Protein AF-A0A656D4L5-F1 (afdb_monomer)

Organism: Kryptobacter tengchongensis (NCBI:txid1643429)

Structure (mmCIF, N/CA/C/O backbone):
data_AF-A0A656D4L5-F1
#
_entry.id   AF-A0A656D4L5-F1
#
loop_
_atom_site.group_PDB
_atom_site.id
_atom_site.type_symbol
_atom_site.label_atom_id
_atom_site.label_alt_id
_atom_site.label_comp_id
_atom_site.label_asym_id
_atom_site.label_entity_id
_atom_site.label_seq_id
_atom_site.pdbx_PDB_ins_code
_atom_site.Cartn_x
_atom_site.Cartn_y
_atom_site.Cartn_z
_atom_site.occupancy
_atom_site.B_iso_or_equiv
_atom_site.auth_seq_id
_atom_site.auth_comp_id
_atom_site.auth_asym_id
_atom_site.auth_atom_id
_atom_site.pdbx_PDB_model_num
ATOM 1 N N . MET A 1 1 ? 19.841 -13.827 10.556 1.00 58.66 1 MET A N 1
ATOM 2 C CA . MET A 1 1 ? 20.781 -12.680 10.464 1.00 58.66 1 MET A CA 1
ATOM 3 C C . MET A 1 1 ? 19.984 -11.485 9.970 1.00 58.66 1 MET A C 1
ATOM 5 O O . MET A 1 1 ? 19.163 -11.690 9.085 1.00 58.66 1 MET A O 1
ATOM 9 N N . SER A 1 2 ? 20.150 -10.291 10.541 1.00 85.19 2 SER A N 1
ATOM 10 C CA . SER A 1 2 ? 19.371 -9.116 10.129 1.00 85.19 2 SER A CA 1
ATOM 11 C C . SER A 1 2 ? 19.853 -8.572 8.778 1.00 85.19 2 SER A C 1
ATOM 13 O O . SER A 1 2 ? 21.055 -8.458 8.533 1.00 85.19 2 SER A O 1
ATOM 15 N N . ILE A 1 3 ? 18.902 -8.262 7.896 1.00 94.94 3 ILE A N 1
ATOM 16 C CA . ILE A 1 3 ? 19.129 -7.532 6.645 1.00 94.94 3 ILE A CA 1
ATOM 17 C C . ILE A 1 3 ? 18.706 -6.091 6.899 1.00 94.94 3 ILE A C 1
ATOM 19 O O . ILE A 1 3 ? 17.587 -5.843 7.346 1.00 94.94 3 ILE A O 1
ATOM 23 N N . GLU A 1 4 ? 19.599 -5.149 6.628 1.00 96.12 4 GLU A N 1
ATOM 24 C CA . GLU A 1 4 ? 19.354 -3.723 6.812 1.00 96.12 4 GLU A CA 1
ATOM 25 C C . GLU A 1 4 ? 19.263 -3.035 5.448 1.00 96.12 4 GLU A C 1
ATOM 27 O O . GLU A 1 4 ? 20.162 -3.180 4.618 1.00 96.12 4 GLU A O 1
ATOM 32 N N . ILE A 1 5 ? 18.196 -2.269 5.217 1.00 97.38 5 ILE A N 1
ATOM 33 C CA . ILE A 1 5 ? 18.051 -1.448 4.013 1.00 97.38 5 ILE A CA 1
ATOM 34 C C . ILE A 1 5 ? 18.367 0.005 4.359 1.00 97.38 5 ILE A C 1
ATOM 36 O O . ILE A 1 5 ? 17.782 0.571 5.280 1.00 97.38 5 ILE A O 1
ATOM 40 N N . ARG A 1 6 ? 19.282 0.623 3.606 1.00 96.56 6 ARG A N 1
ATOM 41 C CA . ARG A 1 6 ? 19.655 2.036 3.766 1.00 96.56 6 ARG A CA 1
ATOM 42 C C . ARG A 1 6 ? 19.429 2.801 2.476 1.00 96.56 6 ARG A C 1
ATOM 44 O O . ARG A 1 6 ? 19.822 2.343 1.402 1.00 96.56 6 ARG A O 1
ATOM 51 N N . ARG A 1 7 ? 18.860 4.000 2.582 1.00 97.31 7 ARG A N 1
ATOM 52 C CA . ARG A 1 7 ? 18.789 4.946 1.464 1.00 97.31 7 ARG A CA 1
ATOM 53 C C . ARG A 1 7 ? 20.183 5.515 1.185 1.00 97.31 7 ARG A C 1
ATOM 55 O O . ARG A 1 7 ? 20.857 5.976 2.100 1.00 97.31 7 ARG A O 1
ATOM 62 N N . ALA A 1 8 ? 20.607 5.505 -0.075 1.00 96.06 8 ALA A N 1
ATOM 63 C CA . ALA A 1 8 ? 21.871 6.087 -0.507 1.00 96.06 8 ALA A CA 1
ATOM 64 C C . ALA A 1 8 ? 21.729 7.613 -0.636 1.00 96.06 8 ALA A C 1
ATOM 66 O O . ALA A 1 8 ? 21.174 8.112 -1.615 1.00 96.06 8 ALA A O 1
ATOM 67 N N . LEU A 1 9 ? 22.229 8.355 0.355 1.00 91.44 9 LEU A N 1
ATOM 68 C CA . LEU A 1 9 ? 22.093 9.818 0.431 1.00 91.44 9 LEU A CA 1
ATOM 69 C C . LEU A 1 9 ? 23.417 10.539 0.160 1.00 91.44 9 LEU A C 1
ATOM 71 O O . LEU A 1 9 ? 23.446 11.642 -0.388 1.00 91.44 9 LEU A O 1
ATOM 75 N N . SER A 1 10 ? 24.534 9.917 0.531 1.00 94.56 10 SER A N 1
ATOM 76 C CA . SER A 1 10 ? 25.867 10.479 0.342 1.00 94.56 10 SER A CA 1
ATOM 77 C C . SER A 1 10 ? 26.465 10.115 -1.021 1.00 94.56 10 SER A C 1
ATOM 79 O O . SER A 1 10 ? 26.171 9.077 -1.618 1.00 94.56 10 SER A O 1
ATOM 81 N N . ARG A 1 11 ? 27.431 10.922 -1.486 1.00 93.88 11 ARG A N 1
ATOM 82 C CA . ARG A 1 11 ? 28.233 10.599 -2.685 1.00 93.88 11 ARG A CA 1
ATOM 83 C C . ARG A 1 11 ? 28.935 9.238 -2.574 1.00 93.88 11 ARG A C 1
ATOM 85 O O . ARG A 1 11 ? 29.142 8.570 -3.586 1.00 93.88 11 ARG A O 1
ATOM 92 N N . LYS A 1 12 ? 29.323 8.834 -1.357 1.00 96.00 12 LYS A N 1
ATOM 93 C CA . LYS A 1 12 ? 29.982 7.547 -1.095 1.00 96.00 12 LYS A CA 1
ATOM 94 C C . LYS A 1 12 ? 29.007 6.385 -1.274 1.00 96.00 12 LYS A C 1
ATOM 96 O O . LYS A 1 12 ? 29.336 5.434 -1.975 1.00 96.00 12 LYS A O 1
ATOM 101 N N . GLU A 1 13 ? 27.813 6.480 -0.700 1.00 96.31 13 GLU A N 1
ATOM 102 C CA . GLU A 1 13 ? 26.775 5.455 -0.857 1.00 96.31 13 GLU A CA 1
ATOM 103 C C . GLU A 1 13 ? 26.303 5.360 -2.304 1.00 96.31 13 GLU A C 1
ATOM 105 O O . GLU A 1 13 ? 26.199 4.258 -2.827 1.00 96.31 13 GLU A O 1
ATOM 110 N N . MET A 1 14 ? 26.135 6.488 -3.000 1.00 97.38 14 MET A N 1
ATOM 111 C CA . MET A 1 14 ? 25.787 6.469 -4.422 1.00 97.38 14 MET A CA 1
ATOM 112 C C . MET A 1 14 ? 26.880 5.808 -5.276 1.00 97.38 14 MET A C 1
ATOM 114 O O . MET A 1 14 ? 26.604 5.036 -6.190 1.00 97.38 14 MET A O 1
ATOM 118 N N . SER A 1 15 ? 28.153 6.038 -4.942 1.00 97.06 15 SER A N 1
ATOM 119 C CA . SER A 1 15 ? 29.278 5.327 -5.564 1.00 97.06 15 SER A CA 1
ATOM 120 C C . SER A 1 15 ? 29.215 3.816 -5.309 1.00 97.06 15 SER A C 1
ATOM 122 O O . SER A 1 15 ? 29.516 3.040 -6.216 1.00 97.06 15 SER A O 1
ATOM 124 N N . HIS A 1 16 ? 28.804 3.379 -4.113 1.00 97.75 16 HIS A N 1
ATOM 125 C CA . HIS A 1 16 ? 28.579 1.960 -3.830 1.00 97.75 16 HIS A CA 1
ATOM 126 C C . HIS A 1 16 ? 27.386 1.397 -4.609 1.00 97.75 16 HIS A C 1
ATOM 128 O O . HIS A 1 16 ? 27.519 0.331 -5.205 1.00 97.75 16 HIS A O 1
ATOM 134 N N . PHE A 1 17 ? 26.273 2.132 -4.669 1.00 98.31 17 PHE A N 1
ATOM 135 C CA . PHE A 1 17 ? 25.093 1.785 -5.459 1.00 98.31 17 PHE A CA 1
ATOM 136 C C . PHE A 1 17 ? 25.466 1.531 -6.919 1.00 98.31 17 PHE A C 1
ATOM 138 O O . PHE A 1 17 ? 25.187 0.459 -7.450 1.00 98.31 17 PHE A O 1
ATOM 145 N N . ILE A 1 18 ? 26.200 2.454 -7.545 1.00 97.44 18 ILE A N 1
ATOM 146 C CA . ILE A 1 18 ? 26.659 2.327 -8.937 1.00 97.44 18 ILE A CA 1
ATOM 147 C C . ILE A 1 18 ? 27.601 1.129 -9.126 1.00 97.44 18 ILE A C 1
ATOM 149 O O . ILE A 1 18 ? 27.531 0.448 -10.147 1.00 97.44 18 ILE A O 1
ATOM 153 N N . LYS A 1 19 ? 28.501 0.872 -8.169 1.00 96.88 19 LYS A N 1
ATOM 154 C CA . LYS A 1 19 ? 29.563 -0.140 -8.303 1.00 96.88 19 LYS A CA 1
ATOM 155 C C . LYS A 1 19 ? 29.155 -1.549 -7.887 1.00 96.88 19 LYS A C 1
ATOM 157 O O . LYS A 1 19 ? 29.886 -2.479 -8.211 1.00 96.88 19 LYS A O 1
ATOM 162 N N . PHE A 1 20 ? 28.036 -1.729 -7.193 1.00 97.75 20 PHE A N 1
ATOM 163 C CA . PHE A 1 20 ? 27.604 -3.047 -6.730 1.00 97.75 20 PHE A CA 1
ATOM 164 C C . PHE A 1 20 ? 27.539 -4.118 -7.849 1.00 97.75 20 PHE A C 1
ATOM 166 O O . PHE A 1 20 ? 28.163 -5.164 -7.657 1.00 97.75 20 PHE A O 1
ATOM 173 N N . PRO A 1 21 ? 26.960 -3.861 -9.047 1.00 96.75 21 PRO A N 1
ATOM 174 C CA . PRO A 1 21 ? 26.983 -4.826 -10.156 1.00 96.75 21 PRO A CA 1
ATOM 175 C C . PRO A 1 21 ? 28.397 -5.243 -10.568 1.00 96.75 21 PRO A C 1
ATOM 177 O O . PRO A 1 21 ? 28.653 -6.404 -10.854 1.00 96.75 21 PRO A O 1
ATOM 180 N N . TYR A 1 22 ? 29.356 -4.313 -10.546 1.00 96.00 22 TYR A N 1
ATOM 181 C CA . TYR A 1 22 ? 30.743 -4.583 -10.942 1.00 96.00 22 TYR A CA 1
ATOM 182 C C . TYR A 1 22 ? 31.424 -5.589 -10.017 1.00 96.00 22 TYR A C 1
ATOM 184 O O . TYR A 1 22 ? 32.322 -6.310 -10.447 1.00 96.00 22 TYR A O 1
ATOM 192 N N . ASN A 1 23 ? 31.004 -5.638 -8.753 1.00 94.50 23 ASN A N 1
ATOM 193 C CA . ASN A 1 23 ? 31.461 -6.656 -7.816 1.00 94.50 23 ASN A CA 1
ATOM 194 C C . ASN A 1 23 ? 30.695 -7.969 -8.023 1.00 94.50 23 ASN A C 1
ATOM 196 O O . ASN A 1 23 ? 31.317 -9.027 -8.056 1.00 94.50 23 ASN A O 1
ATOM 200 N N . LEU A 1 24 ? 29.374 -7.888 -8.207 1.00 96.75 24 LEU A N 1
ATOM 201 C CA . LEU A 1 24 ? 28.478 -9.036 -8.361 1.00 96.75 24 LEU A CA 1
ATOM 202 C C . LEU A 1 24 ? 28.779 -9.874 -9.623 1.00 96.75 24 LEU A C 1
ATOM 204 O O . LEU A 1 24 ? 28.758 -11.103 -9.574 1.00 96.75 24 LEU A O 1
ATOM 208 N N . TYR A 1 25 ? 29.128 -9.226 -10.737 1.00 96.25 25 TYR A N 1
ATOM 209 C CA . TYR A 1 25 ? 29.424 -9.871 -12.024 1.00 96.25 25 TYR A CA 1
ATOM 210 C C . TYR A 1 25 ? 30.920 -9.932 -12.357 1.00 96.25 25 TYR A C 1
ATOM 212 O O . TYR A 1 25 ? 31.281 -10.228 -13.495 1.00 96.25 25 TYR A O 1
ATOM 220 N N . LYS A 1 26 ? 31.819 -9.665 -11.396 1.00 92.44 26 LYS A N 1
ATOM 221 C CA . LYS A 1 26 ? 33.271 -9.544 -11.643 1.00 92.44 26 LYS A CA 1
ATOM 222 C C . LYS A 1 26 ? 33.865 -10.714 -12.443 1.00 92.44 26 LYS A C 1
ATOM 224 O O . LYS A 1 26 ? 34.771 -10.500 -13.245 1.00 92.44 26 LYS A O 1
ATOM 229 N N . ASN A 1 27 ? 33.355 -11.924 -12.216 1.00 90.75 27 ASN A N 1
ATOM 230 C CA . ASN A 1 27 ? 33.824 -13.156 -12.851 1.00 90.75 27 ASN A CA 1
ATOM 231 C C . ASN A 1 27 ? 32.825 -13.724 -13.877 1.00 90.75 27 ASN A C 1
ATOM 233 O O . ASN A 1 27 ? 32.983 -14.859 -14.316 1.00 90.75 27 ASN A O 1
ATOM 237 N N . HIS A 1 28 ? 31.788 -12.967 -14.244 1.00 94.25 28 HIS A N 1
ATOM 238 C CA . HIS A 1 28 ? 30.757 -13.445 -15.156 1.00 94.25 28 HIS A CA 1
ATOM 239 C C . HIS A 1 28 ? 31.247 -13.383 -16.618 1.00 94.25 28 HIS A C 1
ATOM 241 O O . HIS A 1 28 ? 31.619 -12.302 -17.082 1.00 94.25 28 HIS A O 1
ATOM 247 N N . PRO A 1 29 ? 31.231 -14.489 -17.388 1.00 93.00 29 PRO A N 1
ATOM 248 C CA . PRO A 1 29 ? 31.856 -14.551 -18.720 1.00 93.00 29 PRO A CA 1
ATOM 249 C C . PRO A 1 29 ? 31.174 -13.673 -19.785 1.00 93.00 29 PRO A C 1
ATOM 251 O O . PRO A 1 29 ? 31.820 -13.195 -20.733 1.00 93.00 29 PRO A O 1
ATOM 254 N N . TYR A 1 30 ? 29.870 -13.454 -19.622 1.00 94.50 30 TYR A N 1
ATOM 255 C CA . TYR A 1 30 ? 29.025 -12.743 -20.583 1.00 94.50 30 TYR A CA 1
ATOM 256 C C . TYR A 1 30 ? 28.626 -11.337 -20.140 1.00 94.50 30 TYR A C 1
ATOM 258 O O . TYR A 1 30 ? 28.146 -10.562 -20.960 1.00 94.50 30 TYR A O 1
ATOM 266 N N . TRP A 1 31 ? 28.863 -10.963 -18.881 1.00 95.00 31 TRP A N 1
ATOM 267 C CA . TRP A 1 31 ? 28.509 -9.619 -18.440 1.00 95.00 31 TRP A CA 1
ATOM 268 C C . TRP A 1 31 ? 29.476 -8.598 -19.044 1.00 95.00 31 TRP A C 1
ATOM 270 O O . TRP A 1 31 ? 30.698 -8.765 -18.985 1.00 95.00 31 TRP A O 1
ATOM 280 N N . VAL A 1 32 ? 28.931 -7.532 -19.629 1.00 94.75 32 VAL A N 1
ATOM 281 C CA . VAL A 1 32 ? 29.721 -6.406 -20.130 1.00 94.75 32 VAL A CA 1
ATOM 282 C C . VAL A 1 32 ? 29.513 -5.234 -19.176 1.00 94.75 32 VAL A C 1
ATOM 284 O O . VAL A 1 32 ? 28.403 -4.711 -19.104 1.00 94.75 32 VAL A O 1
ATOM 287 N N . PRO A 1 33 ? 30.554 -4.811 -18.434 1.00 93.38 33 PRO A N 1
ATOM 288 C CA . PRO A 1 33 ? 30.435 -3.691 -17.514 1.00 93.38 33 PRO A CA 1
ATOM 289 C C . PRO A 1 33 ? 30.053 -2.410 -18.276 1.00 93.38 33 PRO A C 1
ATOM 291 O O . PRO A 1 33 ? 30.827 -2.004 -19.154 1.00 93.38 33 PRO A O 1
ATOM 294 N N . PRO A 1 34 ? 28.923 -1.751 -17.946 1.00 92.75 34 PRO A N 1
ATOM 295 C CA . PRO A 1 34 ? 28.547 -0.487 -18.574 1.00 92.75 34 PRO A CA 1
ATOM 296 C C . PRO A 1 34 ? 29.569 0.606 -18.241 1.00 92.75 34 PRO A C 1
ATOM 298 O O . PRO A 1 34 ? 30.443 0.439 -17.388 1.00 92.75 34 PRO A O 1
ATOM 301 N N . LEU A 1 35 ? 29.489 1.757 -18.903 1.00 92.62 35 LEU A N 1
ATOM 302 C CA . LEU A 1 35 ? 30.379 2.866 -18.576 1.00 92.62 35 LEU A CA 1
ATOM 303 C C . LEU A 1 35 ? 29.987 3.502 -17.238 1.00 92.62 35 LEU A C 1
ATOM 305 O O . LEU A 1 35 ? 28.847 3.904 -17.025 1.00 92.62 35 LEU A O 1
ATOM 309 N N . LEU A 1 36 ? 30.955 3.689 -16.334 1.00 94.19 36 LEU A N 1
ATOM 310 C CA . LEU A 1 36 ? 30.695 4.319 -15.033 1.00 94.19 36 LEU A CA 1
ATOM 311 C C . LEU A 1 36 ? 30.191 5.762 -15.164 1.00 94.19 36 LEU A C 1
ATOM 313 O O . LEU A 1 36 ? 29.528 6.249 -14.255 1.00 94.19 36 LEU A O 1
ATOM 317 N N . ILE A 1 37 ? 30.547 6.467 -16.243 1.00 92.56 37 ILE A N 1
ATOM 318 C CA . ILE A 1 37 ? 30.075 7.836 -16.487 1.00 92.56 37 ILE A CA 1
ATOM 319 C C . ILE A 1 37 ? 28.584 7.864 -16.844 1.00 92.56 37 ILE A C 1
ATOM 321 O O . ILE A 1 37 ? 27.864 8.706 -16.327 1.00 92.56 37 ILE A O 1
ATOM 325 N N . GLU A 1 38 ? 28.122 6.898 -17.633 1.00 91.44 38 GLU A N 1
ATOM 326 C CA . GLU A 1 38 ? 26.716 6.732 -18.009 1.00 91.44 38 GLU A CA 1
ATOM 327 C C . GLU A 1 38 ? 25.881 6.299 -16.801 1.00 91.44 38 GLU A C 1
ATOM 329 O O . GLU A 1 38 ? 24.866 6.907 -16.486 1.00 91.44 38 GLU A O 1
ATOM 334 N N . GLN A 1 39 ? 26.372 5.326 -16.027 1.00 95.12 39 GLN A N 1
ATOM 335 C CA . GLN A 1 39 ? 25.694 4.891 -14.802 1.00 95.12 39 GLN A CA 1
ATOM 336 C C . GLN A 1 39 ? 25.580 6.008 -13.756 1.00 95.12 39 GLN A C 1
ATOM 338 O O . GLN A 1 39 ? 24.631 6.024 -12.981 1.00 95.12 39 GLN A O 1
ATOM 343 N N . LYS A 1 40 ? 26.543 6.942 -13.716 1.00 95.62 40 LYS A N 1
ATOM 344 C CA . LYS A 1 40 ? 26.456 8.141 -12.869 1.00 95.62 40 LYS A CA 1
ATOM 345 C C . LYS A 1 40 ? 25.395 9.113 -13.362 1.00 95.62 40 LYS A C 1
ATOM 347 O O . LYS A 1 40 ? 24.719 9.694 -12.526 1.00 95.62 40 LYS A O 1
ATOM 352 N N . ASP A 1 41 ? 25.285 9.297 -14.674 1.00 95.25 41 ASP A N 1
ATOM 353 C CA . ASP A 1 41 ? 24.292 10.186 -15.274 1.00 95.25 41 ASP A CA 1
ATOM 354 C C . ASP A 1 41 ? 22.864 9.690 -15.002 1.00 95.25 41 ASP A C 1
ATOM 356 O O . ASP A 1 41 ? 22.039 10.457 -14.515 1.00 95.25 41 ASP A O 1
ATOM 360 N N . LEU A 1 42 ? 22.602 8.390 -15.181 1.00 95.31 42 LEU A N 1
ATOM 361 C CA . LEU A 1 42 ? 21.278 7.788 -14.963 1.00 95.31 42 LEU A CA 1
ATOM 362 C C . LEU A 1 42 ? 20.748 7.933 -13.526 1.00 95.31 42 LEU A C 1
ATOM 364 O O . LEU A 1 42 ? 19.537 7.955 -13.320 1.00 95.31 42 LEU A O 1
ATOM 368 N N . VAL A 1 43 ? 21.632 8.034 -12.527 1.00 96.25 43 VAL A N 1
ATOM 369 C CA . VAL A 1 43 ? 21.254 8.208 -11.110 1.00 96.25 43 VAL A CA 1
ATOM 370 C C . VAL A 1 43 ? 21.435 9.648 -10.610 1.00 96.25 43 VAL A C 1
ATOM 372 O O . VAL A 1 43 ? 21.206 9.928 -9.430 1.00 96.25 43 VAL A O 1
ATOM 375 N N . ASP A 1 44 ? 21.853 10.580 -11.475 1.00 95.81 44 ASP A N 1
ATOM 376 C CA . ASP A 1 44 ? 22.004 11.995 -11.126 1.00 95.81 44 ASP A CA 1
ATOM 377 C C . ASP A 1 44 ? 20.651 12.713 -11.197 1.00 95.81 44 ASP A C 1
ATOM 379 O O . ASP A 1 44 ? 20.309 13.374 -12.181 1.00 95.81 44 ASP A O 1
ATOM 383 N N . VAL A 1 45 ? 19.907 12.630 -10.092 1.00 95.19 45 VAL A N 1
ATOM 384 C CA . VAL A 1 45 ? 18.587 13.264 -9.920 1.00 95.19 45 VAL A CA 1
ATOM 385 C C . VAL A 1 45 ? 18.584 14.786 -10.070 1.00 95.19 45 VAL A C 1
ATOM 387 O O . VAL A 1 45 ? 17.519 15.389 -10.133 1.00 95.19 45 VAL A O 1
ATOM 390 N N . LYS A 1 46 ? 19.754 15.437 -10.101 1.00 92.88 46 LYS A N 1
ATOM 391 C CA . LYS A 1 46 ? 19.854 16.895 -10.255 1.00 92.88 46 LYS A CA 1
ATOM 392 C C . LYS A 1 46 ? 20.062 17.322 -11.700 1.00 92.88 46 LYS A C 1
ATOM 394 O O . LYS A 1 46 ? 19.689 18.439 -12.049 1.00 92.88 46 LYS A O 1
ATOM 399 N N . ARG A 1 47 ? 20.736 16.498 -12.507 1.00 93.88 47 ARG A N 1
ATOM 400 C CA . ARG A 1 47 ? 21.195 16.891 -13.849 1.00 93.88 47 ARG A CA 1
ATOM 401 C C . ARG A 1 47 ? 20.514 16.128 -14.970 1.00 93.88 47 ARG A C 1
ATOM 403 O O . ARG A 1 47 ? 20.364 16.706 -16.044 1.00 93.88 47 ARG A O 1
ATOM 410 N N . ASN A 1 48 ? 20.129 14.873 -14.748 1.00 96.12 48 ASN A N 1
ATOM 411 C CA . ASN A 1 48 ? 19.510 14.080 -15.798 1.00 96.12 48 ASN A CA 1
ATOM 412 C C . ASN A 1 48 ? 18.076 14.597 -16.077 1.00 96.12 48 ASN A C 1
ATOM 414 O O . ASN A 1 48 ? 17.291 14.742 -15.133 1.00 96.12 48 ASN A O 1
ATOM 418 N N . PRO A 1 49 ? 17.723 14.899 -17.346 1.00 96.19 49 PRO A N 1
ATOM 419 C CA . PRO A 1 49 ? 16.433 15.489 -17.708 1.00 96.19 49 PRO A CA 1
ATOM 420 C C . PRO A 1 49 ? 15.194 14.704 -17.284 1.00 96.19 49 PRO A C 1
ATOM 422 O O . PRO A 1 49 ? 14.167 15.330 -17.032 1.00 96.19 49 PRO A O 1
ATOM 425 N N . PHE A 1 50 ? 15.286 13.377 -17.158 1.00 95.81 50 PHE A N 1
ATOM 426 C CA . PHE A 1 50 ? 14.180 12.534 -16.698 1.00 95.81 50 PHE A CA 1
ATOM 427 C C . PHE A 1 50 ? 13.627 13.018 -15.347 1.00 95.81 50 PHE A C 1
ATOM 429 O O . PHE A 1 50 ? 12.418 13.099 -15.139 1.00 95.81 50 PHE A O 1
ATOM 436 N N . TYR A 1 51 ? 14.508 13.446 -14.439 1.00 96.94 51 TYR A N 1
ATOM 437 C CA . TYR A 1 51 ? 14.123 13.878 -13.093 1.00 96.94 51 TYR A CA 1
ATOM 438 C C . TYR A 1 51 ? 13.575 15.311 -13.021 1.00 96.94 51 TYR A C 1
ATOM 440 O O . TYR A 1 51 ? 13.179 15.761 -11.949 1.00 96.94 51 TYR A O 1
ATOM 448 N N . LYS A 1 52 ? 13.488 16.039 -14.147 1.00 96.19 52 LYS A N 1
ATOM 449 C CA . LYS A 1 52 ? 12.748 17.316 -14.198 1.00 96.19 52 LYS A CA 1
ATOM 450 C C . LYS A 1 52 ? 11.252 17.115 -13.962 1.00 96.19 52 LYS A C 1
ATOM 452 O O . LYS A 1 52 ? 10.576 18.032 -13.505 1.00 96.19 52 LYS A O 1
ATOM 457 N N . HIS A 1 53 ? 10.746 15.932 -14.301 1.00 94.62 53 HIS A N 1
ATOM 458 C CA . HIS A 1 53 ? 9.337 15.571 -14.174 1.00 94.62 53 HIS A CA 1
ATOM 459 C C . HIS A 1 53 ? 9.128 14.265 -13.408 1.00 94.62 53 HIS A C 1
ATOM 461 O O . HIS A 1 53 ? 7.996 13.831 -13.304 1.00 94.62 53 HIS A O 1
ATOM 467 N N . SER A 1 54 ? 10.173 13.625 -12.881 1.00 96.50 54 SER A N 1
ATOM 468 C CA . SER A 1 54 ? 10.088 12.317 -12.218 1.00 96.50 54 SER A CA 1
ATOM 469 C C . SER A 1 54 ? 10.955 12.263 -10.962 1.00 96.50 54 SER A C 1
ATOM 471 O O . SER A 1 54 ? 11.908 13.023 -10.811 1.00 96.50 54 SER A O 1
ATOM 473 N N . GLU A 1 55 ? 10.640 11.350 -10.047 1.00 96.19 55 GLU A N 1
ATOM 474 C CA . GLU A 1 55 ? 11.344 11.195 -8.767 1.00 96.19 55 GLU A CA 1
ATOM 475 C C . GLU A 1 55 ? 11.981 9.808 -8.660 1.00 96.19 55 GLU A C 1
ATOM 477 O O . GLU A 1 55 ? 11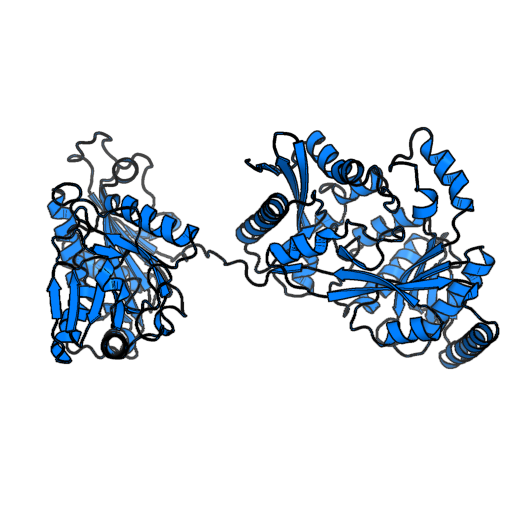.428 8.830 -9.163 1.00 96.19 55 GLU A O 1
ATOM 482 N N . ALA A 1 56 ? 13.113 9.698 -7.958 1.00 97.50 56 ALA A N 1
ATOM 483 C CA . ALA A 1 56 ? 13.669 8.403 -7.580 1.00 97.50 56 ALA A CA 1
ATOM 484 C C . ALA A 1 56 ? 14.369 8.420 -6.217 1.00 97.50 56 ALA A C 1
ATOM 486 O O . ALA A 1 56 ? 15.000 9.405 -5.819 1.00 97.50 56 ALA A O 1
ATOM 487 N N . GLU A 1 57 ? 14.301 7.286 -5.525 1.00 98.12 57 GLU A N 1
ATOM 488 C CA . GLU A 1 57 ? 15.069 6.990 -4.321 1.00 98.12 57 GLU A CA 1
ATOM 489 C C . GLU A 1 57 ? 15.877 5.708 -4.511 1.00 98.12 57 GLU A C 1
ATOM 491 O O . GLU A 1 57 ? 15.370 4.718 -5.028 1.00 98.12 57 GLU A O 1
ATOM 496 N N . PHE A 1 58 ? 17.135 5.717 -4.073 1.00 98.56 58 PHE A N 1
ATOM 497 C CA . PHE A 1 58 ? 18.069 4.609 -4.268 1.00 98.56 58 PHE A CA 1
ATOM 498 C C . PHE A 1 58 ? 18.403 3.967 -2.927 1.00 98.56 58 PHE A C 1
ATOM 500 O O . PHE A 1 58 ? 18.716 4.671 -1.964 1.00 98.56 58 PHE A O 1
ATOM 507 N N . TYR A 1 59 ? 18.386 2.639 -2.869 1.00 98.69 59 TYR A N 1
ATOM 508 C CA . TYR A 1 59 ? 18.574 1.870 -1.644 1.00 98.69 59 TYR A CA 1
ATOM 509 C C . TYR A 1 59 ? 19.644 0.791 -1.810 1.00 98.69 59 TYR A C 1
ATOM 511 O O . TYR A 1 59 ? 19.814 0.209 -2.882 1.00 98.69 59 TYR A O 1
ATOM 519 N N . LEU A 1 60 ? 20.359 0.523 -0.721 1.00 98.69 60 LEU A N 1
ATOM 520 C CA . LEU A 1 60 ? 21.364 -0.526 -0.582 1.00 98.69 60 LEU A CA 1
ATOM 521 C C . LEU A 1 60 ? 20.927 -1.503 0.512 1.00 98.69 60 LEU A C 1
ATOM 523 O O . LEU A 1 60 ? 20.524 -1.070 1.593 1.00 98.69 60 LEU A O 1
ATOM 527 N N . ALA A 1 61 ? 21.058 -2.802 0.252 1.00 98.31 61 ALA A N 1
ATOM 528 C CA . ALA A 1 61 ? 20.867 -3.848 1.251 1.00 98.31 61 ALA A CA 1
ATOM 529 C C . ALA A 1 61 ? 22.207 -4.266 1.861 1.00 98.31 61 ALA A C 1
ATOM 531 O O . ALA A 1 61 ? 23.164 -4.551 1.135 1.00 98.31 61 ALA A O 1
ATOM 532 N N . TYR A 1 62 ? 22.251 -4.349 3.188 1.00 97.81 62 TYR A N 1
ATOM 533 C CA . TYR A 1 62 ? 23.398 -4.790 3.969 1.00 97.81 62 TYR A CA 1
ATOM 534 C C . TYR A 1 62 ? 23.070 -6.076 4.730 1.00 97.81 62 TYR A C 1
ATOM 536 O O . TYR A 1 62 ? 22.051 -6.159 5.414 1.00 97.81 62 TYR A O 1
ATOM 544 N N . LYS A 1 63 ? 23.965 -7.064 4.663 1.00 95.81 63 LYS A N 1
ATOM 545 C CA . LYS A 1 63 ? 23.927 -8.292 5.471 1.00 95.81 63 LYS A CA 1
ATOM 546 C C . LYS A 1 63 ? 25.305 -8.472 6.096 1.00 95.81 63 LYS A C 1
ATOM 548 O O . LYS A 1 63 ? 26.308 -8.505 5.386 1.00 95.81 63 LYS A O 1
ATOM 553 N N . ASN A 1 64 ? 25.367 -8.502 7.428 1.00 92.44 64 ASN A N 1
ATOM 554 C CA . ASN A 1 64 ? 26.624 -8.540 8.193 1.00 92.44 64 ASN A CA 1
ATOM 555 C C . ASN A 1 64 ? 27.610 -7.413 7.804 1.00 92.44 64 ASN A C 1
ATOM 557 O O . ASN A 1 64 ? 28.808 -7.636 7.654 1.00 92.44 64 ASN A O 1
ATOM 561 N N . GLY A 1 65 ? 27.094 -6.199 7.574 1.00 91.69 65 GLY A N 1
ATOM 562 C CA . GLY A 1 65 ? 27.893 -5.028 7.187 1.00 91.69 65 GLY A CA 1
ATOM 563 C C . GLY A 1 65 ? 28.382 -5.013 5.731 1.00 91.69 65 GLY A C 1
ATOM 564 O O . GLY A 1 65 ? 28.967 -4.018 5.303 1.00 91.69 65 GLY A O 1
ATOM 565 N N . GLN A 1 66 ? 28.118 -6.062 4.947 1.00 95.62 66 GLN A N 1
ATOM 566 C CA . GLN A 1 66 ? 28.459 -6.129 3.525 1.00 95.62 66 GLN A CA 1
ATOM 567 C C . GLN A 1 66 ? 27.257 -5.782 2.654 1.00 95.62 66 GLN A C 1
ATOM 569 O O . GLN A 1 66 ? 26.133 -6.169 2.963 1.00 95.62 66 GLN A O 1
ATOM 574 N N . ILE A 1 67 ? 27.501 -5.075 1.549 1.00 97.94 67 ILE A N 1
ATOM 575 C CA . ILE A 1 67 ? 26.458 -4.763 0.570 1.00 97.94 67 ILE A CA 1
ATOM 576 C C . ILE A 1 67 ? 26.131 -6.035 -0.209 1.00 97.94 67 ILE A C 1
ATOM 578 O O . ILE A 1 67 ? 27.017 -6.616 -0.833 1.00 97.94 67 ILE A O 1
ATOM 582 N N . VAL A 1 68 ? 24.863 -6.433 -0.184 1.00 98.25 68 VAL A N 1
ATOM 583 C CA . VAL A 1 68 ? 24.351 -7.666 -0.803 1.00 98.25 68 VAL A CA 1
ATOM 584 C C . VAL A 1 68 ? 23.262 -7.418 -1.846 1.00 98.25 68 VAL A C 1
ATOM 586 O O . VAL A 1 68 ? 22.846 -8.348 -2.531 1.00 98.25 68 VAL A O 1
ATOM 589 N N . GLY A 1 69 ? 22.831 -6.169 -2.015 1.00 98.38 69 GLY A N 1
ATOM 590 C CA . GLY A 1 69 ? 21.888 -5.799 -3.059 1.00 98.38 69 GLY A CA 1
ATOM 591 C C . GLY A 1 69 ? 21.664 -4.296 -3.164 1.00 98.38 69 GLY A C 1
ATOM 592 O O . GLY A 1 69 ? 22.119 -3.519 -2.317 1.00 98.38 69 GLY A O 1
ATOM 593 N N . ARG A 1 70 ? 20.960 -3.886 -4.215 1.00 98.56 70 ARG A N 1
ATOM 594 C CA . ARG A 1 70 ? 20.538 -2.512 -4.472 1.00 98.56 70 ARG A CA 1
ATOM 595 C C . ARG A 1 70 ? 19.190 -2.502 -5.201 1.00 98.56 70 ARG A C 1
ATOM 597 O O . ARG A 1 70 ? 18.887 -3.427 -5.950 1.00 98.56 70 ARG A O 1
ATOM 604 N N . ILE A 1 71 ? 18.410 -1.442 -5.017 1.00 98.56 71 ILE A N 1
ATOM 605 C CA . ILE A 1 71 ? 17.169 -1.195 -5.768 1.00 98.56 71 ILE A CA 1
ATOM 606 C C . ILE A 1 71 ? 16.865 0.305 -5.792 1.00 98.56 71 ILE A C 1
ATOM 608 O O . ILE A 1 71 ? 17.251 1.031 -4.875 1.00 98.56 71 ILE A O 1
ATOM 612 N N . ALA A 1 72 ? 16.177 0.776 -6.823 1.00 98.50 72 ALA A N 1
ATOM 613 C CA . ALA A 1 72 ? 15.605 2.112 -6.884 1.00 98.50 72 ALA A CA 1
ATOM 614 C C . ALA A 1 72 ? 14.074 2.040 -6.864 1.00 98.50 72 ALA A C 1
ATOM 616 O O . ALA A 1 72 ? 13.495 1.179 -7.525 1.00 98.50 72 ALA A O 1
ATOM 617 N N . ALA A 1 73 ? 13.441 2.961 -6.144 1.00 97.81 73 ALA A N 1
ATOM 618 C CA . ALA A 1 73 ? 12.016 3.261 -6.235 1.00 97.81 73 ALA A CA 1
ATOM 619 C C . ALA A 1 73 ? 11.839 4.518 -7.098 1.00 97.81 73 ALA A C 1
ATOM 621 O O . ALA A 1 73 ? 12.534 5.505 -6.862 1.00 97.81 73 ALA A O 1
ATOM 622 N N . ILE A 1 74 ? 10.975 4.481 -8.112 1.00 97.94 74 ILE A N 1
ATOM 623 C CA . ILE A 1 74 ? 10.891 5.497 -9.172 1.00 97.94 74 ILE A CA 1
ATOM 624 C C . ILE A 1 74 ? 9.424 5.895 -9.390 1.00 97.94 74 ILE A C 1
ATOM 626 O O . ILE A 1 74 ? 8.553 5.034 -9.497 1.00 97.94 74 ILE A O 1
ATOM 630 N N . LEU A 1 75 ? 9.132 7.196 -9.461 1.00 96.69 75 LEU A N 1
ATOM 631 C CA . LEU A 1 75 ? 7.815 7.737 -9.814 1.00 96.69 75 LEU A CA 1
ATOM 632 C C . LEU A 1 75 ? 7.954 8.501 -11.123 1.00 96.69 75 LEU A C 1
ATOM 634 O O . LEU A 1 75 ? 8.534 9.586 -11.147 1.00 96.69 75 LEU A O 1
ATOM 638 N N . ASN A 1 76 ? 7.422 7.925 -12.198 1.00 95.88 76 ASN A N 1
ATOM 639 C CA . ASN A 1 76 ? 7.410 8.555 -13.509 1.00 95.88 76 ASN A CA 1
ATOM 640 C C . ASN A 1 76 ? 6.085 9.301 -13.716 1.00 95.88 76 ASN A C 1
ATOM 642 O O . ASN A 1 76 ? 5.081 8.695 -14.102 1.00 95.88 76 ASN A O 1
ATOM 646 N N . HIS A 1 77 ? 6.066 10.611 -13.437 1.00 95.06 77 HIS A N 1
ATOM 647 C CA . HIS A 1 77 ? 4.830 11.400 -13.531 1.00 95.06 77 HIS A CA 1
ATOM 648 C C . HIS A 1 77 ? 4.330 11.505 -14.975 1.00 95.06 77 HIS A C 1
ATOM 650 O O . HIS A 1 77 ? 3.120 11.478 -15.198 1.00 95.06 77 HIS A O 1
ATOM 656 N N . ASN A 1 78 ? 5.229 11.556 -15.963 1.00 94.31 78 ASN A N 1
ATOM 657 C CA . ASN A 1 78 ? 4.845 11.585 -17.375 1.00 94.31 78 ASN A CA 1
ATOM 658 C C . ASN A 1 78 ? 4.193 10.275 -17.827 1.00 94.31 78 ASN A C 1
ATOM 660 O O . ASN A 1 78 ? 3.202 10.323 -18.553 1.00 94.31 78 ASN A O 1
ATOM 664 N N . HIS A 1 79 ? 4.694 9.121 -17.371 1.00 93.38 79 HIS A N 1
ATOM 665 C CA . HIS A 1 79 ? 4.051 7.824 -17.617 1.00 93.38 79 HIS A CA 1
ATOM 666 C C . HIS A 1 79 ? 2.630 7.809 -17.053 1.00 93.38 79 HIS A C 1
ATOM 668 O O . HIS A 1 79 ? 1.680 7.557 -17.791 1.00 93.38 79 HIS A O 1
ATOM 674 N N . ASN A 1 80 ? 2.484 8.127 -15.764 1.00 93.12 80 ASN A N 1
ATOM 675 C CA . ASN A 1 80 ? 1.186 8.119 -15.085 1.00 93.12 80 ASN A CA 1
ATOM 676 C C . ASN A 1 80 ? 0.199 9.087 -15.750 1.00 93.12 80 ASN A C 1
ATOM 678 O O . ASN A 1 80 ? -0.941 8.722 -16.024 1.00 93.12 80 ASN A O 1
ATOM 682 N N . LYS A 1 81 ? 0.658 10.290 -16.114 1.00 93.00 81 LYS A N 1
ATOM 683 C CA . LYS A 1 81 ? -0.153 11.278 -16.832 1.00 93.00 81 LYS A CA 1
ATOM 684 C C . LYS A 1 81 ? -0.569 10.801 -18.225 1.00 93.00 81 LYS A C 1
ATOM 686 O O . LYS A 1 81 ? -1.713 11.016 -18.609 1.00 93.00 81 LYS A O 1
ATOM 691 N N . PHE A 1 82 ? 0.345 10.204 -18.989 1.00 90.75 82 PHE A N 1
ATOM 692 C CA . PHE A 1 82 ? 0.076 9.778 -20.363 1.00 90.75 82 PHE A CA 1
ATOM 693 C C . PHE A 1 82 ? -0.863 8.567 -20.420 1.00 90.75 82 PHE A C 1
ATOM 695 O O . PHE A 1 82 ? -1.776 8.546 -21.240 1.00 90.75 82 PHE A O 1
ATOM 702 N N . HIS A 1 83 ? -0.668 7.587 -19.532 1.00 87.81 83 HIS A N 1
ATOM 703 C CA . HIS A 1 83 ? -1.469 6.356 -19.501 1.00 87.81 83 HIS A CA 1
ATOM 704 C C . HIS A 1 83 ? -2.722 6.449 -18.620 1.00 87.81 83 HIS A C 1
ATOM 706 O O . HIS A 1 83 ? -3.540 5.535 -18.643 1.00 87.81 83 HIS A O 1
ATOM 712 N N . GLY A 1 84 ? -2.889 7.524 -17.839 1.00 88.94 84 GLY A N 1
ATOM 713 C CA . GLY A 1 84 ? -3.960 7.618 -16.839 1.00 88.94 84 GLY A CA 1
ATOM 714 C C . GLY A 1 84 ? -3.818 6.580 -15.720 1.00 88.94 84 GLY A C 1
ATOM 715 O O . GLY A 1 84 ? -4.811 6.149 -15.139 1.00 88.94 84 GLY A O 1
ATOM 716 N N . GLU A 1 85 ? -2.587 6.147 -15.449 1.00 89.50 85 GLU A N 1
ATOM 717 C CA . GLU A 1 85 ? -2.242 5.164 -14.421 1.00 89.50 85 GLU A CA 1
ATOM 718 C C . GLU A 1 85 ? -1.761 5.872 -13.139 1.00 89.50 85 GLU A C 1
ATOM 720 O O . GLU A 1 85 ? -1.375 7.040 -13.156 1.00 89.50 85 GLU A O 1
ATOM 725 N N . ASN A 1 86 ? -1.758 5.159 -12.012 1.00 89.31 86 ASN A N 1
ATOM 726 C CA . ASN A 1 86 ? -1.214 5.645 -10.740 1.00 89.31 86 ASN A CA 1
ATOM 727 C C . ASN A 1 86 ? -0.249 4.610 -10.152 1.00 89.31 86 ASN A C 1
ATOM 729 O O . ASN A 1 86 ? -0.512 3.984 -9.122 1.00 89.31 86 ASN A O 1
ATOM 733 N N . ILE A 1 87 ? 0.853 4.376 -10.864 1.00 91.56 87 ILE A N 1
ATOM 734 C CA . ILE A 1 87 ? 1.797 3.304 -10.548 1.00 91.56 87 ILE A CA 1
ATOM 735 C C . ILE A 1 87 ? 3.168 3.846 -10.150 1.00 91.56 87 ILE A C 1
ATOM 737 O O . ILE A 1 87 ? 3.618 4.896 -10.617 1.00 91.56 87 ILE A O 1
ATOM 741 N N . GLY A 1 88 ? 3.831 3.106 -9.267 1.00 94.25 88 GLY A N 1
ATOM 742 C CA . GLY A 1 88 ? 5.249 3.250 -8.976 1.00 94.25 88 GLY A CA 1
ATOM 743 C C . GLY A 1 88 ? 6.075 2.286 -9.809 1.00 94.25 88 GLY A C 1
ATOM 744 O O . GLY A 1 88 ? 5.581 1.275 -10.310 1.00 94.25 88 GLY A O 1
ATOM 745 N N . PHE A 1 89 ? 7.361 2.576 -9.920 1.00 95.38 89 PHE A N 1
ATOM 746 C CA . PHE A 1 89 ? 8.311 1.720 -10.598 1.00 95.38 89 PHE A CA 1
ATOM 747 C C . PHE A 1 89 ? 9.425 1.273 -9.659 1.00 95.38 89 PHE A C 1
ATOM 749 O O . PHE A 1 89 ? 9.825 2.017 -8.763 1.00 95.38 89 PHE A O 1
ATOM 756 N N . PHE A 1 90 ? 9.948 0.067 -9.874 1.00 96.25 90 PHE A N 1
ATOM 757 C CA . PHE A 1 90 ? 11.261 -0.300 -9.349 1.00 96.25 90 PHE A CA 1
ATOM 758 C C . PHE A 1 90 ? 12.287 -0.338 -10.475 1.00 96.25 90 PHE A C 1
ATOM 760 O O . PHE A 1 90 ? 11.949 -0.565 -11.635 1.00 96.25 90 PHE A O 1
ATOM 767 N N . GLY A 1 91 ? 13.547 -0.111 -10.132 1.00 95.94 91 GLY A N 1
ATOM 768 C CA . GLY A 1 91 ? 14.651 -0.037 -11.076 1.00 95.94 91 GLY A CA 1
ATOM 769 C C . GLY A 1 91 ? 15.970 -0.411 -10.431 1.00 95.94 91 GLY A C 1
ATOM 770 O O . GLY A 1 91 ? 16.059 -0.590 -9.218 1.00 95.94 91 GLY A O 1
ATOM 771 N N . PHE A 1 92 ? 17.008 -0.525 -11.249 1.00 97.12 92 PHE A N 1
ATOM 772 C CA . PHE A 1 92 ? 18.396 -0.785 -10.869 1.00 97.12 92 PHE A CA 1
ATOM 773 C C . PHE A 1 92 ? 18.564 -1.992 -9.934 1.00 97.12 92 PHE A C 1
ATOM 775 O O . PHE A 1 92 ? 19.552 -2.061 -9.203 1.00 97.12 92 PHE A O 1
ATOM 782 N N . PHE A 1 93 ? 17.600 -2.915 -9.940 1.00 97.44 93 PHE A N 1
ATOM 783 C CA . PHE A 1 93 ? 17.543 -4.037 -9.019 1.00 97.44 93 PHE A CA 1
ATOM 784 C C . PHE A 1 93 ? 18.701 -4.992 -9.284 1.00 97.44 93 PHE A C 1
ATOM 786 O O . PHE A 1 93 ? 18.838 -5.512 -10.386 1.00 97.44 93 PHE A O 1
ATOM 793 N N . GLU A 1 94 ? 19.527 -5.204 -8.266 1.00 97.62 94 GLU A N 1
ATOM 794 C CA . GLU A 1 94 ? 20.594 -6.199 -8.275 1.00 97.62 94 GLU A CA 1
ATOM 795 C C . GLU A 1 94 ? 20.702 -6.792 -6.880 1.00 97.62 94 GLU A C 1
ATOM 797 O O . GLU A 1 94 ? 20.709 -6.062 -5.889 1.00 97.62 94 GLU A O 1
ATOM 802 N N . CYS A 1 95 ? 20.831 -8.103 -6.777 1.00 96.81 95 CYS A N 1
ATOM 803 C CA . CYS A 1 95 ? 20.916 -8.802 -5.504 1.00 96.81 95 CYS A CA 1
ATOM 804 C C . CYS A 1 95 ? 21.746 -10.073 -5.676 1.00 96.81 95 CYS A C 1
ATOM 806 O O . CYS A 1 95 ? 21.792 -10.636 -6.768 1.00 96.81 95 CYS A O 1
ATOM 808 N N . ILE A 1 96 ? 22.403 -10.525 -4.606 1.00 97.56 96 ILE A N 1
ATOM 809 C CA . ILE A 1 96 ? 22.891 -11.910 -4.529 1.00 97.56 96 ILE A CA 1
ATOM 810 C C . ILE A 1 96 ? 21.707 -12.893 -4.593 1.00 97.56 96 ILE A C 1
ATOM 812 O O . ILE A 1 96 ? 20.565 -12.493 -4.368 1.00 97.56 96 ILE A O 1
ATOM 816 N N . ASN A 1 97 ? 21.966 -14.178 -4.855 1.00 97.44 97 ASN A N 1
ATOM 817 C CA . ASN A 1 97 ? 20.921 -15.206 -4.854 1.00 97.44 97 ASN A CA 1
ATOM 818 C C . ASN A 1 97 ? 20.421 -15.502 -3.425 1.00 97.44 97 ASN A C 1
ATOM 820 O O . ASN A 1 97 ? 20.847 -16.464 -2.787 1.00 97.44 97 ASN A O 1
ATOM 824 N N . ASP A 1 98 ? 19.586 -14.612 -2.893 1.00 96.94 98 ASP A N 1
ATOM 825 C CA . ASP A 1 98 ? 19.052 -14.663 -1.536 1.00 96.94 98 ASP A CA 1
ATOM 826 C C . ASP A 1 98 ? 17.638 -14.065 -1.512 1.00 96.94 98 ASP A C 1
ATOM 828 O O . ASP A 1 98 ? 17.436 -12.853 -1.675 1.00 96.94 98 ASP A O 1
ATOM 832 N N . LYS A 1 99 ? 16.648 -14.939 -1.297 1.00 95.06 99 LYS A N 1
ATOM 833 C CA . LYS A 1 99 ? 15.228 -14.574 -1.281 1.00 95.06 99 LYS A CA 1
ATOM 834 C C . LYS A 1 99 ? 14.900 -13.531 -0.213 1.00 95.06 99 LYS A C 1
ATOM 836 O O . LYS A 1 99 ? 14.131 -12.616 -0.493 1.00 95.06 99 LYS A O 1
ATOM 841 N N . ASP A 1 100 ? 15.529 -13.598 0.961 1.00 95.19 100 ASP A N 1
ATOM 842 C CA . ASP A 1 100 ? 15.225 -12.691 2.069 1.00 95.19 100 ASP A CA 1
ATOM 843 C C . ASP A 1 100 ? 15.738 -11.276 1.757 1.00 95.19 100 ASP A C 1
ATOM 845 O O . ASP A 1 100 ? 15.080 -10.280 2.070 1.00 95.19 100 ASP A O 1
ATOM 849 N N . VAL A 1 101 ? 16.896 -11.175 1.089 1.00 97.38 101 VAL A N 1
ATOM 850 C CA . VAL A 1 101 ? 17.455 -9.887 0.641 1.00 97.38 101 VAL A CA 1
ATOM 851 C C . VAL A 1 101 ? 16.582 -9.274 -0.449 1.00 97.38 101 VAL A C 1
ATOM 853 O O . VAL A 1 101 ? 16.233 -8.095 -0.353 1.00 97.38 101 VAL A O 1
ATOM 856 N N . SER A 1 102 ? 16.186 -10.065 -1.451 1.00 96.62 102 SER A N 1
ATOM 857 C CA . SER A 1 102 ? 15.299 -9.589 -2.519 1.00 96.62 102 SER A CA 1
ATOM 858 C C . SER A 1 102 ? 13.945 -9.126 -1.972 1.00 96.62 102 SER A C 1
ATOM 860 O O . SER A 1 102 ? 13.502 -8.025 -2.298 1.00 96.62 102 SER A O 1
ATOM 862 N N . ALA A 1 103 ? 13.352 -9.882 -1.041 1.00 94.75 103 ALA A N 1
ATOM 863 C CA . ALA A 1 103 ? 12.087 -9.535 -0.411 1.00 94.75 103 ALA A CA 1
ATOM 864 C C . ALA A 1 103 ? 12.170 -8.203 0.340 1.00 94.75 103 ALA A C 1
ATOM 866 O O . ALA A 1 103 ? 11.288 -7.363 0.188 1.00 94.75 103 ALA A O 1
ATOM 867 N N . LYS A 1 104 ? 13.255 -7.951 1.088 1.00 96.44 104 LYS A N 1
ATOM 868 C CA . LYS A 1 104 ? 13.450 -6.667 1.784 1.00 96.44 104 LYS A CA 1
ATOM 869 C C . LYS A 1 104 ? 13.648 -5.487 0.830 1.00 96.44 104 LYS A C 1
ATOM 871 O O . LYS A 1 104 ? 13.163 -4.388 1.111 1.00 96.44 104 LYS A O 1
ATOM 876 N N . LEU A 1 105 ? 14.330 -5.691 -0.299 1.00 97.94 105 LEU A N 1
ATOM 877 C CA . LEU A 1 105 ? 14.471 -4.665 -1.339 1.00 97.94 105 LEU A CA 1
ATOM 878 C C . LEU A 1 105 ? 13.112 -4.329 -1.972 1.00 97.94 105 LEU A C 1
ATOM 880 O O . LEU A 1 105 ? 12.762 -3.152 -2.068 1.00 97.94 105 LEU A O 1
ATOM 884 N N . PHE A 1 106 ? 12.319 -5.337 -2.341 1.00 96.19 106 PHE A N 1
ATOM 885 C CA . PHE A 1 106 ? 10.989 -5.123 -2.914 1.00 96.19 106 PHE A CA 1
ATOM 886 C C . PHE A 1 106 ? 9.995 -4.534 -1.905 1.00 96.19 106 PHE A C 1
ATOM 888 O O . PHE A 1 106 ? 9.272 -3.602 -2.252 1.00 96.19 106 PHE A O 1
ATOM 895 N N . GLU A 1 107 ? 10.016 -4.978 -0.644 1.00 93.88 107 GLU A N 1
ATOM 896 C CA . GLU A 1 107 ? 9.217 -4.407 0.452 1.00 93.88 107 GLU A CA 1
ATOM 897 C C . GLU A 1 107 ? 9.525 -2.920 0.663 1.00 93.88 107 GLU A C 1
ATOM 899 O O . GLU A 1 107 ? 8.623 -2.123 0.923 1.00 93.88 107 GLU A O 1
ATOM 904 N N . THR A 1 108 ? 10.787 -2.517 0.489 1.00 96.06 108 THR A N 1
ATOM 905 C CA . THR A 1 108 ? 11.189 -1.106 0.574 1.00 96.06 108 THR A CA 1
ATOM 906 C C . THR A 1 108 ? 10.520 -0.269 -0.515 1.00 96.06 108 THR A C 1
ATOM 908 O O . THR A 1 108 ? 9.950 0.779 -0.209 1.00 96.06 108 THR A O 1
ATOM 911 N N . 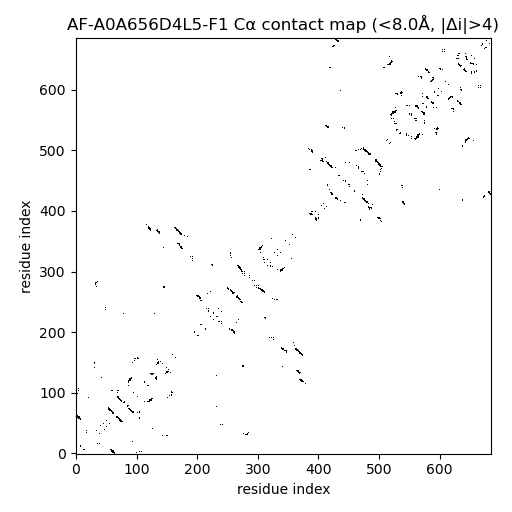VAL A 1 109 ? 10.523 -0.742 -1.767 1.00 96.00 109 VAL A N 1
ATOM 912 C CA . VAL A 1 109 ? 9.816 -0.055 -2.862 1.00 96.00 109 VAL A CA 1
ATOM 913 C C . VAL A 1 109 ? 8.303 -0.084 -2.636 1.00 96.00 109 VAL A C 1
ATOM 915 O O . VAL A 1 109 ? 7.624 0.906 -2.901 1.00 96.00 109 VAL A O 1
ATOM 918 N N . GLU A 1 110 ? 7.771 -1.176 -2.083 1.00 92.00 110 GLU A N 1
ATOM 919 C CA . GLU A 1 110 ? 6.351 -1.304 -1.756 1.00 92.00 110 GLU A CA 1
ATOM 920 C C . GLU A 1 110 ? 5.879 -0.304 -0.711 1.00 92.00 110 GLU A C 1
ATOM 922 O O . GLU A 1 110 ? 4.864 0.370 -0.900 1.00 92.00 110 GLU A O 1
ATOM 927 N N . ASN A 1 111 ? 6.635 -0.152 0.367 1.00 87.81 111 ASN A N 1
ATOM 928 C CA . ASN A 1 111 ? 6.328 0.814 1.410 1.00 87.81 111 ASN A CA 1
ATOM 929 C C . ASN A 1 111 ? 6.490 2.253 0.915 1.00 87.81 111 ASN A C 1
ATOM 931 O O . ASN A 1 111 ? 5.663 3.105 1.241 1.00 87.81 111 ASN A O 1
ATOM 935 N N . TRP A 1 112 ? 7.491 2.518 0.075 1.00 93.19 112 TRP A N 1
ATOM 936 C CA . TRP A 1 112 ? 7.640 3.815 -0.578 1.00 93.19 112 TRP A CA 1
ATOM 937 C C . TRP A 1 112 ? 6.435 4.142 -1.480 1.00 93.19 112 TRP A C 1
ATOM 939 O O . TRP A 1 112 ? 5.868 5.231 -1.389 1.00 93.19 112 TRP A O 1
ATOM 949 N N . ALA A 1 113 ? 5.965 3.178 -2.278 1.00 91.50 113 ALA A N 1
ATOM 950 C CA . ALA A 1 113 ? 4.795 3.349 -3.140 1.00 91.50 113 ALA A CA 1
ATOM 951 C C . ALA A 1 113 ? 3.506 3.584 -2.328 1.00 91.50 113 ALA A C 1
ATOM 953 O O . ALA A 1 113 ? 2.726 4.476 -2.670 1.00 91.50 113 ALA A O 1
ATOM 954 N N . LYS A 1 114 ? 3.319 2.861 -1.208 1.00 83.50 114 LYS A N 1
ATOM 955 C CA . LYS A 1 114 ? 2.220 3.080 -0.239 1.00 83.50 114 LYS A CA 1
ATOM 956 C C . LYS A 1 114 ? 2.198 4.515 0.271 1.00 83.50 114 LYS A C 1
ATOM 958 O O . LYS A 1 114 ? 1.154 5.160 0.238 1.00 83.50 114 LYS A O 1
ATOM 963 N N . GLN A 1 115 ? 3.346 5.016 0.725 1.00 81.75 115 GLN A N 1
ATOM 964 C CA . GLN A 1 115 ? 3.479 6.371 1.270 1.00 81.75 115 GLN A CA 1
ATOM 965 C C . GLN A 1 115 ? 3.174 7.450 0.226 1.00 81.75 115 GLN A C 1
ATOM 967 O O . GLN A 1 115 ? 2.653 8.508 0.568 1.00 81.75 115 GLN A O 1
ATOM 972 N N . LYS A 1 116 ? 3.461 7.171 -1.050 1.00 85.19 116 LYS A N 1
ATOM 973 C CA . LYS A 1 116 ? 3.143 8.041 -2.189 1.00 85.19 116 LYS A CA 1
ATOM 974 C C . LYS A 1 116 ? 1.702 7.890 -2.703 1.00 85.19 116 LYS A C 1
ATOM 976 O O . LYS A 1 116 ? 1.320 8.617 -3.613 1.00 85.19 116 LYS A O 1
ATOM 981 N N . GLY A 1 117 ? 0.901 6.983 -2.137 1.00 82.00 117 GLY A N 1
ATOM 982 C CA . GLY A 1 117 ? -0.490 6.759 -2.546 1.00 82.00 117 GLY A CA 1
ATOM 983 C C . GLY A 1 117 ? -0.653 6.043 -3.893 1.00 82.00 117 GLY A C 1
ATOM 984 O O . GLY A 1 117 ? -1.708 6.163 -4.519 1.00 82.00 117 GLY A O 1
ATOM 985 N N . LEU A 1 118 ? 0.370 5.311 -4.340 1.00 87.31 118 LEU A N 1
ATOM 986 C CA . LEU A 1 118 ? 0.375 4.582 -5.612 1.00 87.31 118 LEU A CA 1
ATOM 987 C C . LEU A 1 118 ? -0.389 3.254 -5.481 1.00 87.31 118 LEU A C 1
ATOM 989 O O . LEU A 1 118 ? -0.415 2.641 -4.412 1.00 87.31 118 LEU A O 1
ATOM 993 N N . ASP A 1 119 ? -1.025 2.818 -6.566 1.00 83.19 119 ASP A N 1
ATOM 994 C CA . ASP A 1 119 ? -1.883 1.625 -6.599 1.00 83.19 119 ASP A CA 1
ATOM 995 C C . ASP A 1 119 ? -1.100 0.324 -6.822 1.00 83.19 119 ASP A C 1
ATOM 997 O O . ASP A 1 119 ? -1.432 -0.727 -6.264 1.00 83.19 119 ASP A O 1
ATOM 1001 N N . GLU A 1 120 ? -0.042 0.398 -7.629 1.00 88.69 120 GLU A N 1
ATOM 1002 C CA . GLU A 1 120 ? 0.712 -0.760 -8.110 1.00 88.69 120 GLU A CA 1
ATOM 1003 C C . GLU A 1 120 ? 2.198 -0.425 -8.261 1.00 88.69 120 GLU A C 1
ATOM 1005 O O . GLU A 1 120 ? 2.591 0.745 -8.285 1.00 88.69 120 GLU A O 1
ATOM 1010 N N . ILE A 1 121 ? 3.027 -1.463 -8.399 1.00 92.25 121 ILE A N 1
ATOM 1011 C CA . ILE A 1 121 ? 4.462 -1.323 -8.668 1.00 92.25 121 ILE A CA 1
ATOM 1012 C C . ILE A 1 121 ? 4.848 -2.175 -9.868 1.00 92.25 121 ILE A C 1
ATOM 1014 O O . ILE A 1 121 ? 4.387 -3.313 -10.003 1.00 92.25 121 ILE A O 1
ATOM 1018 N N . ARG A 1 122 ? 5.699 -1.602 -10.723 1.00 92.31 122 ARG A N 1
ATOM 1019 C CA . ARG A 1 122 ? 6.075 -2.131 -12.032 1.00 92.31 122 ARG A CA 1
ATOM 1020 C C . ARG A 1 122 ? 7.592 -2.042 -12.254 1.00 92.31 122 ARG A C 1
ATOM 1022 O O . ARG A 1 122 ? 8.182 -0.995 -12.033 1.00 92.31 122 ARG A O 1
ATOM 1029 N N . GLY A 1 123 ? 8.266 -3.088 -12.718 1.00 92.06 123 GLY A N 1
ATOM 1030 C CA . GLY A 1 123 ? 9.699 -2.968 -13.025 1.00 92.06 123 GLY A CA 1
ATOM 1031 C C . GLY A 1 123 ? 10.395 -4.285 -13.364 1.00 92.06 123 GLY A C 1
ATOM 1032 O O . GLY A 1 123 ? 9.747 -5.328 -13.326 1.00 92.06 123 GLY A O 1
ATOM 1033 N N . PRO A 1 124 ? 11.705 -4.257 -13.671 1.00 93.25 124 PRO A N 1
ATOM 1034 C CA . PRO A 1 124 ? 12.595 -3.106 -13.497 1.00 93.25 124 PRO A CA 1
ATOM 1035 C C . PRO A 1 124 ? 12.635 -2.128 -14.689 1.00 93.25 124 PRO A C 1
ATOM 1037 O O . PRO A 1 124 ? 12.542 -2.550 -15.842 1.00 93.25 124 PRO A O 1
ATOM 1040 N N . VAL A 1 125 ? 12.847 -0.834 -14.404 1.00 92.19 125 VAL A N 1
ATOM 1041 C CA . VAL A 1 125 ? 13.166 0.243 -15.372 1.00 92.19 125 VAL A CA 1
ATOM 1042 C C . VAL A 1 125 ? 14.316 1.135 -14.871 1.00 92.19 125 VAL A C 1
ATOM 1044 O O . VAL A 1 125 ? 14.346 1.480 -13.693 1.00 92.19 125 VAL A O 1
ATOM 1047 N N . ASN A 1 126 ? 15.269 1.521 -15.733 1.00 93.56 126 ASN A N 1
ATOM 1048 C CA . ASN A 1 126 ? 16.524 2.177 -15.315 1.00 93.56 126 ASN A CA 1
ATOM 1049 C C . ASN A 1 126 ? 16.828 3.510 -16.043 1.00 93.56 126 ASN A C 1
ATOM 1051 O O . ASN A 1 126 ? 17.746 3.543 -16.866 1.00 93.56 126 ASN A O 1
ATOM 1055 N N . PRO A 1 127 ? 16.172 4.634 -15.701 1.00 93.31 127 PRO A N 1
ATOM 1056 C CA . PRO A 1 127 ? 14.974 4.753 -14.871 1.00 93.31 127 PRO A CA 1
ATOM 1057 C C . PRO A 1 127 ? 13.658 4.702 -15.669 1.00 93.31 127 PRO A C 1
ATOM 1059 O O . PRO A 1 127 ? 12.587 4.733 -15.067 1.00 93.31 127 PRO A O 1
ATOM 1062 N N . SER A 1 128 ? 13.709 4.644 -17.003 1.00 90.81 128 SER A N 1
ATOM 1063 C CA . SER A 1 128 ? 12.519 4.660 -17.859 1.00 90.81 128 SER A CA 1
ATOM 1064 C C . SER A 1 128 ? 12.504 3.514 -18.873 1.00 90.81 128 SER A C 1
ATOM 1066 O O . SER A 1 128 ? 13.493 2.806 -19.058 1.00 90.81 128 SER A O 1
ATOM 1068 N N . THR A 1 129 ? 11.371 3.334 -19.553 1.00 86.81 129 THR A N 1
ATOM 1069 C CA . THR A 1 129 ? 11.237 2.423 -20.701 1.00 86.81 129 THR A CA 1
ATOM 1070 C C . THR A 1 129 ? 11.956 2.912 -21.958 1.00 86.81 129 THR A C 1
ATOM 1072 O O . THR A 1 129 ? 12.127 2.128 -22.883 1.00 86.81 129 THR A O 1
ATOM 1075 N N . ASN A 1 130 ? 12.392 4.176 -21.993 1.00 86.94 130 ASN A N 1
ATOM 1076 C CA . ASN A 1 130 ? 13.247 4.716 -23.052 1.00 86.94 130 ASN A CA 1
ATOM 1077 C C . ASN A 1 130 ? 14.746 4.443 -22.785 1.00 86.94 130 ASN A C 1
ATOM 1079 O O . ASN A 1 130 ? 15.574 4.697 -23.657 1.00 86.94 130 ASN A O 1
ATOM 1083 N N . ASP A 1 131 ? 15.089 3.934 -21.595 1.00 88.56 131 ASP A N 1
ATOM 1084 C CA . ASP A 1 131 ? 16.441 3.525 -21.200 1.00 88.56 131 ASP A CA 1
ATOM 1085 C C . ASP A 1 131 ? 16.564 1.989 -21.231 1.00 88.56 131 ASP A C 1
ATOM 1087 O O . ASP A 1 131 ? 16.026 1.342 -22.121 1.00 88.56 131 ASP A O 1
ATOM 1091 N N . SER A 1 132 ? 17.275 1.380 -20.273 1.00 88.25 132 SER A N 1
ATOM 1092 C CA . SER A 1 132 ? 17.293 -0.081 -20.103 1.00 88.25 132 SER A CA 1
ATOM 1093 C C . SER A 1 132 ? 16.183 -0.540 -19.155 1.00 88.25 132 SER A C 1
ATOM 1095 O O . SER A 1 132 ? 15.976 0.047 -18.090 1.00 88.25 132 SER A O 1
ATOM 1097 N N . CYS A 1 133 ? 15.486 -1.617 -19.505 1.00 89.56 133 CYS A N 1
ATOM 1098 C CA . CYS A 1 133 ? 14.447 -2.207 -18.666 1.00 89.56 133 CYS A CA 1
ATOM 1099 C C . CYS A 1 133 ? 14.264 -3.702 -18.943 1.00 89.56 133 CYS A C 1
ATOM 1101 O O . CYS A 1 133 ? 14.819 -4.244 -19.900 1.00 89.56 133 CYS A O 1
ATOM 1103 N N . GLY A 1 134 ? 13.536 -4.360 -18.037 1.00 90.06 134 GLY A N 1
ATOM 1104 C CA . GLY A 1 134 ? 13.298 -5.800 -18.069 1.00 90.06 134 GLY A CA 1
ATOM 1105 C C . GLY A 1 134 ? 14.370 -6.642 -17.379 1.00 90.06 134 GLY A C 1
ATOM 1106 O O . GLY A 1 134 ? 15.450 -6.167 -17.024 1.00 90.06 134 GLY A O 1
ATOM 1107 N N . ILE A 1 135 ? 14.031 -7.914 -17.183 1.00 91.75 135 ILE A N 1
ATOM 1108 C CA . ILE A 1 135 ? 14.921 -8.964 -16.680 1.00 91.75 135 ILE A CA 1
ATOM 1109 C C . ILE A 1 135 ? 15.151 -9.953 -17.822 1.00 91.75 135 ILE A C 1
ATOM 1111 O O . ILE A 1 135 ? 14.202 -10.398 -18.465 1.00 91.75 135 ILE A O 1
ATOM 1115 N N . LEU A 1 136 ? 16.412 -10.285 -18.089 1.00 93.81 136 LEU A N 1
ATOM 1116 C CA . LEU A 1 136 ? 16.787 -11.360 -19.001 1.00 93.81 136 LEU A CA 1
ATOM 1117 C C . LEU A 1 136 ? 16.292 -12.690 -18.422 1.00 93.81 136 LEU A C 1
ATOM 1119 O O . LEU A 1 136 ? 16.608 -12.995 -17.271 1.00 93.81 136 LEU A O 1
ATOM 1123 N N . ILE A 1 137 ? 15.535 -13.448 -19.219 1.00 91.31 137 ILE A N 1
ATOM 1124 C CA . ILE A 1 137 ? 14.982 -14.761 -18.844 1.00 91.31 137 ILE A CA 1
ATOM 1125 C C . ILE A 1 137 ? 15.440 -15.890 -19.775 1.00 91.31 137 ILE A C 1
ATOM 1127 O O . ILE A 1 137 ? 15.418 -17.045 -19.370 1.00 91.31 137 ILE A O 1
ATOM 1131 N N . GLU A 1 138 ? 15.898 -15.578 -20.994 1.00 91.88 138 GLU A N 1
ATOM 1132 C CA . GLU A 1 138 ? 16.507 -16.547 -21.916 1.00 91.88 138 GLU A CA 1
ATOM 1133 C C . GLU A 1 138 ? 17.678 -15.908 -22.684 1.00 91.88 138 GLU A C 1
ATOM 1135 O O . GLU A 1 138 ? 17.629 -14.724 -23.031 1.00 91.88 138 GLU A O 1
ATOM 1140 N N . GLY A 1 139 ? 18.712 -16.700 -22.995 1.00 91.44 139 GLY A N 1
ATOM 1141 C CA . GLY A 1 139 ? 19.905 -16.259 -23.739 1.00 91.44 139 GLY A CA 1
ATOM 1142 C C . GLY A 1 139 ? 21.059 -15.751 -22.861 1.00 91.44 139 GLY A C 1
ATOM 1143 O O . GLY A 1 139 ? 21.758 -14.797 -23.221 1.00 91.44 139 GLY A O 1
ATOM 1144 N N . PHE A 1 140 ? 21.251 -16.375 -21.691 1.00 93.50 140 PHE A N 1
ATOM 1145 C CA . PHE A 1 140 ? 22.342 -16.081 -20.749 1.00 93.50 140 PHE A CA 1
ATOM 1146 C C . PHE A 1 140 ? 23.732 -16.468 -21.277 1.00 93.50 140 PHE A C 1
ATOM 1148 O O . PHE A 1 140 ? 24.738 -15.957 -20.788 1.00 93.50 140 PHE A O 1
ATOM 1155 N N . ASP A 1 141 ? 23.803 -17.297 -22.314 1.00 92.69 141 ASP A N 1
ATOM 1156 C CA . ASP A 1 141 ? 25.019 -17.783 -22.974 1.00 92.69 141 ASP A CA 1
ATOM 1157 C C . ASP A 1 141 ? 25.689 -16.748 -23.900 1.00 92.69 141 ASP A C 1
ATOM 1159 O O . ASP A 1 141 ? 26.684 -17.051 -24.565 1.00 92.69 141 ASP A O 1
ATOM 1163 N N . LYS A 1 142 ? 25.159 -15.517 -23.969 1.00 90.88 142 LYS A N 1
ATOM 1164 C CA . LYS A 1 142 ? 25.659 -14.451 -24.850 1.00 90.88 142 LYS A CA 1
ATOM 1165 C C . LYS A 1 142 ? 25.719 -13.086 -24.157 1.00 90.88 142 LYS A C 1
ATOM 1167 O O . LYS A 1 142 ? 24.798 -12.726 -23.422 1.00 90.88 142 LYS A O 1
ATOM 1172 N N . PRO A 1 143 ? 26.737 -12.251 -24.448 1.00 92.25 143 PRO A N 1
ATOM 1173 C CA . PRO A 1 143 ? 26.819 -10.899 -23.896 1.00 92.25 143 PRO A CA 1
ATOM 1174 C C . PRO A 1 143 ? 25.635 -10.009 -24.298 1.00 92.25 143 PRO A C 1
ATOM 1176 O O . PRO A 1 143 ? 25.085 -10.212 -25.384 1.00 92.25 143 PRO A O 1
ATOM 1179 N N . PRO A 1 144 ? 25.212 -9.034 -23.470 1.00 92.38 144 PRO A N 1
ATOM 1180 C CA . PRO A 1 144 ? 24.192 -8.057 -23.851 1.00 92.38 144 PRO A CA 1
ATOM 1181 C C . PRO A 1 144 ? 24.717 -7.124 -24.948 1.00 92.38 144 PRO A C 1
ATOM 1183 O O . PRO A 1 144 ? 25.882 -6.721 -24.908 1.00 92.38 144 PRO A O 1
ATOM 1186 N N . CYS A 1 145 ? 23.849 -6.731 -25.878 1.00 92.12 145 CYS A N 1
ATOM 1187 C CA . CYS A 1 145 ? 24.136 -5.624 -26.788 1.00 92.12 145 CYS A CA 1
ATOM 1188 C C . CYS A 1 145 ? 24.027 -4.282 -26.046 1.00 92.12 145 CYS A C 1
ATOM 1190 O O . CYS A 1 145 ? 23.482 -4.202 -24.942 1.00 92.12 145 CYS A O 1
ATOM 1192 N N . VAL A 1 146 ? 24.565 -3.217 -26.632 1.00 90.50 146 VAL A N 1
ATOM 1193 C CA . VAL A 1 146 ? 24.471 -1.846 -26.114 1.00 90.50 146 VAL A CA 1
ATOM 1194 C C . VAL A 1 146 ? 23.032 -1.515 -25.703 1.00 90.50 146 VAL A C 1
ATOM 1196 O O . VAL A 1 146 ? 22.097 -1.850 -26.423 1.00 90.50 146 VAL A O 1
ATOM 1199 N N . MET A 1 147 ? 22.841 -0.888 -24.536 1.00 87.56 147 MET A N 1
ATOM 1200 C CA . MET A 1 147 ? 21.525 -0.554 -23.954 1.00 87.56 147 MET A CA 1
ATOM 1201 C C . MET A 1 147 ? 20.581 -1.754 -23.692 1.00 87.56 147 MET A C 1
ATOM 1203 O O . MET A 1 147 ? 19.373 -1.564 -23.567 1.00 87.56 147 MET A O 1
ATOM 1207 N N . MET A 1 148 ? 21.096 -2.985 -23.601 1.00 89.88 148 MET A N 1
ATOM 1208 C CA . MET A 1 148 ? 20.350 -4.161 -23.127 1.00 89.88 148 MET A CA 1
ATOM 1209 C C . MET A 1 148 ? 20.744 -4.511 -21.688 1.00 89.88 148 MET A C 1
ATOM 1211 O O . MET A 1 148 ? 21.936 -4.462 -21.367 1.00 89.88 148 MET A O 1
ATOM 1215 N N . PRO A 1 149 ? 19.797 -4.908 -20.817 1.00 91.50 149 PRO A N 1
ATOM 1216 C CA . PRO A 1 149 ? 20.147 -5.401 -19.493 1.00 91.50 149 PRO A CA 1
ATOM 1217 C C . PRO A 1 149 ? 20.813 -6.782 -19.571 1.00 91.50 149 PRO A C 1
ATOM 1219 O O . PRO A 1 149 ? 20.692 -7.520 -20.553 1.00 91.50 149 PRO A O 1
ATOM 1222 N N . TYR A 1 150 ? 21.505 -7.135 -18.494 1.00 93.81 150 TYR A N 1
ATOM 1223 C CA . TYR A 1 150 ? 22.003 -8.480 -18.247 1.00 93.81 150 TYR A CA 1
ATOM 1224 C C . TYR A 1 150 ? 21.965 -8.742 -16.748 1.00 93.81 150 TYR A C 1
ATOM 1226 O O . TYR A 1 150 ? 22.444 -7.915 -15.974 1.00 93.81 150 TYR A O 1
ATOM 1234 N N . ASN A 1 151 ? 21.433 -9.896 -16.362 1.00 95.31 151 ASN A N 1
ATOM 1235 C CA . ASN A 1 151 ? 21.338 -10.337 -14.978 1.00 95.31 151 ASN A CA 1
ATOM 1236 C C . ASN A 1 151 ? 21.673 -11.826 -14.858 1.00 95.31 151 ASN A C 1
ATOM 1238 O O . ASN A 1 151 ? 21.782 -12.525 -15.863 1.00 95.31 151 ASN A O 1
ATOM 1242 N N . TYR A 1 152 ? 21.825 -12.314 -13.627 1.00 95.81 152 TYR A N 1
ATOM 1243 C CA . TYR A 1 152 ? 21.888 -13.754 -13.372 1.00 95.81 152 TYR A CA 1
ATOM 1244 C C . TYR A 1 152 ? 20.522 -14.430 -13.580 1.00 95.81 152 TYR A C 1
ATOM 1246 O O . TYR A 1 152 ? 19.478 -13.800 -13.409 1.00 95.81 152 TYR A O 1
ATOM 1254 N N . GLU A 1 153 ? 20.547 -15.733 -13.866 1.00 94.44 153 GLU A N 1
ATOM 1255 C CA . GLU A 1 153 ? 19.369 -16.583 -14.118 1.00 94.44 153 GLU A CA 1
ATOM 1256 C C . GLU A 1 153 ? 18.335 -16.558 -12.982 1.00 94.44 153 GLU A C 1
ATOM 1258 O O . GLU A 1 153 ? 17.136 -16.492 -13.234 1.00 94.44 153 GLU A O 1
ATOM 1263 N N . TYR A 1 154 ? 18.788 -16.507 -11.725 1.00 95.00 154 TYR A N 1
ATOM 1264 C CA . TYR A 1 154 ? 17.911 -16.553 -10.549 1.00 95.00 154 TYR A CA 1
ATOM 1265 C C . TYR A 1 154 ? 17.024 -15.307 -10.359 1.00 95.00 154 TYR A C 1
ATOM 1267 O O . TYR A 1 154 ? 16.177 -15.287 -9.472 1.00 95.00 154 TYR A O 1
ATOM 1275 N N . TYR A 1 155 ? 17.195 -14.242 -11.149 1.00 94.94 155 TYR A N 1
ATOM 1276 C CA . TYR A 1 155 ? 16.466 -12.983 -10.937 1.00 94.94 155 TYR A CA 1
ATOM 1277 C C . TYR A 1 155 ? 14.957 -13.126 -11.156 1.00 94.94 155 TYR A C 1
ATOM 1279 O O . TYR A 1 155 ? 14.195 -12.516 -10.408 1.00 94.94 155 TYR A O 1
ATOM 1287 N N . SER A 1 156 ? 14.529 -13.936 -12.135 1.00 90.75 156 SER A N 1
ATOM 1288 C CA . SER A 1 156 ? 13.097 -14.198 -12.365 1.00 90.75 156 SER A CA 1
ATOM 1289 C C . SER A 1 156 ? 12.470 -14.844 -11.132 1.00 90.75 156 SER A C 1
ATOM 1291 O O . SER A 1 156 ? 11.466 -14.360 -10.617 1.00 90.75 156 SER A O 1
ATOM 1293 N N . GLU A 1 157 ? 13.142 -15.859 -10.584 1.00 91.62 157 GLU A N 1
ATOM 1294 C CA . GLU A 1 157 ? 12.685 -16.589 -9.402 1.00 91.62 157 GLU A CA 1
ATOM 1295 C C . GLU A 1 157 ? 12.596 -15.680 -8.164 1.00 91.62 157 GLU A C 1
ATOM 1297 O O . GLU A 1 157 ? 11.645 -15.772 -7.392 1.00 91.62 157 GLU A O 1
ATOM 1302 N N . LEU A 1 158 ? 13.545 -14.752 -7.973 1.00 94.31 158 LEU A N 1
ATOM 1303 C CA . LEU A 1 158 ? 13.485 -13.781 -6.870 1.00 94.31 158 LEU A CA 1
ATOM 1304 C C . LEU A 1 158 ? 12.252 -12.871 -6.960 1.00 94.31 158 LEU A C 1
ATOM 1306 O O . LEU A 1 158 ? 11.634 -12.563 -5.939 1.00 94.31 158 LEU A O 1
ATOM 1310 N N . CYS A 1 159 ? 11.888 -12.436 -8.165 1.00 91.81 159 CYS A N 1
ATOM 1311 C CA . CYS A 1 159 ? 10.698 -11.620 -8.369 1.00 91.81 159 CYS A CA 1
ATOM 1312 C C . CYS A 1 159 ? 9.402 -12.426 -8.183 1.00 91.81 159 CYS A C 1
ATOM 1314 O O . CYS A 1 159 ? 8.493 -11.965 -7.487 1.00 91.81 159 CYS A O 1
ATOM 1316 N N . GLU A 1 160 ? 9.329 -13.633 -8.746 1.00 88.94 160 GLU A N 1
ATOM 1317 C CA . GLU A 1 160 ? 8.180 -14.541 -8.608 1.00 88.94 160 GLU A CA 1
ATOM 1318 C C . GLU A 1 160 ? 7.941 -14.920 -7.139 1.00 88.94 160 GLU A C 1
ATOM 1320 O O . GLU A 1 160 ? 6.818 -14.812 -6.646 1.00 88.94 160 GLU A O 1
ATOM 1325 N N . ASN A 1 161 ? 9.005 -15.242 -6.394 1.00 89.25 161 ASN A N 1
ATOM 1326 C CA . ASN A 1 161 ? 8.939 -15.583 -4.969 1.00 89.25 161 ASN A CA 1
ATOM 1327 C C . ASN A 1 161 ? 8.392 -14.447 -4.089 1.00 89.25 161 ASN A C 1
ATOM 1329 O O . ASN A 1 161 ? 7.800 -14.712 -3.043 1.00 89.25 161 ASN A O 1
ATOM 1333 N N . TYR A 1 162 ? 8.573 -13.182 -4.483 1.00 89.44 162 TYR A N 1
ATOM 1334 C CA . TYR A 1 162 ? 7.994 -12.038 -3.765 1.00 89.44 162 TYR A CA 1
ATOM 1335 C C . TYR A 1 162 ? 6.502 -11.808 -4.094 1.00 89.44 162 TYR A C 1
ATOM 1337 O O . TYR A 1 162 ? 5.824 -11.012 -3.433 1.00 89.44 162 TYR A O 1
ATOM 1345 N N . GLY A 1 163 ? 5.972 -12.508 -5.101 1.00 87.81 163 GLY A N 1
ATOM 1346 C CA . GLY A 1 163 ? 4.585 -12.400 -5.550 1.00 87.81 163 GLY A CA 1
ATOM 1347 C C . GLY A 1 163 ? 4.374 -11.375 -6.660 1.00 87.81 163 GLY A C 1
ATOM 1348 O O . GLY A 1 163 ? 3.299 -10.779 -6.742 1.00 87.81 163 GLY A O 1
ATOM 1349 N N . PHE A 1 164 ? 5.392 -11.115 -7.480 1.00 88.12 164 PHE A N 1
ATOM 1350 C CA . PHE A 1 164 ? 5.178 -10.387 -8.721 1.00 88.12 164 PHE A CA 1
ATOM 1351 C C . PHE A 1 164 ? 4.737 -11.318 -9.858 1.00 88.12 164 PHE A C 1
ATOM 1353 O O . PHE A 1 164 ? 5.220 -12.440 -9.980 1.00 88.12 164 PHE A O 1
ATOM 1360 N N . GLU A 1 165 ? 3.897 -10.799 -10.752 1.00 85.00 165 GLU A N 1
ATOM 1361 C CA . GLU A 1 165 ? 3.405 -11.512 -11.935 1.00 85.00 165 GLU A CA 1
ATOM 1362 C C . GLU A 1 165 ? 4.000 -10.945 -13.227 1.00 85.00 165 GLU A C 1
ATOM 1364 O O . GLU A 1 165 ? 4.284 -9.748 -13.312 1.00 85.00 165 GLU A O 1
ATOM 1369 N N . LYS A 1 166 ? 4.144 -11.787 -14.257 1.00 86.25 166 LYS A N 1
ATOM 1370 C CA . LYS A 1 166 ? 4.582 -11.362 -15.594 1.00 86.25 166 LYS A CA 1
ATOM 1371 C C . LYS A 1 166 ? 3.612 -10.330 -16.177 1.00 86.25 166 LYS A C 1
ATOM 1373 O O . LYS A 1 166 ? 2.421 -10.603 -16.302 1.00 86.25 166 LYS A O 1
ATOM 1378 N N . ALA A 1 167 ? 4.131 -9.189 -16.620 1.00 82.19 167 ALA A N 1
ATOM 1379 C CA . ALA A 1 167 ? 3.366 -8.194 -17.356 1.00 82.19 167 ALA A CA 1
ATOM 1380 C C . ALA A 1 167 ? 3.481 -8.397 -18.870 1.00 82.19 167 ALA A C 1
ATOM 1382 O O . ALA A 1 167 ? 2.446 -8.509 -19.520 1.00 82.19 167 ALA A O 1
ATOM 1383 N N . ARG A 1 168 ? 4.698 -8.433 -19.437 1.00 85.62 168 ARG A N 1
ATOM 1384 C CA . ARG A 1 168 ? 4.951 -8.536 -20.888 1.00 85.62 168 ARG A CA 1
ATOM 1385 C C . ARG A 1 168 ? 6.301 -9.175 -21.214 1.00 85.62 168 ARG A C 1
ATOM 1387 O O . ARG A 1 168 ? 7.293 -8.880 -20.566 1.00 85.62 168 ARG A O 1
ATOM 1394 N N . ASP A 1 169 ? 6.380 -9.952 -22.291 1.00 87.94 169 ASP A N 1
ATOM 1395 C CA . ASP A 1 169 ? 7.671 -10.392 -22.838 1.00 87.94 169 ASP A CA 1
ATOM 1396 C C . ASP A 1 169 ? 8.169 -9.475 -23.968 1.00 87.94 169 ASP A C 1
ATOM 1398 O O . ASP A 1 169 ? 7.390 -8.932 -24.760 1.00 87.94 169 ASP A O 1
ATOM 1402 N N . LEU A 1 170 ? 9.492 -9.342 -24.053 1.00 86.44 170 LEU A N 1
ATOM 1403 C CA . LEU A 1 170 ? 10.224 -8.749 -25.163 1.00 86.44 170 LEU A CA 1
ATOM 1404 C C . LEU A 1 170 ? 11.164 -9.772 -25.784 1.00 86.44 170 LEU A C 1
ATOM 1406 O O . LEU A 1 170 ? 11.924 -10.455 -25.094 1.00 86.44 170 LEU A O 1
ATOM 1410 N N . TYR A 1 171 ? 11.151 -9.811 -27.106 1.00 88.62 171 TYR A N 1
ATOM 1411 C CA . TYR A 1 171 ? 11.996 -10.672 -27.909 1.00 88.62 171 TYR A CA 1
ATOM 1412 C C . TYR A 1 171 ? 13.084 -9.851 -28.592 1.00 88.62 171 TYR A C 1
ATOM 1414 O O . TYR A 1 171 ? 12.847 -8.738 -29.076 1.00 88.62 171 TYR A O 1
ATOM 1422 N N . SER A 1 172 ? 14.267 -10.449 -28.640 1.00 90.38 172 SER A N 1
ATOM 1423 C CA . SER A 1 172 ? 15.407 -9.986 -29.415 1.00 90.38 172 SER A CA 1
ATOM 1424 C C . SER A 1 172 ? 15.774 -11.067 -30.425 1.00 90.38 172 SER A C 1
ATOM 1426 O O . SER A 1 172 ? 15.950 -12.244 -30.080 1.00 90.38 172 SER A O 1
ATOM 1428 N N . TYR A 1 173 ? 15.886 -10.653 -31.680 1.00 90.31 173 TYR A N 1
ATOM 1429 C CA . TYR A 1 173 ? 16.222 -11.511 -32.806 1.00 90.31 173 TYR A CA 1
ATOM 1430 C C . TYR A 1 173 ? 17.669 -11.285 -33.226 1.00 90.31 173 TYR A C 1
ATOM 1432 O O . TYR A 1 173 ? 18.199 -10.180 -33.126 1.00 90.31 173 TYR A O 1
ATOM 1440 N N . TYR A 1 174 ? 18.301 -12.341 -33.714 1.00 91.50 174 TYR A N 1
ATOM 1441 C CA . TYR A 1 174 ? 19.664 -12.325 -34.216 1.00 91.50 174 TYR A CA 1
ATOM 1442 C C . TYR A 1 174 ? 19.677 -12.685 -35.693 1.00 91.50 174 TYR A C 1
ATOM 1444 O O . TYR A 1 174 ? 18.986 -13.614 -36.118 1.00 91.50 174 TYR A O 1
ATOM 1452 N N . ILE A 1 175 ? 20.499 -11.979 -36.458 1.00 91.31 175 ILE A N 1
ATOM 1453 C CA . ILE A 1 175 ? 20.798 -12.324 -37.842 1.00 91.31 175 ILE A CA 1
ATOM 1454 C C . ILE A 1 175 ? 22.288 -12.136 -38.112 1.00 91.31 175 ILE A C 1
ATOM 1456 O O . ILE A 1 175 ? 22.902 -11.176 -37.642 1.00 91.31 175 ILE A O 1
ATOM 1460 N N . SER A 1 176 ? 22.866 -13.046 -38.889 1.00 92.25 176 SER A N 1
ATOM 1461 C CA . SER A 1 176 ? 24.225 -12.921 -39.409 1.00 92.25 176 SER A CA 1
ATOM 1462 C C . SER A 1 176 ? 24.221 -12.873 -40.933 1.00 92.25 176 SER A C 1
ATOM 1464 O O . SER A 1 176 ? 23.275 -13.306 -41.595 1.00 92.25 176 SER A O 1
ATOM 1466 N N . GLN A 1 177 ? 25.309 -12.370 -41.507 1.00 89.62 177 GLN A N 1
ATOM 1467 C CA . GLN A 1 177 ? 25.518 -12.320 -42.950 1.00 89.62 177 GLN A CA 1
ATOM 1468 C C . GLN A 1 177 ? 25.430 -13.710 -43.599 1.00 89.62 177 GLN A C 1
ATOM 1470 O O . GLN A 1 177 ? 24.942 -13.833 -44.717 1.00 89.62 177 GLN A O 1
ATOM 1475 N N . GLU A 1 178 ? 25.839 -14.764 -42.892 1.00 88.12 178 GLU A N 1
ATOM 1476 C CA . GLU A 1 178 ? 25.767 -16.150 -43.374 1.00 88.12 178 GLU A CA 1
ATOM 1477 C C . GLU A 1 178 ? 24.322 -16.646 -43.543 1.00 88.12 178 GLU A C 1
ATOM 1479 O O . GLU A 1 178 ? 24.045 -17.487 -44.397 1.00 88.12 178 GLU A O 1
ATOM 1484 N N . MET A 1 179 ? 23.385 -16.096 -42.765 1.00 88.94 179 MET A N 1
ATOM 1485 C CA . MET A 1 179 ? 21.957 -16.416 -42.856 1.00 88.94 179 MET A CA 1
ATOM 1486 C C . MET A 1 179 ? 21.281 -15.718 -44.053 1.00 88.94 179 MET A C 1
ATOM 1488 O O . MET A 1 179 ? 20.200 -16.120 -44.489 1.00 88.94 179 MET A O 1
ATOM 1492 N N . LEU A 1 180 ? 21.919 -14.691 -44.627 1.00 86.88 180 LEU A N 1
ATOM 1493 C CA . LEU A 1 180 ? 21.392 -13.897 -45.735 1.00 86.88 180 LEU A CA 1
ATOM 1494 C C . LEU A 1 180 ? 21.778 -14.496 -47.093 1.00 86.88 180 LEU A C 1
ATOM 1496 O O . LEU A 1 180 ? 22.786 -14.143 -47.704 1.00 86.88 180 LEU A O 1
ATOM 1500 N N . THR A 1 181 ? 20.934 -15.384 -47.622 1.00 84.94 181 THR A N 1
ATOM 1501 C CA . THR A 1 181 ? 21.167 -15.948 -48.964 1.00 84.94 181 THR A CA 1
ATOM 1502 C C . THR A 1 181 ? 21.022 -14.886 -50.072 1.00 84.94 181 THR A C 1
ATOM 1504 O O . THR A 1 181 ? 20.173 -13.992 -49.964 1.00 84.94 181 THR A O 1
ATOM 1507 N N . PRO A 1 182 ? 21.739 -15.012 -51.210 1.00 85.62 182 PRO A N 1
ATOM 1508 C CA . PRO A 1 182 ? 21.584 -14.098 -52.349 1.00 85.62 182 PRO A CA 1
ATOM 1509 C C . PRO A 1 182 ? 20.135 -13.975 -52.841 1.00 85.62 182 PRO A C 1
ATOM 1511 O O . PRO A 1 182 ? 19.691 -12.901 -53.243 1.00 85.62 182 PRO A O 1
ATOM 1514 N N . LYS A 1 183 ? 19.364 -15.067 -52.754 1.00 86.69 183 LYS A N 1
ATOM 1515 C CA . LYS A 1 183 ? 17.942 -15.101 -53.117 1.00 86.69 183 LYS A CA 1
ATOM 1516 C C . LYS A 1 183 ? 17.085 -14.231 -52.190 1.00 86.69 183 LYS A C 1
ATOM 1518 O O . LYS A 1 183 ? 16.175 -13.561 -52.674 1.00 86.69 183 LYS A O 1
ATOM 1523 N N . ILE A 1 184 ? 17.364 -14.236 -50.883 1.00 85.62 184 ILE A N 1
ATOM 1524 C CA . ILE A 1 184 ? 16.674 -13.379 -49.905 1.00 85.62 184 ILE A CA 1
ATOM 1525 C C . ILE A 1 184 ? 16.979 -11.910 -50.206 1.00 85.62 184 ILE A C 1
ATOM 1527 O O . ILE A 1 184 ? 16.048 -11.115 -50.327 1.00 85.62 184 ILE A O 1
ATOM 1531 N N . MET A 1 185 ? 18.253 -11.570 -50.423 1.00 86.19 185 MET A N 1
ATOM 1532 C CA . MET A 1 185 ? 18.668 -10.192 -50.707 1.00 86.19 185 MET A CA 1
ATOM 1533 C C . MET A 1 185 ? 18.068 -9.645 -52.005 1.00 86.19 185 MET A C 1
ATOM 1535 O O . MET A 1 185 ? 17.492 -8.561 -51.991 1.00 86.19 185 MET A O 1
ATOM 1539 N N . GLN A 1 186 ? 18.094 -10.414 -53.098 1.00 89.31 186 GLN A N 1
ATOM 1540 C CA . GLN A 1 186 ? 17.462 -10.006 -54.361 1.00 89.31 186 GLN A CA 1
ATOM 1541 C C . GLN A 1 186 ? 15.941 -9.849 -54.232 1.00 89.31 186 GLN A C 1
ATOM 1543 O O . GLN A 1 186 ? 15.347 -8.971 -54.862 1.00 89.31 186 GLN A O 1
ATOM 1548 N N . ARG A 1 187 ? 15.282 -10.697 -53.427 1.00 87.12 187 ARG A N 1
ATOM 1549 C CA . ARG A 1 187 ? 13.840 -10.579 -53.163 1.00 87.12 187 ARG A CA 1
ATOM 1550 C C . ARG A 1 187 ? 13.524 -9.301 -52.387 1.00 87.12 187 ARG A C 1
ATOM 1552 O O . ARG A 1 187 ? 12.555 -8.625 -52.729 1.00 87.12 187 ARG A O 1
ATOM 1559 N N . LEU A 1 188 ? 14.320 -8.990 -51.361 1.00 86.38 188 LEU A N 1
ATOM 1560 C CA . LEU A 1 188 ? 14.172 -7.776 -50.556 1.00 86.38 188 LEU A CA 1
ATOM 1561 C C . LEU A 1 188 ? 14.390 -6.524 -51.404 1.00 86.38 188 LEU A C 1
ATOM 1563 O O . LEU A 1 188 ? 13.528 -5.652 -51.408 1.00 86.38 188 LEU A O 1
ATOM 1567 N N . GLU A 1 189 ? 15.474 -6.480 -52.176 1.00 91.50 189 GLU A N 1
ATOM 1568 C CA . GLU A 1 189 ? 15.808 -5.365 -53.067 1.00 91.50 189 GLU A CA 1
ATOM 1569 C C . GLU A 1 189 ? 14.664 -5.051 -54.040 1.00 91.50 189 GLU A C 1
ATOM 1571 O O . GLU A 1 189 ? 14.121 -3.946 -54.028 1.00 91.50 189 GLU A O 1
ATOM 1576 N N . ARG A 1 190 ? 14.200 -6.056 -54.798 1.00 90.38 190 ARG A N 1
ATOM 1577 C CA . ARG A 1 190 ? 13.083 -5.894 -55.747 1.00 90.38 190 ARG A CA 1
ATOM 1578 C C . ARG A 1 190 ? 11.792 -5.443 -55.065 1.00 90.38 190 ARG A C 1
ATOM 1580 O O . ARG A 1 190 ? 11.047 -4.637 -55.620 1.00 90.38 190 ARG A O 1
ATOM 1587 N N . GLY A 1 191 ? 11.496 -5.987 -53.882 1.00 89.50 191 GLY A N 1
ATOM 1588 C CA . GLY A 1 191 ? 10.312 -5.610 -53.110 1.00 89.50 191 GLY A CA 1
ATOM 1589 C C . GLY A 1 191 ? 10.360 -4.147 -52.670 1.00 89.50 191 GLY A C 1
ATOM 1590 O O . GLY A 1 191 ? 9.384 -3.418 -52.847 1.00 89.50 191 GLY A O 1
ATOM 1591 N N . VAL A 1 192 ? 11.511 -3.712 -52.157 1.00 91.31 192 VAL A N 1
ATOM 1592 C CA . VAL A 1 192 ? 11.743 -2.344 -51.684 1.00 91.31 192 VAL A CA 1
ATOM 1593 C C . VAL A 1 192 ? 11.668 -1.339 -52.831 1.00 91.31 192 VAL A C 1
ATOM 1595 O O . VAL A 1 192 ? 10.943 -0.353 -52.708 1.00 91.31 192 VAL A O 1
ATOM 1598 N N . GLU A 1 193 ? 12.312 -1.604 -53.970 1.00 92.12 193 GLU A N 1
ATOM 1599 C CA . GLU A 1 193 ? 12.252 -0.722 -55.147 1.00 92.12 193 GLU A CA 1
ATOM 1600 C C . GLU A 1 193 ? 10.811 -0.486 -55.625 1.00 92.12 193 GLU A C 1
ATOM 1602 O O . GLU A 1 193 ? 10.410 0.650 -55.901 1.00 92.12 193 GLU A O 1
ATOM 1607 N N . LEU A 1 194 ? 10.000 -1.549 -55.679 1.00 91.25 194 LEU A N 1
ATOM 1608 C CA . LEU A 1 194 ? 8.595 -1.457 -56.075 1.00 91.25 194 LEU A CA 1
ATOM 1609 C C . LEU A 1 194 ? 7.764 -0.647 -55.075 1.00 91.25 194 LEU A C 1
ATOM 1611 O O . LEU A 1 194 ? 6.931 0.161 -55.494 1.00 91.25 194 LEU A O 1
ATOM 1615 N N . VAL A 1 195 ? 7.963 -0.862 -53.772 1.00 91.62 195 VAL A N 1
ATOM 1616 C CA . VAL A 1 195 ? 7.219 -0.147 -52.726 1.00 91.62 195 VAL A CA 1
ATOM 1617 C C . VAL A 1 195 ? 7.577 1.336 -52.720 1.00 91.62 195 VAL A C 1
ATOM 1619 O O . VAL A 1 195 ? 6.668 2.167 -52.758 1.00 91.62 195 VAL A O 1
ATOM 1622 N N . LEU A 1 196 ? 8.869 1.673 -52.733 1.00 92.88 196 LEU A N 1
ATOM 1623 C CA . LEU A 1 196 ? 9.332 3.061 -52.719 1.00 92.88 196 LEU A CA 1
ATOM 1624 C C . LEU A 1 196 ? 8.824 3.828 -53.946 1.00 92.88 196 LEU A C 1
ATOM 1626 O O . LEU A 1 196 ? 8.257 4.911 -53.800 1.00 92.88 196 LEU A O 1
ATOM 1630 N N . LYS A 1 197 ? 8.891 3.219 -55.140 1.00 92.31 197 LYS A N 1
ATOM 1631 C CA . LYS A 1 197 ? 8.361 3.820 -56.374 1.00 92.31 197 LYS A CA 1
ATOM 1632 C C . LYS A 1 197 ? 6.844 4.025 -56.326 1.00 92.31 197 LYS A C 1
ATOM 1634 O O . LYS A 1 197 ? 6.361 5.078 -56.729 1.00 92.31 197 LYS A O 1
ATOM 1639 N N . ARG A 1 198 ? 6.076 3.041 -55.840 1.00 91.62 198 ARG A N 1
ATOM 1640 C CA . ARG A 1 198 ? 4.602 3.132 -55.753 1.00 91.62 198 ARG A CA 1
ATOM 1641 C C . ARG A 1 198 ? 4.122 4.174 -54.749 1.00 91.62 198 ARG A C 1
ATOM 1643 O O . ARG A 1 198 ? 3.031 4.707 -54.915 1.00 91.62 198 ARG A O 1
ATOM 1650 N N . ARG A 1 19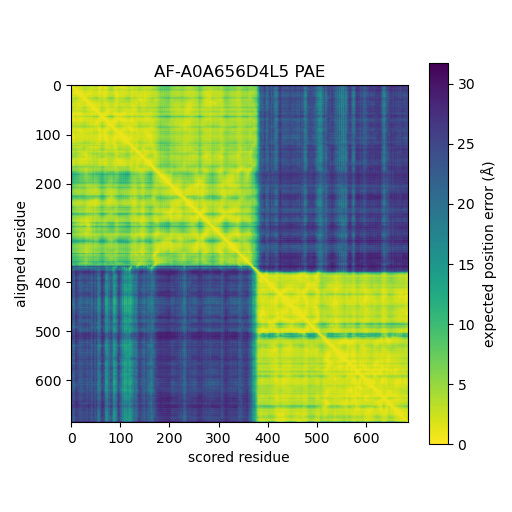9 ? 4.893 4.405 -53.687 1.00 89.38 199 ARG A N 1
ATOM 1651 C CA . ARG A 1 199 ? 4.526 5.293 -52.577 1.00 89.38 199 ARG A CA 1
ATOM 1652 C C . ARG A 1 199 ? 5.165 6.678 -52.670 1.00 89.38 199 ARG A C 1
ATOM 1654 O O . ARG A 1 199 ? 4.956 7.469 -51.762 1.00 89.38 199 ARG A O 1
ATOM 1661 N N . ASN A 1 200 ? 5.934 6.951 -53.728 1.00 91.75 200 ASN A N 1
ATOM 1662 C CA . ASN A 1 200 ? 6.771 8.147 -53.850 1.00 91.75 200 ASN A CA 1
ATOM 1663 C C . ASN A 1 200 ? 7.636 8.391 -52.597 1.00 91.75 200 ASN A C 1
ATOM 1665 O O . ASN A 1 200 ? 7.769 9.515 -52.117 1.00 91.75 200 ASN A O 1
ATOM 1669 N N . ALA A 1 201 ? 8.165 7.303 -52.031 1.00 94.62 201 ALA A N 1
ATOM 1670 C CA . ALA A 1 201 ? 8.932 7.328 -50.796 1.00 94.62 201 ALA A CA 1
ATOM 1671 C C . ALA A 1 201 ? 10.430 7.203 -51.086 1.00 94.62 201 ALA A C 1
ATOM 1673 O O . ALA A 1 201 ? 10.840 6.479 -51.995 1.00 94.62 201 ALA A O 1
ATOM 1674 N N . THR A 1 202 ? 11.257 7.858 -50.279 1.00 95.31 202 THR A N 1
ATOM 1675 C CA . THR A 1 202 ? 12.720 7.773 -50.343 1.00 95.31 202 THR A CA 1
ATOM 1676 C C . THR A 1 202 ? 13.293 7.364 -48.993 1.00 95.31 202 THR A C 1
ATOM 1678 O O . THR A 1 202 ? 12.712 7.642 -47.944 1.00 95.31 202 THR A O 1
ATOM 1681 N N . ILE A 1 203 ? 14.443 6.686 -49.020 1.00 96.00 203 ILE A N 1
ATOM 1682 C CA . ILE A 1 203 ? 15.237 6.390 -47.826 1.00 96.00 203 ILE A CA 1
ATOM 1683 C C . ILE A 1 203 ? 16.519 7.207 -47.896 1.00 96.00 203 ILE A C 1
ATOM 1685 O O . ILE A 1 203 ? 17.222 7.169 -48.907 1.00 96.00 203 ILE A O 1
ATOM 1689 N N . ARG A 1 204 ? 16.835 7.933 -46.823 1.00 95.44 204 ARG A N 1
ATOM 1690 C CA . ARG A 1 204 ? 18.078 8.706 -46.721 1.00 95.44 204 ARG A CA 1
ATOM 1691 C C . ARG A 1 204 ? 18.750 8.527 -45.359 1.00 95.44 204 ARG A C 1
ATOM 1693 O O . ARG A 1 204 ? 18.048 8.359 -44.362 1.00 95.44 204 ARG A O 1
ATOM 1700 N N . PRO A 1 205 ? 20.087 8.609 -45.287 1.00 96.75 205 PRO A N 1
ATOM 1701 C CA . PRO A 1 205 ? 20.792 8.658 -44.014 1.00 96.75 205 PRO A CA 1
ATOM 1702 C C . PRO A 1 205 ? 20.519 9.967 -43.259 1.00 96.75 205 PRO A C 1
ATOM 1704 O O . PRO A 1 205 ? 20.162 10.996 -43.850 1.00 96.75 205 PRO A O 1
ATOM 1707 N N . VAL A 1 206 ? 20.726 9.937 -41.944 1.00 95.38 206 VAL A N 1
ATOM 1708 C CA . VAL A 1 206 ? 20.753 11.140 -41.101 1.00 95.38 206 VAL A CA 1
ATOM 1709 C C . VAL A 1 206 ? 21.906 12.062 -41.501 1.00 95.38 206 VAL A C 1
ATOM 1711 O O . VAL A 1 206 ? 23.034 11.622 -41.734 1.00 95.38 206 VAL A O 1
ATOM 1714 N N . ASN A 1 207 ? 21.658 13.370 -41.527 1.00 94.88 207 ASN A N 1
ATOM 1715 C CA . ASN A 1 207 ? 22.695 14.359 -41.786 1.00 94.88 207 ASN A CA 1
ATOM 1716 C C . ASN A 1 207 ? 23.282 14.918 -40.479 1.00 94.88 207 ASN A C 1
ATOM 1718 O O . ASN A 1 207 ? 22.800 15.911 -39.935 1.00 94.88 207 ASN A O 1
ATOM 1722 N N . LEU A 1 208 ? 24.394 14.344 -40.010 1.00 92.50 208 LEU A N 1
ATOM 1723 C CA . LEU A 1 208 ? 25.058 14.791 -38.774 1.00 92.50 208 LEU A CA 1
ATOM 1724 C C . LEU A 1 208 ? 25.608 16.228 -38.824 1.00 92.50 208 LEU A C 1
ATOM 1726 O O . LEU A 1 208 ? 25.898 16.794 -37.769 1.00 92.50 208 LEU A O 1
ATOM 1730 N N . LYS A 1 209 ? 25.748 16.842 -40.011 1.00 92.88 209 LYS A N 1
ATOM 1731 C CA . LYS A 1 209 ? 26.097 18.271 -40.117 1.00 92.88 209 LYS A CA 1
ATOM 1732 C C . LYS A 1 209 ? 24.937 19.172 -39.685 1.00 92.88 209 LYS A C 1
ATOM 1734 O O . LYS A 1 209 ? 25.190 20.279 -39.229 1.00 92.88 209 LYS A O 1
ATOM 1739 N N . ASN A 1 210 ? 23.698 18.688 -39.795 1.00 93.75 210 ASN A N 1
ATOM 1740 C CA . ASN A 1 210 ? 22.483 19.375 -39.362 1.00 93.75 210 ASN A CA 1
ATOM 1741 C C . ASN A 1 210 ? 21.841 18.659 -38.159 1.00 93.75 210 ASN A C 1
ATOM 1743 O O . ASN A 1 210 ? 20.647 18.367 -38.143 1.00 93.75 210 ASN A O 1
ATOM 1747 N N . PHE A 1 211 ? 22.678 18.313 -37.178 1.00 93.06 211 PHE A N 1
ATOM 1748 C CA . PHE A 1 211 ? 22.333 17.420 -36.071 1.00 93.06 211 PHE A CA 1
ATOM 1749 C C . PHE A 1 211 ? 21.061 17.837 -35.320 1.00 93.06 211 PHE A C 1
ATOM 1751 O O . PHE A 1 211 ? 20.178 17.007 -35.134 1.00 93.06 211 PHE A O 1
ATOM 1758 N N . ASP A 1 212 ? 20.944 19.108 -34.932 1.00 93.50 212 ASP A N 1
ATOM 1759 C CA . ASP A 1 212 ? 19.828 19.574 -34.099 1.00 93.50 212 ASP A CA 1
ATOM 1760 C C . ASP A 1 212 ? 18.478 19.482 -34.832 1.00 93.50 212 ASP A C 1
ATOM 1762 O O . ASP A 1 212 ? 17.473 19.084 -34.244 1.00 93.50 212 ASP A O 1
ATOM 1766 N N . GLU A 1 213 ? 18.446 19.779 -36.134 1.00 94.31 213 GLU A N 1
ATOM 1767 C CA . GLU A 1 213 ? 17.234 19.633 -36.950 1.00 94.31 213 GLU A CA 1
ATOM 1768 C C . GLU A 1 213 ? 16.871 18.164 -37.198 1.00 94.31 213 GLU A C 1
ATOM 1770 O O . GLU A 1 213 ? 15.693 17.808 -37.169 1.00 94.31 213 GLU A O 1
ATOM 1775 N N . GLU A 1 214 ? 17.856 17.282 -37.396 1.00 94.81 214 GLU A N 1
ATOM 1776 C CA . GLU A 1 214 ? 17.579 15.843 -37.507 1.00 94.81 214 GLU A CA 1
ATOM 1777 C C . GLU A 1 214 ? 17.008 15.292 -36.192 1.00 94.81 214 GLU A C 1
ATOM 1779 O O . GLU A 1 214 ? 16.047 14.527 -36.224 1.00 94.81 214 GLU A O 1
ATOM 1784 N N . VAL A 1 215 ? 17.514 15.729 -35.031 1.00 95.06 215 VAL A N 1
ATOM 1785 C CA . VAL A 1 215 ? 16.983 15.327 -33.715 1.00 95.06 215 VAL A CA 1
ATOM 1786 C C . VAL A 1 215 ? 15.521 15.749 -33.542 1.00 95.06 215 VAL A C 1
ATOM 1788 O O . VAL A 1 215 ? 14.714 14.954 -33.053 1.00 95.06 215 VAL A O 1
ATOM 1791 N N . LYS A 1 216 ? 15.138 16.949 -34.000 1.00 94.56 216 LYS A N 1
ATOM 1792 C CA . LYS A 1 216 ? 13.730 17.390 -33.990 1.00 94.56 216 LYS A CA 1
ATOM 1793 C C . LYS A 1 216 ? 12.839 16.462 -34.817 1.00 94.56 216 LYS A C 1
ATOM 1795 O O . LYS A 1 216 ? 11.797 16.031 -34.320 1.00 94.56 216 LYS A O 1
ATOM 1800 N N . LYS A 1 217 ? 13.271 16.102 -36.032 1.00 94.69 217 LYS A N 1
ATOM 1801 C CA . LYS A 1 217 ? 12.549 15.156 -36.902 1.00 94.69 217 LYS A CA 1
ATOM 1802 C C . LYS A 1 217 ? 12.445 13.767 -36.270 1.00 94.69 217 LYS A C 1
ATOM 1804 O O . LYS A 1 217 ? 11.380 13.159 -36.317 1.00 94.69 217 LYS A O 1
ATOM 1809 N N . VAL A 1 218 ? 13.518 13.278 -35.636 1.00 94.44 218 VAL A N 1
ATOM 1810 C CA . VAL A 1 218 ? 13.498 12.004 -34.895 1.00 94.44 218 VAL A CA 1
ATOM 1811 C C . VAL A 1 218 ? 12.455 12.048 -33.785 1.00 94.44 218 VAL A C 1
ATOM 1813 O O . VAL A 1 218 ? 11.654 11.124 -33.689 1.00 94.44 218 VAL A O 1
ATOM 1816 N N . LYS A 1 219 ? 12.420 13.115 -32.973 1.00 94.06 219 LYS A N 1
ATOM 1817 C CA . LYS A 1 219 ? 11.435 13.269 -31.888 1.00 94.06 219 LYS A CA 1
ATOM 1818 C C . LYS A 1 219 ? 10.003 13.248 -32.423 1.00 94.06 219 LYS A C 1
ATOM 1820 O O . LYS A 1 219 ? 9.148 12.580 -31.848 1.00 94.06 219 LYS A O 1
ATOM 1825 N N . GLU A 1 220 ? 9.744 13.975 -33.509 1.00 92.06 220 GLU A N 1
ATOM 1826 C CA . GLU A 1 220 ? 8.424 14.033 -34.139 1.00 92.06 220 GLU A CA 1
ATOM 1827 C C . GLU A 1 220 ? 7.977 12.647 -34.614 1.00 92.06 220 GLU A C 1
ATOM 1829 O O . GLU A 1 220 ? 6.892 12.191 -34.248 1.00 92.06 220 GLU A O 1
ATOM 1834 N N . VAL A 1 221 ? 8.831 11.935 -35.354 1.00 92.75 221 VAL A N 1
ATOM 1835 C CA . VAL A 1 221 ? 8.528 10.570 -35.797 1.00 92.75 221 VAL A CA 1
ATOM 1836 C C . VAL A 1 221 ? 8.373 9.635 -34.597 1.00 92.75 221 VAL A C 1
ATOM 1838 O O . VAL A 1 221 ? 7.407 8.878 -34.560 1.00 92.75 221 VAL A O 1
ATOM 1841 N N . TYR A 1 222 ? 9.258 9.706 -33.599 1.00 91.06 222 TYR A N 1
ATOM 1842 C CA . TYR A 1 222 ? 9.226 8.852 -32.408 1.00 91.06 222 TYR A CA 1
ATOM 1843 C C . TYR A 1 222 ? 7.916 9.003 -31.628 1.00 91.06 222 TYR A C 1
ATOM 1845 O O . TYR A 1 222 ? 7.202 8.026 -31.391 1.00 91.06 222 TYR A O 1
ATOM 1853 N N . ASN A 1 223 ? 7.553 10.242 -31.291 1.00 91.56 223 ASN A N 1
ATOM 1854 C CA . ASN A 1 223 ? 6.376 10.503 -30.473 1.00 91.56 223 ASN A CA 1
ATOM 1855 C C . ASN A 1 223 ? 5.065 10.130 -31.185 1.00 91.56 223 ASN A C 1
ATOM 1857 O O . ASN A 1 223 ? 4.098 9.763 -30.522 1.00 91.56 223 ASN A O 1
ATOM 1861 N N . ASN A 1 224 ? 5.035 10.159 -32.520 1.00 88.19 224 ASN A N 1
ATOM 1862 C CA . ASN A 1 224 ? 3.877 9.719 -33.299 1.00 88.19 224 ASN A CA 1
ATOM 1863 C C . ASN A 1 224 ? 3.855 8.199 -33.503 1.00 88.19 224 ASN A C 1
ATOM 1865 O O . ASN A 1 224 ? 2.840 7.542 -33.250 1.00 88.19 224 ASN A O 1
ATOM 1869 N N . ALA A 1 225 ? 4.971 7.626 -33.954 1.00 83.56 225 ALA A N 1
ATOM 1870 C CA . ALA A 1 225 ? 5.049 6.235 -34.377 1.00 83.56 225 ALA A CA 1
ATOM 1871 C C . ALA A 1 225 ? 4.999 5.238 -33.212 1.00 83.56 225 ALA A C 1
ATOM 1873 O O . ALA A 1 225 ? 4.550 4.120 -33.438 1.00 83.56 225 ALA A O 1
ATOM 1874 N N . TRP A 1 226 ? 5.375 5.611 -31.983 1.00 84.31 226 TRP A N 1
ATOM 1875 C CA . TRP A 1 226 ? 5.332 4.716 -30.814 1.00 84.31 226 TRP A CA 1
ATOM 1876 C C . TRP A 1 226 ? 4.211 5.032 -29.815 1.00 84.31 226 TRP A C 1
ATOM 1878 O O . TRP A 1 226 ? 4.058 4.302 -28.843 1.00 84.31 226 TRP A O 1
ATOM 1888 N N . SER A 1 227 ? 3.365 6.034 -30.086 1.00 82.31 227 SER A N 1
ATOM 1889 C CA . SER A 1 227 ? 2.300 6.519 -29.182 1.00 82.31 227 SER A CA 1
ATOM 1890 C C . SER A 1 227 ? 1.354 5.451 -28.621 1.00 82.31 227 SER A C 1
ATOM 1892 O O . SER A 1 227 ? 0.837 5.603 -27.517 1.00 82.31 227 SER A O 1
ATOM 1894 N N . LYS A 1 228 ? 1.124 4.367 -29.371 1.00 80.94 228 LYS A N 1
ATOM 1895 C CA . LYS A 1 228 ? 0.243 3.251 -28.984 1.00 80.94 228 LYS A CA 1
ATOM 1896 C C . LYS A 1 228 ? 0.985 2.038 -28.414 1.00 80.94 228 LYS A C 1
ATOM 1898 O O . LYS A 1 228 ? 0.342 1.035 -28.114 1.00 80.94 228 LYS A O 1
ATOM 1903 N N . ASN A 1 229 ? 2.313 2.082 -28.317 1.00 80.81 229 ASN A N 1
ATOM 1904 C CA . ASN A 1 229 ? 3.090 0.956 -27.811 1.00 80.81 229 ASN A CA 1
ATOM 1905 C C . ASN A 1 229 ? 2.991 0.878 -26.287 1.00 80.81 229 ASN A C 1
ATOM 1907 O O . ASN A 1 229 ? 2.938 1.886 -25.581 1.00 80.81 229 ASN A O 1
ATOM 1911 N N . TRP A 1 230 ? 2.999 -0.348 -25.771 1.00 80.56 230 TRP A N 1
ATOM 1912 C CA . TRP A 1 230 ? 2.953 -0.577 -24.336 1.00 80.56 230 TRP A CA 1
ATOM 1913 C C . TRP A 1 230 ? 4.179 0.032 -23.640 1.00 80.56 230 TRP A C 1
ATOM 1915 O O . TRP A 1 230 ? 5.310 -0.156 -24.086 1.00 80.56 230 TRP A O 1
ATOM 1925 N N . GLY A 1 231 ? 3.951 0.773 -22.552 1.00 79.25 231 GLY A N 1
ATOM 1926 C CA . GLY A 1 231 ? 5.012 1.438 -21.789 1.00 79.25 231 GLY A CA 1
ATOM 1927 C C . GLY A 1 231 ? 5.639 2.659 -22.473 1.00 79.25 231 GLY A C 1
ATOM 1928 O O . GLY A 1 231 ? 6.599 3.206 -21.936 1.00 79.25 231 GLY A O 1
ATOM 1929 N N . PHE A 1 232 ? 5.126 3.100 -23.627 1.00 86.88 232 PHE A N 1
ATOM 1930 C CA . PHE A 1 232 ? 5.610 4.304 -24.302 1.00 86.88 232 PHE A CA 1
ATOM 1931 C C . PHE A 1 232 ? 5.358 5.561 -23.462 1.00 86.88 232 PHE A C 1
ATOM 1933 O O . PHE A 1 232 ? 4.268 5.748 -22.925 1.00 86.88 232 PHE A O 1
ATOM 1940 N N . VAL A 1 233 ? 6.351 6.446 -23.397 1.00 86.69 233 VAL A N 1
ATOM 1941 C CA . VAL A 1 233 ? 6.221 7.782 -22.808 1.00 86.69 233 VAL A CA 1
ATOM 1942 C C . VAL A 1 233 ? 6.808 8.788 -23.800 1.00 86.69 233 VAL A C 1
ATOM 1944 O O . VAL A 1 233 ? 7.961 8.602 -24.208 1.00 86.69 233 VAL A O 1
ATOM 1947 N N . PRO A 1 234 ? 6.060 9.840 -24.193 1.00 89.62 234 PRO A N 1
ATOM 1948 C CA . PRO A 1 234 ? 6.572 10.866 -25.093 1.00 89.62 234 PRO A CA 1
ATOM 1949 C C . PRO A 1 234 ? 7.857 11.493 -24.555 1.00 89.62 234 PRO A C 1
ATOM 1951 O O . PRO A 1 234 ? 7.895 11.943 -23.409 1.00 89.62 234 PRO A O 1
ATOM 1954 N N . LEU A 1 235 ? 8.889 11.564 -25.397 1.00 91.50 235 LEU A N 1
ATOM 1955 C CA . LEU A 1 235 ? 10.136 12.236 -25.042 1.00 91.50 235 LEU A CA 1
ATOM 1956 C C . LEU A 1 235 ? 9.948 13.753 -25.093 1.00 91.50 235 LEU A C 1
ATOM 1958 O O . LEU A 1 235 ? 9.428 14.300 -26.076 1.00 91.50 235 LEU A O 1
ATOM 1962 N N . THR A 1 236 ? 10.416 14.429 -24.046 1.00 93.62 236 THR A N 1
ATOM 1963 C CA . THR A 1 236 ? 10.553 15.889 -24.015 1.00 93.62 236 THR A CA 1
ATOM 1964 C C . THR A 1 236 ? 11.757 16.349 -24.843 1.00 93.62 236 THR A C 1
ATOM 1966 O O . THR A 1 236 ? 12.633 15.554 -25.192 1.00 93.62 236 THR A O 1
ATOM 1969 N N . ASP A 1 237 ? 11.827 17.650 -25.150 1.00 93.75 237 ASP A N 1
ATOM 1970 C CA . ASP A 1 237 ? 12.981 18.237 -25.846 1.00 93.75 237 ASP A CA 1
ATOM 1971 C C . ASP A 1 237 ? 14.294 18.012 -25.092 1.00 93.75 237 ASP A C 1
ATOM 1973 O O . ASP A 1 237 ? 15.307 17.658 -25.691 1.00 93.75 237 ASP A O 1
ATOM 1977 N N . ASP A 1 238 ? 14.280 18.169 -23.771 1.00 93.94 238 ASP A N 1
ATOM 1978 C CA . ASP A 1 238 ? 15.479 17.983 -22.959 1.00 93.94 238 ASP A CA 1
ATOM 1979 C C . ASP A 1 238 ? 15.956 16.523 -22.960 1.00 93.94 238 ASP A C 1
ATOM 1981 O O . ASP A 1 238 ? 17.158 16.271 -23.053 1.00 93.94 238 ASP A O 1
ATOM 1985 N N . GLU A 1 239 ? 15.033 15.560 -22.891 1.00 93.44 239 GLU A N 1
ATOM 1986 C CA . GLU A 1 239 ? 15.364 14.131 -22.888 1.00 93.44 239 GLU A CA 1
ATOM 1987 C C . GLU A 1 239 ? 15.911 13.664 -24.238 1.00 93.44 239 GLU A C 1
ATOM 1989 O O . GLU A 1 239 ? 16.977 13.046 -24.271 1.00 93.44 239 GLU A O 1
ATOM 1994 N N . ILE A 1 240 ? 15.245 13.989 -25.357 1.00 93.62 240 ILE A N 1
ATOM 1995 C CA . ILE A 1 240 ? 15.738 13.565 -26.678 1.00 93.62 240 ILE A CA 1
ATOM 1996 C C . ILE A 1 240 ? 17.098 14.196 -26.987 1.00 93.62 240 ILE A C 1
ATOM 1998 O O . ILE A 1 240 ? 17.982 13.513 -27.499 1.00 93.62 240 ILE A O 1
ATOM 2002 N N . ASN A 1 241 ? 17.310 15.467 -26.628 1.00 94.25 241 ASN A N 1
ATOM 2003 C CA . ASN A 1 241 ? 18.586 16.145 -26.848 1.00 94.25 241 ASN A CA 1
ATOM 2004 C C . ASN A 1 241 ? 19.708 15.510 -26.018 1.00 94.25 241 ASN A C 1
ATOM 2006 O O . ASN A 1 241 ? 20.831 15.352 -26.505 1.00 94.25 241 ASN A O 1
ATOM 2010 N N . HIS A 1 242 ? 19.409 15.120 -24.777 1.00 93.75 242 HIS A N 1
ATOM 2011 C CA . HIS A 1 242 ? 20.356 14.437 -23.897 1.00 93.75 242 HIS A CA 1
ATOM 2012 C C . HIS A 1 242 ? 20.749 13.060 -24.437 1.00 93.75 242 HIS A C 1
ATOM 2014 O O . HIS A 1 242 ? 21.943 12.789 -24.596 1.00 93.75 242 HIS A O 1
ATOM 2020 N N . ILE A 1 243 ? 19.763 12.241 -24.819 1.00 91.25 243 ILE A N 1
ATOM 2021 C CA . ILE A 1 243 ? 19.981 10.917 -25.425 1.00 91.25 243 ILE A CA 1
ATOM 2022 C C . ILE A 1 243 ? 20.770 11.054 -26.734 1.00 91.25 243 ILE A C 1
ATOM 2024 O O . ILE A 1 243 ? 21.809 10.414 -26.914 1.00 91.25 243 ILE A O 1
ATOM 2028 N N . ALA A 1 244 ? 20.332 11.938 -27.636 1.00 92.38 244 ALA A N 1
ATOM 2029 C CA . ALA A 1 244 ? 20.968 12.136 -28.934 1.00 92.38 244 ALA A CA 1
ATOM 2030 C C . ALA A 1 244 ? 22.430 12.578 -28.792 1.00 92.38 244 ALA A C 1
ATOM 2032 O O . ALA A 1 244 ? 23.298 12.089 -29.518 1.00 92.38 244 ALA A O 1
ATOM 2033 N N . LYS A 1 245 ? 22.741 13.466 -27.839 1.00 91.50 245 LYS A N 1
ATOM 2034 C CA . LYS A 1 245 ? 24.118 13.910 -27.576 1.00 91.50 245 LYS A CA 1
ATOM 2035 C C . LYS A 1 245 ? 25.022 12.761 -27.123 1.00 91.50 245 LYS A C 1
ATOM 2037 O O . LYS A 1 245 ? 26.184 12.730 -27.535 1.00 91.50 245 LYS A O 1
ATOM 2042 N N . GLY A 1 246 ? 24.503 11.833 -26.317 1.00 88.56 246 GLY A N 1
ATOM 2043 C CA . GLY A 1 246 ? 25.212 10.611 -25.929 1.00 88.56 246 GLY A CA 1
ATOM 2044 C C . GLY A 1 246 ? 25.473 9.691 -27.124 1.00 88.56 246 GLY A C 1
ATOM 2045 O O . GLY A 1 246 ? 26.603 9.251 -27.337 1.00 88.56 246 GLY A O 1
ATOM 2046 N N . LEU A 1 247 ? 24.454 9.478 -27.961 1.00 89.62 247 LEU A N 1
ATOM 2047 C CA . LEU A 1 247 ? 24.540 8.604 -29.134 1.00 89.62 247 LEU A CA 1
ATOM 2048 C C . LEU A 1 247 ? 25.374 9.194 -30.282 1.00 89.62 247 LEU A C 1
ATOM 2050 O O . LEU A 1 247 ? 25.938 8.445 -31.076 1.00 89.62 247 LEU A O 1
ATOM 2054 N N . LYS A 1 248 ? 25.523 10.522 -30.363 1.00 90.44 248 LYS A N 1
ATOM 2055 C CA . LYS A 1 248 ? 26.237 11.220 -31.451 1.00 90.44 248 LYS A CA 1
ATOM 2056 C C . LYS A 1 248 ? 27.638 10.665 -31.737 1.00 90.44 248 LYS A C 1
ATOM 2058 O O . LYS A 1 248 ? 28.091 10.732 -32.873 1.00 90.44 248 LYS A O 1
ATOM 2063 N N . GLN A 1 249 ? 28.328 10.139 -30.724 1.00 85.44 249 GLN A N 1
ATOM 2064 C CA . GLN A 1 249 ? 29.686 9.598 -30.871 1.00 85.44 249 GLN A CA 1
ATOM 2065 C C . GLN A 1 249 ? 29.735 8.190 -31.481 1.00 85.44 249 GLN A C 1
ATOM 2067 O O . GLN A 1 249 ? 30.804 7.763 -31.912 1.00 85.44 249 GLN A O 1
ATOM 2072 N N . ILE A 1 250 ? 28.611 7.470 -31.495 1.00 89.31 250 ILE A N 1
ATOM 2073 C CA . ILE A 1 250 ? 28.530 6.073 -31.943 1.00 89.31 250 ILE A CA 1
ATOM 2074 C C . ILE A 1 250 ? 27.643 5.894 -33.177 1.00 89.31 250 ILE A C 1
ATOM 2076 O O . ILE A 1 250 ? 27.750 4.876 -33.852 1.00 89.31 250 ILE A O 1
ATOM 2080 N N . VAL A 1 251 ? 26.782 6.867 -33.490 1.00 93.12 251 VAL A N 1
ATOM 2081 C CA . VAL A 1 251 ? 25.916 6.826 -34.674 1.00 93.12 251 VAL A CA 1
ATOM 2082 C C . VAL A 1 251 ? 26.749 6.773 -35.953 1.00 93.12 251 VAL A C 1
ATOM 2084 O O . VAL A 1 251 ? 27.628 7.605 -36.179 1.00 93.12 251 VAL A O 1
ATOM 2087 N N . VAL A 1 252 ? 26.409 5.818 -36.817 1.00 94.75 252 VAL A N 1
ATOM 2088 C CA . VAL A 1 252 ? 26.944 5.690 -38.175 1.00 94.75 252 VAL A CA 1
ATOM 2089 C C . VAL A 1 252 ? 25.843 6.133 -39.147 1.00 94.75 252 VAL A C 1
ATOM 2091 O O . VAL A 1 252 ? 24.812 5.462 -39.218 1.00 94.75 252 VAL A O 1
ATOM 2094 N N . PRO A 1 253 ? 26.009 7.261 -39.867 1.00 95.12 253 PRO A N 1
ATOM 2095 C CA . PRO A 1 253 ? 24.946 7.855 -40.683 1.00 95.12 253 PRO A CA 1
ATOM 2096 C C . PRO A 1 253 ? 24.290 6.894 -41.671 1.00 95.12 253 PRO A C 1
ATOM 2098 O O . PRO A 1 253 ? 23.081 6.930 -41.858 1.00 95.12 253 PRO A O 1
ATOM 2101 N N . GLU A 1 254 ? 25.074 6.012 -42.285 1.00 96.00 254 GLU A N 1
ATOM 2102 C CA . GLU A 1 254 ? 24.619 5.110 -43.340 1.00 96.00 254 GLU A CA 1
ATOM 2103 C C . GLU A 1 254 ? 23.644 4.030 -42.846 1.00 96.00 254 GLU A C 1
ATOM 2105 O O . GLU A 1 254 ? 22.940 3.441 -43.658 1.00 96.00 254 GLU A O 1
ATOM 2110 N N . ILE A 1 255 ? 23.561 3.792 -41.535 1.00 95.00 255 ILE A N 1
ATOM 2111 C CA . ILE A 1 255 ? 22.632 2.827 -40.917 1.00 95.00 255 ILE A CA 1
ATOM 2112 C C . ILE A 1 255 ? 21.643 3.496 -39.944 1.00 95.00 255 ILE A C 1
ATOM 2114 O O . ILE A 1 255 ? 20.904 2.817 -39.231 1.00 95.00 255 ILE A O 1
ATOM 2118 N N . ALA A 1 256 ? 21.601 4.830 -39.930 1.00 96.31 256 ALA A N 1
ATOM 2119 C CA . ALA A 1 256 ? 20.583 5.625 -39.254 1.00 96.31 256 ALA A CA 1
ATOM 2120 C C . ALA A 1 256 ? 19.771 6.362 -40.326 1.00 96.31 256 ALA A C 1
ATOM 2122 O O . ALA A 1 256 ? 20.266 7.282 -40.977 1.00 96.31 256 ALA A O 1
ATOM 2123 N N . LEU A 1 257 ? 18.541 5.914 -40.557 1.00 96.94 257 LEU A N 1
ATOM 2124 C CA . LEU A 1 257 ? 17.804 6.156 -41.792 1.00 96.94 257 LEU A CA 1
ATOM 2125 C C . LEU A 1 257 ? 16.467 6.849 -41.526 1.00 96.94 257 LEU A C 1
ATOM 2127 O O . LEU A 1 257 ? 15.712 6.452 -40.639 1.00 96.94 257 LEU A O 1
ATOM 2131 N N . PHE A 1 258 ? 16.137 7.830 -42.359 1.00 97.31 258 PHE A N 1
ATOM 2132 C CA . PHE A 1 258 ? 14.792 8.380 -42.492 1.00 97.31 258 PHE A CA 1
ATOM 2133 C C . PHE A 1 258 ? 14.088 7.782 -43.704 1.00 97.31 258 PHE A C 1
ATOM 2135 O O . PHE A 1 258 ? 14.709 7.580 -44.749 1.00 97.31 258 PHE A O 1
ATOM 2142 N N . ALA A 1 259 ? 12.783 7.561 -43.560 1.00 96.44 259 ALA A N 1
ATOM 2143 C CA . ALA A 1 259 ? 11.873 7.396 -44.682 1.00 96.44 259 ALA A CA 1
ATOM 2144 C C . ALA A 1 259 ? 11.107 8.702 -44.889 1.00 96.44 259 ALA A C 1
ATOM 2146 O O . ALA A 1 259 ? 10.544 9.244 -43.932 1.00 96.44 259 ALA A O 1
ATOM 2147 N N . GLU A 1 260 ? 11.077 9.199 -46.122 1.00 95.81 260 GLU A N 1
ATOM 2148 C CA . GLU A 1 260 ? 10.398 10.443 -46.477 1.00 95.81 260 GLU A CA 1
ATOM 2149 C C . GLU A 1 260 ? 9.419 10.236 -47.629 1.00 95.81 260 GLU A C 1
ATOM 2151 O O . GLU A 1 260 ? 9.694 9.475 -48.551 1.00 95.81 260 GLU A O 1
ATOM 2156 N N . VAL A 1 261 ? 8.287 10.936 -47.581 1.00 93.88 261 VAL A N 1
ATOM 2157 C CA . VAL A 1 261 ? 7.346 11.087 -48.702 1.00 93.88 261 VAL A CA 1
ATOM 2158 C C . VAL A 1 261 ? 7.205 12.581 -48.948 1.00 93.88 261 VAL A C 1
ATOM 2160 O O . VAL A 1 261 ? 6.970 13.341 -48.008 1.00 93.88 261 VAL A O 1
ATOM 2163 N N . ASP A 1 262 ? 7.436 13.015 -50.187 1.00 87.25 262 ASP A N 1
ATOM 2164 C CA . ASP A 1 262 ? 7.428 14.434 -50.579 1.00 87.25 262 ASP A CA 1
ATOM 2165 C C . ASP A 1 262 ? 8.309 15.330 -49.673 1.00 87.25 262 ASP A C 1
ATOM 2167 O O . ASP A 1 262 ? 7.967 16.468 -49.351 1.00 87.25 262 ASP A O 1
ATOM 2171 N N . GLY A 1 263 ? 9.447 14.794 -49.211 1.00 85.56 263 GLY A N 1
ATOM 2172 C CA . GLY A 1 263 ? 10.401 15.489 -48.334 1.00 85.56 263 GLY A CA 1
ATOM 2173 C C . GLY A 1 263 ? 9.992 15.587 -46.857 1.00 85.56 263 GLY A C 1
ATOM 2174 O O . GLY A 1 263 ? 10.709 16.209 -46.070 1.00 85.56 263 GLY A O 1
ATOM 2175 N N . LYS A 1 264 ? 8.867 14.981 -46.454 1.00 92.25 264 LYS A N 1
ATOM 2176 C CA . LYS A 1 264 ? 8.423 14.921 -45.053 1.00 92.25 264 LYS A CA 1
ATOM 2177 C C . LYS A 1 264 ? 8.830 13.595 -44.403 1.00 92.25 264 LYS A C 1
ATOM 2179 O O . LYS A 1 264 ? 8.554 12.549 -44.992 1.00 92.25 264 LYS A O 1
ATOM 2184 N N . PRO A 1 265 ? 9.427 13.601 -43.196 1.00 94.44 265 PRO A N 1
ATOM 2185 C CA . PRO A 1 265 ? 9.791 12.378 -42.487 1.00 94.44 265 PRO A CA 1
ATOM 2186 C C . PRO A 1 265 ? 8.541 11.632 -42.014 1.00 94.44 265 PRO A C 1
ATOM 2188 O O . PRO A 1 265 ? 7.797 12.105 -41.162 1.00 94.44 265 PRO A O 1
ATOM 2191 N N . ILE A 1 266 ? 8.331 10.437 -42.560 1.00 94.81 266 ILE A N 1
ATOM 2192 C CA . ILE A 1 266 ? 7.229 9.534 -42.193 1.00 94.81 266 ILE A CA 1
ATOM 2193 C C . ILE A 1 266 ? 7.705 8.351 -41.343 1.00 94.81 266 ILE A C 1
ATOM 2195 O O . ILE A 1 266 ? 6.900 7.558 -40.855 1.00 94.81 266 ILE A O 1
ATOM 2199 N N . GLY A 1 267 ? 9.019 8.196 -41.188 1.00 94.94 267 GLY A N 1
ATOM 2200 C CA . GLY A 1 267 ? 9.616 7.040 -40.550 1.00 94.94 267 GLY A CA 1
ATOM 2201 C C . GLY A 1 267 ? 11.071 7.244 -40.188 1.00 94.94 267 GLY A C 1
ATOM 2202 O O . GLY A 1 267 ? 11.773 8.028 -40.826 1.00 94.94 267 GLY A O 1
ATOM 2203 N N . PHE A 1 268 ? 11.526 6.498 -39.189 1.00 95.69 268 PHE A N 1
ATOM 2204 C CA . PHE A 1 268 ? 12.899 6.546 -38.711 1.00 95.69 268 PHE A CA 1
ATOM 2205 C C . PHE A 1 268 ? 13.357 5.161 -38.252 1.00 95.69 268 PHE A C 1
ATOM 2207 O O . PHE A 1 268 ? 12.604 4.436 -37.597 1.00 95.69 268 PHE A O 1
ATOM 2214 N N . SER A 1 269 ? 14.595 4.814 -38.590 1.00 94.38 269 SER A N 1
ATOM 2215 C CA . SER A 1 269 ? 15.300 3.620 -38.132 1.00 94.38 269 SER A CA 1
ATOM 2216 C C . SER A 1 269 ? 16.671 4.020 -37.605 1.00 94.38 269 SER A C 1
ATOM 2218 O O . SER A 1 269 ? 17.467 4.623 -38.323 1.00 94.38 269 SER A O 1
ATOM 2220 N N . LEU A 1 270 ? 16.948 3.690 -36.350 1.00 94.50 270 LEU A N 1
ATOM 2221 C CA . LEU A 1 270 ? 18.228 3.935 -35.707 1.00 94.50 270 LEU A CA 1
ATOM 2222 C C . LEU A 1 270 ? 18.917 2.610 -35.428 1.00 94.50 270 LEU A C 1
ATOM 2224 O O . LEU A 1 270 ? 18.566 1.915 -34.473 1.00 94.50 270 LEU A O 1
ATOM 2228 N N . SER A 1 271 ? 19.937 2.310 -36.227 1.00 95.25 271 SER A N 1
ATOM 2229 C CA . SER A 1 271 ? 20.883 1.240 -35.932 1.00 95.25 271 SER A CA 1
ATOM 2230 C C . SER A 1 271 ? 22.209 1.824 -35.459 1.00 95.25 271 SER A C 1
ATOM 2232 O O . SER A 1 271 ? 22.702 2.808 -36.014 1.00 95.25 271 SER A O 1
ATOM 2234 N N . ILE A 1 272 ? 22.792 1.225 -34.423 1.00 94.94 272 ILE A N 1
ATOM 2235 C CA . ILE A 1 272 ? 24.073 1.649 -33.848 1.00 94.94 272 ILE A CA 1
ATOM 2236 C C . ILE A 1 272 ? 25.034 0.462 -33.728 1.00 94.94 272 ILE A C 1
ATOM 2238 O O . ILE A 1 272 ? 24.582 -0.655 -33.485 1.00 94.94 272 ILE A O 1
ATOM 2242 N N . PRO A 1 273 ? 26.355 0.666 -33.862 1.00 95.69 273 PRO A N 1
ATOM 2243 C CA . PRO A 1 273 ? 27.337 -0.377 -33.579 1.00 95.69 273 PRO A CA 1
ATOM 2244 C C . PRO A 1 273 ? 27.244 -0.845 -32.123 1.00 95.69 273 PRO A C 1
ATOM 2246 O O . PRO A 1 273 ? 27.107 -0.024 -31.210 1.00 95.69 273 PRO A O 1
ATOM 2249 N N . ASP A 1 274 ? 27.368 -2.151 -31.887 1.00 94.88 274 ASP A N 1
ATOM 2250 C CA . ASP A 1 274 ? 27.367 -2.714 -30.540 1.00 94.88 274 ASP A CA 1
ATOM 2251 C C . ASP A 1 274 ? 28.699 -2.439 -29.825 1.00 94.88 274 ASP A C 1
ATOM 2253 O O . ASP A 1 274 ? 29.629 -3.254 -29.797 1.00 94.88 274 ASP A O 1
ATOM 2257 N N . ILE A 1 275 ? 28.795 -1.257 -29.214 1.00 93.38 275 ILE A N 1
ATOM 2258 C CA . ILE A 1 275 ? 29.997 -0.829 -28.492 1.00 93.38 275 ILE A CA 1
ATOM 2259 C C . ILE A 1 275 ? 30.352 -1.748 -27.318 1.00 93.38 275 ILE A C 1
ATOM 2261 O O . ILE A 1 275 ? 31.502 -1.726 -26.870 1.00 93.38 275 ILE A O 1
ATOM 2265 N N . ASN A 1 276 ? 29.429 -2.591 -26.839 1.00 93.62 276 ASN A N 1
ATOM 2266 C CA . ASN A 1 276 ? 29.715 -3.550 -25.772 1.00 93.62 276 ASN A CA 1
ATOM 2267 C C . ASN A 1 276 ? 30.838 -4.524 -26.162 1.00 93.62 276 ASN A C 1
ATOM 2269 O O . ASN A 1 276 ? 31.656 -4.884 -25.306 1.00 93.62 276 ASN A O 1
ATOM 2273 N N . GLN A 1 277 ? 30.969 -4.865 -27.451 1.00 93.56 277 GLN A N 1
ATOM 2274 C CA . GLN A 1 277 ? 32.093 -5.663 -27.953 1.00 93.56 277 GLN A CA 1
ATOM 2275 C C . GLN A 1 277 ? 33.444 -4.977 -27.698 1.00 93.56 277 GLN A C 1
ATOM 2277 O O . GLN A 1 277 ? 34.425 -5.629 -27.331 1.00 93.56 277 GLN A O 1
ATOM 2282 N N . ALA A 1 278 ? 33.497 -3.649 -27.829 1.00 92.94 278 ALA A N 1
ATOM 2283 C CA . ALA A 1 278 ? 34.709 -2.870 -27.610 1.00 92.94 278 ALA A CA 1
ATOM 2284 C C . ALA A 1 278 ? 34.954 -2.527 -26.127 1.00 92.94 278 ALA A C 1
ATOM 2286 O O . ALA A 1 278 ? 36.112 -2.382 -25.715 1.00 92.94 278 ALA A O 1
ATOM 2287 N N . LEU A 1 279 ? 33.885 -2.448 -25.324 1.00 91.31 279 LEU A N 1
ATOM 2288 C CA . LEU A 1 279 ? 33.930 -2.193 -23.880 1.00 91.31 279 LEU A CA 1
ATOM 2289 C C . LEU A 1 279 ? 34.393 -3.403 -23.058 1.00 91.31 279 LEU A C 1
ATOM 2291 O O . LEU A 1 279 ? 34.877 -3.233 -21.929 1.00 91.31 279 LEU A O 1
ATOM 2295 N N . LYS A 1 280 ? 34.277 -4.622 -23.600 1.00 85.88 280 LYS A N 1
ATOM 2296 C CA . LYS A 1 280 ? 34.654 -5.850 -22.891 1.00 85.88 280 LYS A CA 1
ATOM 2297 C C . LYS A 1 280 ? 36.103 -5.767 -22.379 1.00 85.88 280 LYS A C 1
ATOM 2299 O O . LYS A 1 280 ? 37.062 -5.543 -23.119 1.00 85.88 280 LYS A O 1
ATOM 2304 N N . GLY A 1 281 ? 36.265 -5.920 -21.062 1.00 82.62 281 GLY A N 1
ATOM 2305 C CA . GLY A 1 281 ? 37.563 -5.837 -20.382 1.00 82.62 281 GLY A CA 1
ATOM 2306 C C . GLY A 1 281 ? 38.072 -4.420 -20.066 1.00 82.62 281 GLY A C 1
ATOM 2307 O O . GLY A 1 281 ? 39.263 -4.273 -19.779 1.00 82.62 281 GLY A O 1
ATOM 2308 N N . LEU A 1 282 ? 37.227 -3.380 -20.129 1.00 88.81 282 LEU A N 1
ATOM 2309 C CA . LEU A 1 282 ? 37.525 -2.026 -19.616 1.00 88.81 282 LEU A CA 1
ATOM 2310 C C . LEU A 1 282 ? 37.017 -1.775 -18.189 1.00 88.81 282 LEU A C 1
ATOM 2312 O O . LEU A 1 282 ? 37.401 -0.786 -17.565 1.00 88.81 282 LEU A O 1
ATOM 2316 N N . ASN A 1 283 ? 36.155 -2.653 -17.665 1.00 87.81 283 ASN A N 1
ATOM 2317 C CA . ASN A 1 283 ? 35.552 -2.521 -16.335 1.00 87.81 283 ASN A CA 1
ATOM 2318 C C . ASN A 1 283 ? 34.885 -1.143 -16.102 1.00 87.81 283 ASN A C 1
ATOM 2320 O O . ASN A 1 283 ? 35.032 -0.530 -15.042 1.00 87.81 283 ASN A O 1
ATOM 2324 N N . GLY A 1 284 ? 34.229 -0.619 -17.145 1.00 89.12 284 GLY A N 1
ATOM 2325 C CA . GLY A 1 284 ? 33.498 0.653 -17.140 1.00 89.12 284 GLY A CA 1
ATOM 2326 C C . GLY A 1 284 ? 34.341 1.928 -17.032 1.00 89.12 284 GLY A C 1
ATOM 2327 O O . GLY A 1 284 ? 33.778 3.006 -16.824 1.00 89.12 284 GLY A O 1
ATOM 2328 N N . ARG A 1 285 ? 35.677 1.854 -17.141 1.00 91.31 285 ARG A N 1
ATOM 2329 C CA . ARG A 1 285 ? 36.583 3.011 -16.998 1.00 91.31 285 ARG A CA 1
ATOM 2330 C C . ARG A 1 285 ? 37.228 3.397 -18.329 1.00 91.31 285 ARG A C 1
ATOM 2332 O O . ARG A 1 285 ? 37.911 2.589 -18.948 1.00 91.31 285 ARG A O 1
ATOM 2339 N N . LEU A 1 286 ? 37.083 4.667 -18.717 1.00 87.25 286 LEU A N 1
ATOM 2340 C CA . LEU A 1 286 ? 37.720 5.226 -19.920 1.00 87.25 286 LEU A CA 1
ATOM 2341 C C . LEU A 1 286 ? 39.069 5.896 -19.642 1.00 87.25 286 LEU A C 1
ATOM 2343 O O . LEU A 1 286 ? 39.937 5.905 -20.506 1.00 87.25 286 LEU A O 1
ATOM 2347 N N . LEU A 1 287 ? 39.278 6.443 -18.447 1.00 86.81 287 LEU A N 1
ATOM 2348 C CA . LEU A 1 287 ? 40.497 7.179 -18.115 1.00 86.81 287 LEU A CA 1
ATOM 2349 C C . LEU A 1 287 ? 41.379 6.412 -17.115 1.00 86.81 287 LEU A C 1
ATOM 2351 O O . LEU A 1 287 ? 40.841 5.685 -16.273 1.00 86.81 287 LEU A O 1
ATOM 2355 N N . PRO A 1 288 ? 42.716 6.584 -17.181 1.00 79.12 288 PRO A N 1
ATOM 2356 C CA . PRO A 1 288 ? 43.436 7.386 -18.183 1.00 79.12 288 PRO A CA 1
ATOM 2357 C C . PRO A 1 288 ? 43.659 6.660 -19.527 1.00 79.12 288 PRO A C 1
ATOM 2359 O O . PRO A 1 288 ? 43.718 7.317 -20.558 1.00 79.12 288 PRO A O 1
ATOM 2362 N N . PHE A 1 289 ? 43.731 5.322 -19.548 1.00 86.00 289 PHE A N 1
ATOM 2363 C CA . PHE A 1 289 ? 44.132 4.558 -20.748 1.00 86.00 289 PHE A CA 1
ATOM 2364 C C . PHE A 1 289 ? 43.004 3.783 -21.449 1.00 86.00 289 PHE A C 1
ATOM 2366 O O . PHE A 1 289 ? 43.201 3.248 -22.542 1.00 86.00 289 PHE A O 1
ATOM 2373 N N . GLY A 1 290 ? 41.819 3.701 -20.838 1.00 86.44 290 GLY A N 1
ATOM 2374 C CA . GLY A 1 290 ? 40.689 2.931 -21.369 1.00 86.44 290 GLY A CA 1
ATOM 2375 C C . GLY A 1 290 ? 40.194 3.436 -22.726 1.00 86.44 290 GLY A C 1
ATOM 2376 O O . GLY A 1 290 ? 39.804 2.631 -23.564 1.00 86.44 290 GLY A O 1
ATOM 2377 N N . ILE A 1 291 ? 40.295 4.741 -22.984 1.00 87.44 291 ILE A N 1
ATOM 2378 C CA . ILE A 1 291 ? 39.895 5.377 -24.241 1.00 87.44 291 ILE A CA 1
ATOM 2379 C C . ILE A 1 291 ? 40.720 4.875 -25.431 1.00 87.44 291 ILE A C 1
ATOM 2381 O O . ILE A 1 291 ? 40.162 4.590 -26.486 1.00 87.44 291 ILE A O 1
ATOM 2385 N N . PHE A 1 292 ? 42.028 4.664 -25.258 1.00 88.31 292 PHE A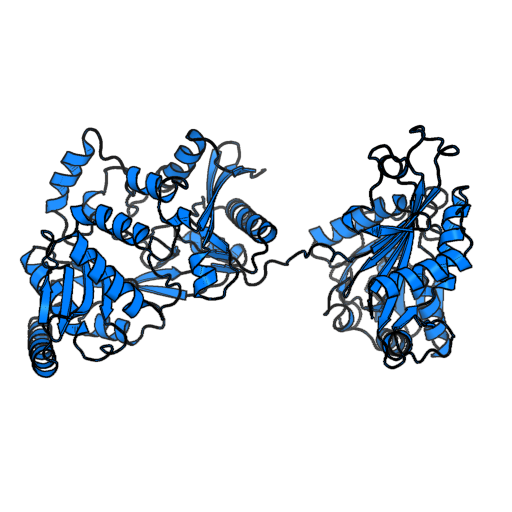 N 1
ATOM 2386 C CA . PHE A 1 292 ? 42.886 4.125 -26.318 1.00 88.31 292 PHE A CA 1
ATOM 2387 C C . PHE A 1 292 ? 42.541 2.670 -26.629 1.00 88.31 292 PHE A C 1
ATOM 2389 O O . PHE A 1 292 ? 42.496 2.270 -27.793 1.00 88.31 292 PHE A O 1
ATOM 2396 N N . LYS A 1 293 ? 42.247 1.880 -25.590 1.00 87.75 293 LYS A N 1
ATOM 2397 C CA . LYS A 1 293 ? 41.800 0.493 -25.749 1.00 87.75 293 LYS A CA 1
ATOM 2398 C C . LYS A 1 293 ? 40.411 0.421 -26.394 1.00 87.75 293 LYS A C 1
ATOM 2400 O O . LYS A 1 293 ? 40.227 -0.409 -27.279 1.00 87.75 293 LYS A O 1
ATOM 2405 N N . LEU A 1 294 ? 39.491 1.318 -26.030 1.00 90.19 294 LEU A N 1
ATOM 2406 C CA . LEU A 1 294 ? 38.192 1.459 -26.689 1.00 90.19 294 LEU A CA 1
ATOM 2407 C C . LEU A 1 294 ? 38.380 1.766 -28.177 1.00 90.19 294 LEU A C 1
ATOM 2409 O O . LEU A 1 294 ? 37.952 0.970 -29.000 1.00 90.19 294 LEU A O 1
ATOM 2413 N N . MET A 1 295 ? 39.101 2.836 -28.534 1.00 88.12 295 MET A N 1
ATOM 2414 C CA . MET A 1 295 ? 39.346 3.220 -29.935 1.00 88.12 295 MET A CA 1
ATOM 2415 C C . MET A 1 295 ? 40.001 2.100 -30.755 1.00 88.12 295 MET A C 1
ATOM 2417 O O . MET A 1 295 ? 39.617 1.865 -31.900 1.00 88.12 295 MET A O 1
ATOM 2421 N N . LYS A 1 296 ? 40.962 1.371 -30.172 1.00 89.44 296 LYS A N 1
ATOM 2422 C CA . LYS A 1 296 ? 41.581 0.202 -30.817 1.00 89.44 296 LYS A CA 1
ATOM 2423 C C . LYS A 1 296 ? 40.563 -0.912 -31.076 1.00 89.44 296 LYS A C 1
ATOM 2425 O O . LYS A 1 296 ? 40.618 -1.554 -32.123 1.00 89.44 296 LYS A O 1
ATOM 2430 N N . ASN A 1 297 ? 39.661 -1.151 -30.128 1.00 92.06 297 ASN A N 1
ATOM 2431 C CA . ASN A 1 297 ? 38.654 -2.203 -30.219 1.00 92.06 297 ASN A CA 1
ATOM 2432 C C . ASN A 1 297 ? 37.416 -1.799 -31.035 1.00 92.06 297 ASN A C 1
ATOM 2434 O O . ASN A 1 297 ? 36.743 -2.691 -31.534 1.00 92.06 297 ASN A O 1
ATOM 2438 N N . MET A 1 298 ? 37.143 -0.504 -31.239 1.00 90.00 298 MET A N 1
ATOM 2439 C CA . MET A 1 298 ? 36.029 -0.027 -32.078 1.00 90.00 298 MET A CA 1
ATOM 2440 C C . MET A 1 298 ? 36.088 -0.601 -33.501 1.00 90.00 298 MET A C 1
ATOM 2442 O O . MET A 1 298 ? 35.057 -0.907 -34.084 1.00 90.00 298 MET A O 1
ATOM 2446 N N . LYS A 1 299 ? 37.296 -0.815 -34.043 1.00 87.81 299 LYS A N 1
ATOM 2447 C CA . LYS A 1 299 ? 37.505 -1.425 -35.370 1.00 87.81 299 LYS A CA 1
ATOM 2448 C C . LYS A 1 299 ? 37.169 -2.921 -35.437 1.00 87.81 299 LYS A C 1
ATOM 2450 O O . LYS A 1 299 ? 37.211 -3.492 -36.516 1.00 87.81 299 LYS A O 1
ATOM 2455 N N . LYS A 1 300 ? 36.927 -3.563 -34.292 1.00 92.44 300 LYS A N 1
ATOM 2456 C CA . LYS A 1 300 ? 36.603 -4.993 -34.186 1.00 92.44 300 LYS A CA 1
ATOM 2457 C C . LYS A 1 300 ? 35.108 -5.246 -34.010 1.00 92.44 300 LYS A C 1
ATOM 2459 O O . LYS A 1 300 ? 34.732 -6.397 -33.832 1.00 92.44 300 LYS A O 1
ATOM 2464 N N . ILE A 1 301 ? 34.291 -4.192 -33.980 1.00 95.25 301 ILE A N 1
ATOM 2465 C CA . ILE A 1 301 ? 32.847 -4.329 -33.815 1.00 95.25 301 ILE A CA 1
ATOM 2466 C C . ILE A 1 301 ? 32.277 -4.929 -35.098 1.00 95.25 301 ILE A C 1
ATOM 2468 O O . ILE A 1 301 ? 32.374 -4.309 -36.153 1.00 95.25 301 ILE A O 1
ATOM 2472 N N . THR A 1 302 ? 31.682 -6.113 -34.991 1.00 95.25 302 THR A N 1
ATOM 2473 C CA . THR A 1 302 ? 31.030 -6.810 -36.114 1.00 95.25 302 THR A CA 1
ATOM 2474 C C . THR A 1 302 ? 29.510 -6.713 -36.067 1.00 95.25 302 THR A C 1
ATOM 2476 O O . THR A 1 302 ? 28.853 -6.936 -37.080 1.00 95.25 302 THR A O 1
ATOM 2479 N N . MET A 1 303 ? 28.947 -6.370 -34.905 1.00 95.00 303 MET A N 1
ATOM 2480 C CA . MET A 1 303 ? 27.507 -6.362 -34.666 1.00 95.00 303 MET A CA 1
ATOM 2481 C C . MET A 1 303 ? 26.943 -4.945 -34.603 1.00 95.00 303 MET A C 1
ATOM 2483 O O . MET A 1 303 ? 27.544 -4.055 -33.997 1.00 95.00 303 MET A O 1
ATOM 2487 N N . ILE A 1 304 ? 25.753 -4.762 -35.168 1.00 95.81 304 ILE A N 1
ATOM 2488 C CA . ILE A 1 304 ? 24.903 -3.588 -34.944 1.00 95.81 304 ILE A CA 1
ATOM 2489 C C . ILE A 1 304 ? 23.663 -3.968 -34.134 1.00 95.81 304 ILE A C 1
ATOM 2491 O O . ILE A 1 304 ? 23.215 -5.111 -34.151 1.00 95.81 304 ILE A O 1
ATOM 2495 N N . ARG A 1 305 ? 23.080 -2.994 -33.446 1.00 93.94 305 ARG A N 1
ATOM 2496 C CA . ARG A 1 305 ? 21.777 -3.098 -32.794 1.00 93.94 305 ARG A CA 1
ATOM 2497 C C . ARG A 1 305 ? 20.799 -2.150 -33.471 1.00 93.94 305 ARG A C 1
ATOM 2499 O O . ARG A 1 305 ? 21.069 -0.949 -33.531 1.00 93.94 305 ARG A O 1
ATOM 2506 N N . VAL A 1 306 ? 19.666 -2.674 -33.930 1.00 92.69 306 VAL A N 1
ATOM 2507 C CA . VAL A 1 306 ? 18.528 -1.871 -34.400 1.00 92.69 306 VAL A CA 1
ATOM 2508 C C . VAL A 1 306 ? 17.742 -1.415 -33.170 1.00 92.69 306 VAL A C 1
ATOM 2510 O O . VAL A 1 306 ? 16.912 -2.157 -32.659 1.00 92.69 306 VAL A O 1
ATOM 2513 N N . LEU A 1 307 ? 18.038 -0.215 -32.662 1.00 89.12 307 LEU A N 1
ATOM 2514 C CA . LEU A 1 307 ? 17.514 0.284 -31.385 1.00 89.12 307 LEU A CA 1
ATOM 2515 C C . LEU A 1 307 ? 16.028 0.647 -31.471 1.00 89.12 307 LEU A C 1
ATOM 2517 O O . LEU A 1 307 ? 15.234 0.259 -30.618 1.00 89.12 307 LEU A O 1
ATOM 2521 N N . ILE A 1 308 ? 15.665 1.412 -32.500 1.00 89.06 308 ILE A N 1
ATOM 2522 C CA . ILE A 1 308 ? 14.282 1.782 -32.798 1.00 89.06 308 ILE A CA 1
ATOM 2523 C C . ILE A 1 308 ? 14.075 1.778 -34.304 1.00 89.06 308 ILE A C 1
ATOM 2525 O O . ILE A 1 308 ? 14.937 2.204 -35.069 1.00 89.06 308 ILE A O 1
ATOM 2529 N N . MET A 1 309 ? 12.910 1.322 -34.739 1.00 89.94 309 MET A N 1
ATOM 2530 C CA . MET A 1 309 ? 12.475 1.434 -36.121 1.00 89.94 309 MET A CA 1
ATOM 2531 C C . MET A 1 309 ? 10.954 1.520 -36.188 1.00 89.94 309 MET A C 1
ATOM 2533 O O . MET A 1 309 ? 10.257 0.703 -35.588 1.00 89.94 309 MET A O 1
ATOM 2537 N N . GLY A 1 310 ? 10.436 2.507 -36.915 1.00 89.62 310 GLY A N 1
ATOM 2538 C CA . GLY A 1 310 ? 8.998 2.729 -36.978 1.00 89.62 310 GLY A CA 1
ATOM 2539 C C . GLY A 1 310 ? 8.581 3.727 -38.047 1.00 89.62 310 GLY A C 1
ATOM 2540 O O . GLY A 1 310 ? 9.356 4.583 -38.474 1.00 89.62 310 GLY A O 1
ATOM 2541 N N . LEU A 1 311 ? 7.323 3.593 -38.460 1.00 90.12 311 LEU A N 1
ATOM 2542 C CA . LEU A 1 311 ? 6.611 4.526 -39.327 1.00 90.12 311 LEU A CA 1
ATOM 2543 C C . LEU A 1 311 ? 5.478 5.177 -38.533 1.00 90.12 311 LEU A C 1
ATOM 2545 O O . LEU A 1 311 ? 4.855 4.525 -37.683 1.00 90.12 311 LEU A O 1
ATOM 2549 N N . ILE A 1 312 ? 5.180 6.438 -38.841 1.00 90.94 312 ILE A N 1
ATOM 2550 C CA . ILE A 1 312 ? 3.994 7.113 -38.309 1.00 90.94 312 ILE A CA 1
ATOM 2551 C C . ILE A 1 312 ? 2.728 6.336 -38.696 1.00 90.94 312 ILE A C 1
ATOM 2553 O O . ILE A 1 312 ? 2.706 5.581 -39.672 1.00 90.94 312 ILE A O 1
ATOM 2557 N N . GLN A 1 313 ? 1.667 6.502 -37.907 1.00 84.94 313 GLN A N 1
ATOM 2558 C CA . GLN A 1 313 ? 0.501 5.617 -37.932 1.00 84.94 313 GLN A CA 1
ATOM 2559 C C . GLN A 1 313 ? -0.137 5.463 -39.326 1.00 84.94 313 GLN A C 1
ATOM 2561 O O . GLN A 1 313 ? -0.539 4.358 -39.683 1.00 84.94 313 GLN A O 1
ATOM 2566 N N . GLU A 1 314 ? -0.174 6.537 -40.116 1.00 87.12 314 GLU A N 1
ATOM 2567 C CA . GLU A 1 314 ? -0.749 6.586 -41.470 1.00 87.12 314 GLU A CA 1
ATOM 2568 C C . GLU A 1 314 ? -0.026 5.687 -42.488 1.00 87.12 314 GLU A C 1
ATOM 2570 O O . GLU A 1 314 ? -0.636 5.234 -43.454 1.00 87.12 314 GLU A O 1
ATOM 2575 N N . TYR A 1 315 ? 1.258 5.390 -42.261 1.00 87.62 315 TYR A N 1
ATOM 2576 C CA . TYR A 1 315 ? 2.110 4.637 -43.190 1.00 87.62 315 TYR A CA 1
ATOM 2577 C C . TYR A 1 315 ? 2.464 3.236 -42.678 1.00 87.62 315 TYR A C 1
ATOM 2579 O O . TYR A 1 315 ? 3.268 2.532 -43.296 1.00 87.62 315 TYR A O 1
ATOM 2587 N N . ARG A 1 316 ? 1.864 2.784 -41.571 1.00 82.31 316 ARG A N 1
ATOM 2588 C CA . ARG A 1 316 ? 2.029 1.402 -41.095 1.00 82.31 316 ARG A CA 1
ATOM 2589 C C . ARG A 1 316 ? 1.454 0.414 -42.114 1.00 82.31 316 ARG A C 1
ATOM 2591 O O . ARG A 1 316 ? 0.471 0.707 -42.784 1.00 82.31 316 ARG A O 1
ATOM 2598 N N . LEU A 1 317 ? 2.076 -0.763 -42.230 1.00 79.06 317 LEU A N 1
ATOM 2599 C CA . LEU A 1 317 ? 1.706 -1.806 -43.205 1.00 79.06 317 LEU A CA 1
ATOM 2600 C C . LEU A 1 317 ? 1.792 -1.354 -44.681 1.00 79.06 317 LEU A C 1
ATOM 2602 O O . LEU A 1 317 ? 1.249 -2.007 -45.568 1.00 79.06 317 LEU A O 1
ATOM 2606 N N . SER A 1 318 ? 2.488 -0.248 -44.969 1.00 82.94 318 SER A N 1
ATOM 2607 C CA . SER A 1 318 ? 2.711 0.236 -46.339 1.00 82.94 318 SER A CA 1
ATOM 2608 C C . SER A 1 318 ? 3.785 -0.551 -47.100 1.00 82.94 318 SER A C 1
ATOM 2610 O O . SER A 1 318 ? 3.870 -0.417 -48.323 1.00 82.94 318 SER A O 1
ATOM 2612 N N . GLY A 1 319 ? 4.588 -1.346 -46.381 1.00 81.25 319 GLY A N 1
ATOM 2613 C CA . GLY A 1 319 ? 5.776 -2.044 -46.872 1.00 81.25 319 GLY A CA 1
ATOM 2614 C C . GLY A 1 319 ? 7.051 -1.193 -46.860 1.00 81.25 319 GLY A C 1
ATOM 2615 O O . GLY A 1 319 ? 8.112 -1.702 -47.210 1.00 81.25 319 GLY A O 1
ATOM 2616 N N . ILE A 1 320 ? 6.972 0.097 -46.500 1.00 87.50 320 ILE A N 1
ATOM 2617 C CA . ILE A 1 320 ? 8.132 1.011 -46.467 1.00 87.50 320 ILE A CA 1
ATOM 2618 C C . ILE A 1 320 ? 9.122 0.608 -45.362 1.00 87.50 320 ILE A C 1
ATOM 2620 O O . ILE A 1 320 ? 10.326 0.793 -45.502 1.00 87.50 320 ILE A O 1
ATOM 2624 N N . ASP A 1 321 ? 8.637 -0.012 -44.293 1.00 85.12 321 ASP A N 1
ATOM 2625 C CA . ASP A 1 321 ? 9.429 -0.584 -43.207 1.00 85.12 321 ASP A CA 1
ATOM 2626 C C . ASP A 1 321 ? 10.417 -1.653 -43.699 1.00 85.12 321 ASP A C 1
ATOM 2628 O O . ASP A 1 321 ? 11.540 -1.711 -43.203 1.00 85.12 321 ASP A O 1
ATOM 2632 N N . ALA A 1 322 ? 10.067 -2.416 -44.744 1.00 84.50 322 ALA A N 1
ATOM 2633 C CA . ALA A 1 322 ? 10.980 -3.360 -45.399 1.00 84.50 322 ALA A CA 1
ATOM 2634 C C . ALA A 1 322 ? 12.249 -2.676 -45.948 1.00 84.50 322 ALA A C 1
ATOM 2636 O O . ALA A 1 322 ? 13.324 -3.282 -45.976 1.00 84.50 322 ALA A O 1
ATOM 2637 N N . ALA A 1 323 ? 12.140 -1.405 -46.353 1.00 90.00 323 ALA A N 1
ATOM 2638 C CA . ALA A 1 323 ? 13.263 -0.636 -46.871 1.00 90.00 323 ALA A CA 1
ATOM 2639 C C . ALA A 1 323 ? 14.309 -0.358 -45.784 1.00 90.00 323 ALA A C 1
ATOM 2641 O O . ALA A 1 323 ? 15.504 -0.431 -46.067 1.00 90.00 323 ALA A O 1
ATOM 2642 N N . PHE A 1 324 ? 13.888 -0.122 -44.535 1.00 91.62 324 PHE A N 1
ATOM 2643 C CA . PHE A 1 324 ? 14.827 0.056 -43.426 1.00 91.62 324 PHE A CA 1
ATOM 2644 C C . PHE A 1 324 ? 15.686 -1.182 -43.198 1.00 91.62 324 PHE A C 1
ATOM 2646 O O . PHE A 1 324 ? 16.897 -1.040 -43.051 1.00 91.62 324 PHE A O 1
ATOM 2653 N N . TYR A 1 325 ? 15.111 -2.386 -43.238 1.00 88.12 325 TYR A N 1
ATOM 2654 C CA . TYR A 1 325 ? 15.904 -3.613 -43.128 1.00 88.12 325 TYR A CA 1
ATOM 2655 C C . TYR A 1 325 ? 16.878 -3.770 -44.289 1.00 88.12 325 TYR A C 1
ATOM 2657 O O . TYR A 1 325 ? 18.061 -3.996 -44.054 1.00 88.12 325 TYR A O 1
ATOM 2665 N N . TYR A 1 326 ? 16.409 -3.622 -45.533 1.00 89.94 326 TYR A N 1
ATOM 2666 C CA . TYR A 1 326 ? 17.265 -3.793 -46.709 1.00 89.94 326 TYR A CA 1
ATOM 2667 C C . TYR A 1 326 ? 18.458 -2.830 -46.688 1.00 89.94 326 TYR A C 1
ATOM 2669 O O . TYR A 1 326 ? 19.598 -3.277 -46.817 1.00 89.94 326 TYR A O 1
ATOM 2677 N N . TYR A 1 327 ? 18.221 -1.532 -46.475 1.00 93.25 327 TYR A N 1
ATOM 2678 C CA . TYR A 1 327 ? 19.303 -0.546 -46.444 1.00 93.25 327 TYR A CA 1
ATOM 2679 C C . TYR A 1 327 ? 20.192 -0.696 -45.208 1.00 93.25 327 TYR A C 1
ATOM 2681 O O . TYR A 1 327 ? 21.401 -0.531 -45.331 1.00 93.25 327 TYR A O 1
ATOM 2689 N N . THR A 1 328 ? 19.648 -1.073 -44.046 1.00 93.00 328 THR A N 1
ATOM 2690 C CA . THR A 1 328 ? 20.468 -1.364 -42.856 1.00 93.00 328 THR A CA 1
ATOM 2691 C C . THR A 1 328 ? 21.397 -2.553 -43.101 1.00 93.00 328 THR A C 1
ATOM 2693 O O . THR A 1 328 ? 22.577 -2.475 -42.774 1.00 93.00 328 THR A O 1
ATOM 2696 N N . ILE A 1 329 ? 20.901 -3.627 -43.725 1.00 91.31 329 ILE A N 1
ATOM 2697 C CA . ILE A 1 329 ? 21.700 -4.810 -44.074 1.00 91.31 329 ILE A CA 1
ATOM 2698 C C . ILE A 1 329 ? 22.767 -4.448 -45.108 1.00 91.31 329 ILE A C 1
ATOM 2700 O O . ILE A 1 329 ? 23.949 -4.697 -44.884 1.00 91.31 329 ILE A O 1
ATOM 2704 N N . LYS A 1 330 ? 22.364 -3.837 -46.229 1.00 92.06 330 LYS A N 1
ATOM 2705 C CA . LYS A 1 330 ? 23.271 -3.461 -47.319 1.00 92.06 330 LYS A CA 1
ATOM 2706 C C . LYS A 1 330 ? 24.382 -2.538 -46.822 1.00 92.06 330 LYS A C 1
ATOM 2708 O O . LYS A 1 330 ? 25.559 -2.865 -46.951 1.00 92.06 330 LYS A O 1
ATOM 2713 N N . ASN A 1 331 ? 24.001 -1.422 -46.205 1.00 95.50 331 ASN A N 1
ATOM 2714 C CA . ASN A 1 331 ? 24.950 -0.417 -45.744 1.00 95.50 331 ASN A CA 1
ATOM 2715 C C . ASN A 1 331 ? 25.770 -0.946 -44.557 1.00 95.50 331 ASN A C 1
ATOM 2717 O O . ASN A 1 331 ? 26.943 -0.612 -44.423 1.00 95.50 331 ASN A O 1
ATOM 2721 N N . GLY A 1 332 ? 25.182 -1.798 -43.710 1.00 94.31 332 GLY A N 1
ATOM 2722 C CA . GLY A 1 332 ? 25.878 -2.465 -42.613 1.00 94.31 332 GLY A CA 1
ATOM 2723 C C . GLY A 1 332 ? 27.013 -3.362 -43.108 1.00 94.31 332 GLY A C 1
ATOM 2724 O O . GLY A 1 332 ? 28.149 -3.202 -42.659 1.00 94.31 332 GLY A O 1
ATOM 2725 N N . ILE A 1 333 ? 26.734 -4.225 -44.091 1.00 92.44 333 ILE A N 1
ATOM 2726 C CA . ILE A 1 333 ? 27.737 -5.097 -44.722 1.00 92.44 333 ILE A CA 1
ATOM 2727 C C . ILE A 1 333 ? 28.831 -4.260 -45.396 1.00 92.44 333 ILE A C 1
ATOM 2729 O O . ILE A 1 333 ? 30.014 -4.527 -45.191 1.00 92.44 333 ILE A O 1
ATOM 2733 N N . GLU A 1 334 ? 28.465 -3.210 -46.140 1.00 93.75 334 GLU A N 1
ATOM 2734 C CA . GLU A 1 334 ? 29.430 -2.289 -46.766 1.00 93.75 334 GLU A CA 1
ATOM 2735 C C . GLU A 1 334 ? 30.339 -1.590 -45.735 1.00 93.75 334 GLU A C 1
ATOM 2737 O O . GLU A 1 334 ? 31.495 -1.278 -46.029 1.00 93.75 334 GLU A O 1
ATOM 2742 N N . LYS A 1 335 ? 29.848 -1.372 -44.508 1.00 94.12 335 LYS A N 1
ATOM 2743 C CA . LYS A 1 335 ? 30.618 -0.816 -43.383 1.00 94.12 335 LYS A CA 1
ATOM 2744 C C . LYS A 1 335 ? 31.389 -1.860 -42.569 1.00 94.12 335 LYS A C 1
ATOM 2746 O O . LYS A 1 335 ? 32.128 -1.472 -41.664 1.00 94.12 335 LYS A O 1
ATOM 2751 N N . GLY A 1 336 ? 31.271 -3.146 -42.901 1.00 93.12 336 GLY A N 1
ATOM 2752 C CA . GLY A 1 336 ? 31.981 -4.240 -42.234 1.00 93.12 336 GLY A CA 1
ATOM 2753 C C . GLY A 1 336 ? 31.252 -4.845 -41.032 1.00 93.12 336 GLY A C 1
ATOM 2754 O O . GLY A 1 336 ? 31.877 -5.557 -40.248 1.00 93.12 336 GLY A O 1
ATOM 2755 N N . TYR A 1 337 ? 29.953 -4.584 -40.877 1.00 95.88 337 TYR A N 1
ATOM 2756 C CA . TYR A 1 337 ? 29.117 -5.239 -39.874 1.00 95.88 337 TYR A CA 1
ATOM 2757 C C . TYR A 1 337 ? 28.493 -6.507 -40.462 1.00 95.88 337 TYR A C 1
ATOM 2759 O O . TYR A 1 337 ? 27.719 -6.446 -41.417 1.00 95.88 337 TYR A O 1
ATOM 2767 N N . SER A 1 338 ? 28.839 -7.660 -39.893 1.00 93.50 338 SER A N 1
ATOM 2768 C CA . SER A 1 338 ? 28.395 -8.982 -40.349 1.00 93.50 338 SER A CA 1
ATOM 2769 C C . SER A 1 338 ? 27.223 -9.540 -39.541 1.00 93.50 338 SER A C 1
ATOM 2771 O O . SER A 1 338 ? 26.700 -10.598 -39.883 1.00 93.50 338 SER A O 1
ATOM 2773 N N . GLU A 1 339 ? 26.821 -8.877 -38.457 1.00 94.62 339 GLU A N 1
ATOM 2774 C CA . GLU A 1 339 ? 25.788 -9.355 -37.534 1.00 94.62 339 GLU A CA 1
ATOM 2775 C C . GLU A 1 339 ? 24.864 -8.215 -37.096 1.00 94.62 339 GLU A C 1
ATOM 2777 O O . GLU A 1 339 ? 25.286 -7.060 -36.994 1.00 94.62 339 GLU A O 1
ATOM 2782 N N . ALA A 1 340 ? 23.606 -8.533 -36.793 1.00 93.38 340 ALA A N 1
ATOM 2783 C CA . ALA A 1 340 ? 22.662 -7.572 -36.240 1.00 93.38 340 ALA A CA 1
ATOM 2784 C C . ALA A 1 340 ? 21.755 -8.184 -35.166 1.00 93.38 340 ALA A C 1
ATOM 2786 O O . ALA A 1 340 ? 21.283 -9.318 -35.283 1.00 93.38 340 ALA A O 1
ATOM 2787 N N . GLU A 1 341 ? 21.488 -7.387 -34.135 1.00 92.81 341 GLU A N 1
ATOM 2788 C CA . GLU A 1 341 ? 20.445 -7.618 -33.139 1.00 92.81 341 GLU A CA 1
ATOM 2789 C C . GLU A 1 341 ? 19.226 -6.755 -33.469 1.00 92.81 341 GLU A C 1
ATOM 2791 O O . GLU A 1 341 ? 19.354 -5.548 -33.703 1.00 92.81 341 GLU A O 1
ATOM 2796 N N . LEU A 1 342 ? 18.047 -7.379 -33.497 1.00 88.38 342 LEU A N 1
ATOM 2797 C CA . LEU A 1 342 ? 16.772 -6.710 -33.722 1.00 88.38 342 LEU A CA 1
ATOM 2798 C C . LEU A 1 342 ? 15.885 -6.861 -32.483 1.00 88.38 342 LEU A C 1
ATOM 2800 O O . LEU A 1 342 ? 15.273 -7.910 -32.264 1.00 88.38 342 LEU A O 1
ATOM 2804 N N . GLY A 1 343 ? 15.785 -5.788 -31.708 1.00 78.94 343 GLY A N 1
ATOM 2805 C CA . GLY A 1 343 ? 14.990 -5.728 -30.490 1.00 78.94 343 GLY A CA 1
ATOM 2806 C C . GLY A 1 343 ? 14.900 -4.292 -29.975 1.00 78.94 343 GLY A C 1
ATOM 2807 O O . GLY A 1 343 ? 15.767 -3.464 -30.219 1.00 78.94 343 GLY A O 1
ATOM 2808 N N . TRP A 1 344 ? 13.872 -3.918 -29.230 1.00 83.56 344 TRP A N 1
ATOM 2809 C CA . TRP A 1 344 ? 12.882 -4.764 -28.573 1.00 83.56 344 TRP A CA 1
ATOM 2810 C C . TRP A 1 344 ? 11.629 -5.028 -29.407 1.00 83.56 344 TRP A C 1
ATOM 2812 O O . TRP A 1 344 ? 10.988 -4.096 -29.894 1.00 83.56 344 TRP A O 1
ATOM 2822 N N . VAL A 1 345 ? 11.224 -6.296 -29.496 1.00 84.56 345 VAL A N 1
ATOM 2823 C CA . VAL A 1 345 ? 9.955 -6.692 -30.118 1.00 84.56 345 VAL A CA 1
ATOM 2824 C C . VAL A 1 345 ? 8.984 -7.171 -29.041 1.00 84.56 345 VAL A C 1
ATOM 2826 O O . VAL A 1 345 ? 9.239 -8.172 -28.379 1.00 84.56 345 VAL A O 1
ATOM 2829 N N . LEU A 1 346 ? 7.870 -6.457 -28.857 1.00 83.62 346 LEU A N 1
ATOM 2830 C CA . LEU A 1 346 ? 6.804 -6.846 -27.924 1.00 83.62 346 LEU A CA 1
ATOM 2831 C C . LEU A 1 346 ? 6.189 -8.202 -28.304 1.00 83.62 346 LEU A C 1
ATOM 2833 O O . LEU A 1 346 ? 6.033 -8.503 -29.489 1.00 83.62 346 LEU A O 1
ATOM 2837 N N . GLU A 1 347 ? 5.796 -8.994 -27.302 1.00 82.56 347 GLU A N 1
ATOM 2838 C CA . GLU A 1 347 ? 5.201 -10.326 -27.498 1.00 82.56 347 GLU A CA 1
ATOM 2839 C C . GLU A 1 347 ? 3.969 -10.337 -28.414 1.00 82.56 347 GLU A C 1
ATOM 2841 O O . GLU A 1 347 ? 3.756 -11.315 -29.132 1.00 82.56 347 GLU A O 1
ATOM 2846 N N . ASP A 1 348 ? 3.201 -9.246 -28.438 1.00 81.94 348 ASP A N 1
ATOM 2847 C CA . ASP A 1 348 ? 1.994 -9.061 -29.247 1.00 81.94 348 ASP A CA 1
ATOM 2848 C C . ASP A 1 348 ? 2.245 -8.335 -30.584 1.00 81.94 348 ASP A C 1
ATOM 2850 O O . ASP A 1 348 ? 1.321 -8.156 -31.381 1.00 81.94 348 ASP A O 1
ATOM 2854 N N . ASN A 1 349 ? 3.495 -7.975 -30.898 1.00 81.06 349 ASN A N 1
ATOM 2855 C CA . ASN A 1 349 ? 3.858 -7.336 -32.164 1.00 81.06 349 ASN A CA 1
ATOM 2856 C C . ASN A 1 349 ? 4.103 -8.367 -33.284 1.00 81.06 349 ASN A C 1
ATOM 2858 O O . ASN A 1 349 ? 5.200 -8.482 -33.835 1.00 81.06 349 ASN A O 1
ATOM 2862 N N . GLU A 1 350 ? 3.058 -9.122 -33.633 1.00 81.44 350 GLU A N 1
ATOM 2863 C CA . GLU A 1 350 ? 3.080 -10.144 -34.694 1.00 81.44 350 GLU A CA 1
ATOM 2864 C C . GLU A 1 350 ? 3.638 -9.663 -36.044 1.00 81.44 350 GLU A C 1
ATOM 2866 O O . GLU A 1 350 ? 4.432 -10.393 -36.644 1.00 81.44 350 GLU A O 1
ATOM 2871 N N . PRO A 1 351 ? 3.299 -8.456 -36.547 1.00 79.75 351 PRO A N 1
ATOM 2872 C CA . PRO A 1 351 ? 3.857 -7.978 -37.809 1.00 79.75 351 PRO A CA 1
ATOM 2873 C C . PRO A 1 351 ? 5.386 -7.902 -37.777 1.00 79.75 351 PRO A C 1
ATOM 2875 O O . PRO A 1 351 ? 6.041 -8.371 -38.704 1.00 79.75 351 PRO A O 1
ATOM 2878 N N . MET A 1 352 ? 5.957 -7.375 -36.691 1.00 78.88 352 MET A N 1
ATOM 2879 C CA . MET A 1 352 ? 7.405 -7.239 -36.538 1.00 78.88 352 MET A CA 1
ATOM 2880 C C . MET A 1 352 ? 8.101 -8.602 -36.428 1.00 78.88 352 MET A C 1
ATOM 2882 O O . MET A 1 352 ? 9.114 -8.821 -37.092 1.00 78.88 352 MET A O 1
ATOM 2886 N N . LYS A 1 353 ? 7.532 -9.539 -35.653 1.00 82.75 353 LYS A N 1
ATOM 2887 C CA . LYS A 1 353 ? 8.061 -10.909 -35.521 1.00 82.75 353 LYS A CA 1
ATOM 2888 C C . LYS A 1 353 ? 8.122 -11.615 -36.876 1.00 82.75 353 LYS A C 1
ATOM 2890 O O . LYS A 1 353 ? 9.170 -12.124 -37.262 1.00 82.75 353 LYS A O 1
ATOM 2895 N N . ARG A 1 354 ? 7.042 -11.527 -37.662 1.00 82.44 354 ARG A N 1
ATOM 2896 C CA . ARG A 1 354 ? 6.994 -12.097 -39.017 1.00 82.44 354 ARG A CA 1
ATOM 2897 C C . ARG A 1 354 ? 8.008 -11.462 -39.955 1.00 82.44 354 ARG A C 1
ATOM 2899 O O . ARG A 1 354 ? 8.554 -12.160 -40.804 1.00 82.44 354 ARG A O 1
ATOM 2906 N N . VAL A 1 355 ? 8.235 -10.150 -39.875 1.00 79.75 355 VAL A N 1
ATOM 2907 C CA . VAL A 1 355 ? 9.246 -9.502 -40.723 1.00 79.75 355 VAL A CA 1
ATOM 2908 C C . VAL A 1 355 ? 10.645 -9.998 -40.360 1.00 79.75 355 VAL A C 1
ATOM 2910 O O . VAL A 1 355 ? 11.390 -10.361 -41.267 1.00 79.75 355 VAL A O 1
ATOM 2913 N N . ALA A 1 356 ? 10.964 -10.090 -39.066 1.00 81.69 356 ALA A N 1
ATOM 2914 C CA . ALA A 1 356 ? 12.232 -10.625 -38.576 1.00 81.69 356 ALA A CA 1
ATOM 2915 C C . ALA A 1 356 ? 12.458 -12.077 -39.062 1.00 81.69 356 ALA A C 1
ATOM 2917 O O . ALA A 1 356 ? 13.465 -12.376 -39.706 1.00 81.69 356 ALA A O 1
ATOM 2918 N N . GLU A 1 357 ? 11.472 -12.954 -38.883 1.00 83.56 357 GLU A N 1
ATOM 2919 C CA . GLU A 1 357 ? 11.545 -14.353 -39.331 1.00 83.56 357 GLU A CA 1
ATOM 2920 C C . GLU A 1 357 ? 11.667 -14.474 -40.862 1.00 83.56 357 GLU A C 1
ATOM 2922 O O . GLU A 1 357 ? 12.442 -15.282 -41.374 1.00 83.56 357 GLU A O 1
ATOM 2927 N N . ASN A 1 358 ? 10.962 -13.629 -41.625 1.00 81.81 358 ASN A N 1
ATOM 2928 C CA . ASN A 1 358 ? 11.000 -13.644 -43.093 1.00 81.81 358 ASN A CA 1
ATOM 2929 C C . ASN A 1 358 ? 12.345 -13.214 -43.693 1.00 81.81 358 ASN A C 1
ATOM 2931 O O . ASN A 1 358 ? 12.623 -13.566 -44.845 1.00 81.81 358 ASN A O 1
ATOM 2935 N N . ILE A 1 359 ? 13.149 -12.435 -42.962 1.00 78.88 359 ILE A N 1
ATOM 2936 C CA . ILE A 1 359 ? 14.521 -12.093 -43.367 1.00 78.88 359 ILE A CA 1
ATOM 2937 C C . ILE A 1 359 ? 15.544 -13.136 -42.898 1.00 78.88 359 ILE A C 1
ATOM 2939 O O . ILE A 1 359 ? 16.724 -12.993 -43.202 1.00 78.88 359 ILE A O 1
ATOM 2943 N N . GLY A 1 360 ? 15.095 -14.203 -42.226 1.00 81.50 360 GLY A N 1
ATOM 2944 C CA . GLY A 1 360 ? 15.933 -15.308 -41.761 1.00 81.50 360 GLY A CA 1
ATOM 2945 C C . GLY A 1 360 ? 16.549 -15.089 -40.381 1.00 81.50 360 GLY A C 1
ATOM 2946 O O . GLY A 1 360 ? 17.494 -15.796 -40.037 1.00 81.50 360 GLY A O 1
ATOM 2947 N N . SER A 1 361 ? 16.055 -14.121 -39.598 1.00 85.69 361 SER A N 1
ATOM 2948 C CA . SER A 1 361 ? 16.516 -13.947 -38.221 1.00 85.69 361 SER A CA 1
ATOM 2949 C C . SER A 1 361 ? 15.910 -15.007 -37.298 1.00 85.69 361 SER A C 1
ATOM 2951 O O . SER A 1 361 ? 14.830 -15.545 -37.553 1.00 85.69 361 SER A O 1
ATOM 2953 N N . ILE A 1 362 ? 16.615 -15.303 -36.209 1.00 86.25 362 ILE A N 1
ATOM 2954 C CA . ILE A 1 362 ? 16.194 -16.277 -35.200 1.00 86.25 362 ILE A CA 1
ATOM 2955 C C . ILE A 1 362 ? 16.021 -15.590 -33.841 1.00 86.25 362 ILE A C 1
ATOM 2957 O O . ILE A 1 362 ? 16.856 -14.756 -33.476 1.00 86.25 362 ILE A O 1
ATOM 2961 N N . PRO A 1 363 ? 14.970 -15.910 -33.064 1.00 84.50 363 PRO A N 1
ATOM 2962 C CA . PRO A 1 363 ? 14.885 -15.450 -31.684 1.00 84.50 363 PRO A CA 1
ATOM 2963 C C . PRO A 1 363 ? 16.055 -16.053 -30.899 1.00 84.50 363 PRO A C 1
ATOM 2965 O O . PRO A 1 363 ? 16.325 -17.249 -31.000 1.00 84.50 363 PRO A O 1
ATOM 2968 N N . TYR A 1 364 ? 16.784 -15.227 -30.148 1.00 84.38 364 TYR A N 1
ATOM 2969 C CA . TYR A 1 364 ? 17.963 -15.698 -29.403 1.00 84.38 364 TYR A CA 1
ATOM 2970 C C . TYR A 1 364 ? 18.045 -15.175 -27.968 1.00 84.38 364 TYR A C 1
ATOM 2972 O O . TYR A 1 364 ? 18.841 -15.685 -27.181 1.00 84.38 364 TYR A O 1
ATOM 2980 N N . LYS A 1 365 ? 17.243 -14.158 -27.637 1.00 82.31 365 LYS A N 1
ATOM 2981 C CA . LYS A 1 365 ? 17.090 -13.632 -26.284 1.00 82.31 365 LYS A CA 1
ATOM 2982 C C . LYS A 1 365 ? 15.641 -13.295 -26.010 1.00 82.31 365 LYS A C 1
ATOM 2984 O O . LYS A 1 365 ? 14.944 -12.749 -26.872 1.00 82.31 365 LYS A O 1
ATOM 2989 N N . LYS A 1 366 ? 15.241 -13.558 -24.773 1.00 79.75 366 LYS A N 1
ATOM 2990 C CA . LYS A 1 366 ? 13.935 -13.192 -24.243 1.00 79.75 366 LYS A CA 1
ATOM 2991 C C . LYS A 1 366 ? 14.123 -12.434 -22.939 1.00 79.75 366 LYS A C 1
ATOM 2993 O O . LYS A 1 366 ? 14.860 -12.870 -22.051 1.00 79.75 366 LYS A O 1
ATOM 2998 N N . LEU A 1 367 ? 13.462 -11.290 -22.836 1.00 73.25 367 LEU A N 1
ATOM 2999 C CA . LEU A 1 367 ? 13.406 -10.491 -21.623 1.00 73.25 367 LEU A CA 1
ATOM 3000 C C . LEU A 1 367 ? 11.966 -10.453 -21.137 1.00 73.25 367 LEU A C 1
ATOM 3002 O O . LEU A 1 367 ? 11.065 -10.131 -21.907 1.00 73.25 367 LEU A O 1
ATOM 3006 N N . SER A 1 368 ? 11.754 -10.735 -19.857 1.00 68.94 368 SER A N 1
ATOM 3007 C CA . SER A 1 368 ? 10.478 -10.450 -19.218 1.00 68.94 368 SER A CA 1
ATOM 3008 C C . SER A 1 368 ? 10.498 -8.984 -18.821 1.00 68.94 368 SER A C 1
ATOM 3010 O O . SER A 1 368 ? 11.208 -8.552 -17.902 1.00 68.94 368 SER A O 1
ATOM 3012 N N . HIS A 1 369 ? 9.744 -8.187 -19.564 1.00 61.53 369 HIS A N 1
ATOM 3013 C CA . HIS A 1 369 ? 9.309 -6.910 -19.063 1.00 61.53 369 HIS A CA 1
ATOM 3014 C C . HIS A 1 369 ? 8.236 -7.175 -18.028 1.00 61.53 369 HIS A C 1
ATOM 3016 O O . HIS A 1 369 ? 7.048 -7.322 -18.296 1.00 61.53 369 HIS A O 1
ATOM 3022 N N . ILE A 1 370 ? 8.695 -7.042 -16.802 1.00 57.69 370 ILE A N 1
ATOM 3023 C CA . ILE A 1 370 ? 7.928 -6.401 -15.771 1.00 57.69 370 ILE A CA 1
ATOM 3024 C C . ILE A 1 370 ? 7.138 -7.362 -14.911 1.00 57.69 370 ILE A C 1
ATOM 3026 O O . ILE A 1 370 ? 6.160 -7.985 -15.290 1.00 57.69 370 ILE A O 1
ATOM 3030 N N . PHE A 1 371 ? 7.580 -7.374 -13.677 1.00 58.19 371 PHE A N 1
ATOM 3031 C CA . PHE A 1 371 ? 6.927 -7.965 -12.550 1.00 58.19 371 PHE A CA 1
ATOM 3032 C C . PHE A 1 371 ? 5.925 -6.935 -12.012 1.00 58.19 371 PHE A C 1
ATOM 3034 O O . PHE A 1 371 ? 6.300 -5.805 -11.681 1.00 58.19 371 PHE A O 1
ATOM 3041 N N . LYS A 1 372 ? 4.635 -7.284 -12.009 1.00 55.41 372 LYS A N 1
ATOM 3042 C CA . LYS A 1 372 ? 3.527 -6.441 -11.540 1.00 55.41 372 LYS A CA 1
ATOM 3043 C C . LYS A 1 372 ? 2.981 -6.996 -10.228 1.00 55.41 372 LYS A C 1
ATOM 3045 O O . LYS A 1 372 ? 2.663 -8.177 -10.145 1.00 55.41 372 LYS A O 1
ATOM 3050 N N . LYS A 1 373 ? 2.832 -6.139 -9.214 1.00 63.06 373 LYS A N 1
ATOM 3051 C CA . LYS A 1 373 ? 2.076 -6.463 -7.992 1.00 63.06 373 LYS A CA 1
ATOM 3052 C C . LYS A 1 373 ? 0.814 -5.602 -7.958 1.00 63.06 373 LYS A C 1
ATOM 3054 O O . LYS A 1 373 ? 0.901 -4.378 -7.898 1.00 63.06 373 LYS A O 1
ATOM 3059 N N . ILE A 1 374 ? -0.345 -6.258 -8.064 1.00 54.59 374 ILE A N 1
ATOM 3060 C CA . ILE A 1 374 ? -1.618 -5.656 -8.513 1.00 54.59 374 ILE A CA 1
ATOM 3061 C C . ILE A 1 374 ? -2.343 -4.849 -7.424 1.00 54.59 374 ILE A C 1
ATOM 3063 O O . ILE A 1 374 ? -3.180 -4.011 -7.740 1.00 54.59 374 ILE A O 1
ATOM 3067 N N . LYS A 1 375 ? -2.052 -5.066 -6.136 1.00 56.06 375 LYS A N 1
ATOM 3068 C CA . LYS A 1 375 ? -2.684 -4.289 -5.058 1.00 56.06 375 LYS A CA 1
ATOM 3069 C C . LYS A 1 375 ? -1.707 -3.984 -3.944 1.00 56.06 375 LYS A C 1
ATOM 3071 O O . LYS A 1 375 ? -1.474 -4.796 -3.048 1.00 56.06 375 LYS A O 1
ATOM 3076 N N . VAL A 1 376 ? -1.218 -2.757 -3.950 1.00 52.56 376 VAL A N 1
ATOM 3077 C CA . VAL A 1 376 ? -0.742 -2.126 -2.733 1.00 52.56 376 VAL A CA 1
ATOM 3078 C C . VAL A 1 376 ? -1.987 -1.840 -1.880 1.00 52.56 376 VAL A C 1
ATOM 3080 O O . VAL A 1 376 ? -2.811 -1.011 -2.252 1.00 52.56 376 VAL A O 1
ATOM 3083 N N . LYS A 1 377 ? -2.201 -2.559 -0.764 1.00 49.62 377 LYS A N 1
ATOM 3084 C CA . LYS A 1 377 ? -3.324 -2.269 0.156 1.00 49.62 377 LYS A CA 1
ATOM 3085 C C . LYS A 1 377 ? -3.170 -0.822 0.649 1.00 49.62 377 LYS A C 1
ATOM 3087 O O . LYS A 1 377 ? -2.368 -0.563 1.545 1.00 49.62 377 LYS A O 1
ATOM 3092 N N . LYS A 1 378 ? -3.902 0.119 0.040 1.00 44.41 378 LYS A N 1
ATOM 3093 C CA . LYS A 1 378 ? -3.964 1.518 0.473 1.00 44.41 378 LYS A CA 1
ATOM 3094 C C . LYS A 1 378 ? -4.519 1.541 1.893 1.00 44.41 378 LYS A C 1
ATOM 3096 O O . LYS A 1 378 ? -5.705 1.303 2.103 1.00 44.41 378 LYS A O 1
ATOM 3101 N N . THR A 1 379 ? -3.680 1.837 2.877 1.00 48.41 379 THR A N 1
ATOM 3102 C CA . THR A 1 379 ? -4.168 2.355 4.154 1.00 48.41 379 THR A CA 1
ATOM 3103 C C . THR A 1 379 ? -4.599 3.790 3.891 1.00 48.41 379 THR A C 1
ATOM 3105 O O . THR A 1 379 ? -3.768 4.696 3.887 1.00 48.41 379 THR A O 1
ATOM 3108 N N . MET A 1 380 ? -5.878 3.997 3.572 1.00 50.09 380 MET A N 1
ATOM 3109 C CA . MET A 1 380 ? -6.414 5.351 3.496 1.00 50.09 380 MET A CA 1
ATOM 3110 C C . MET A 1 380 ? -6.365 5.976 4.895 1.00 50.09 380 MET A C 1
ATOM 3112 O O . MET A 1 380 ? -6.804 5.331 5.852 1.00 50.09 380 MET A O 1
ATOM 3116 N N . PRO A 1 381 ? -5.842 7.205 5.040 1.00 64.81 381 PRO A N 1
ATOM 3117 C CA . PRO A 1 381 ? -5.990 7.940 6.283 1.00 64.81 381 PRO A CA 1
ATOM 3118 C C . PRO A 1 381 ? -7.479 8.146 6.578 1.00 64.81 381 PRO A C 1
ATOM 3120 O O . PRO A 1 381 ? -8.310 8.182 5.669 1.00 64.81 381 PRO A O 1
ATOM 3123 N N . LEU A 1 382 ? -7.805 8.267 7.862 1.00 75.12 382 LEU A N 1
ATOM 3124 C CA . LEU A 1 382 ? -9.171 8.488 8.320 1.00 75.12 382 LEU A CA 1
ATOM 3125 C C . LEU A 1 382 ? -9.742 9.759 7.649 1.00 75.12 382 LEU A C 1
ATOM 3127 O O . LEU A 1 382 ? -9.077 10.800 7.700 1.00 75.12 382 LEU A O 1
ATOM 3131 N N . PRO A 1 383 ? -10.908 9.686 6.975 1.00 82.75 383 PRO A N 1
ATOM 3132 C CA . PRO A 1 383 ? -11.430 10.813 6.212 1.00 82.75 383 PRO A CA 1
ATOM 3133 C C . PRO A 1 383 ? -11.779 11.965 7.155 1.00 82.75 383 PRO A C 1
ATOM 3135 O O . PRO A 1 383 ? -12.481 11.773 8.148 1.00 82.75 383 PRO A O 1
ATOM 3138 N N . LYS A 1 384 ? -11.272 13.163 6.845 1.00 90.44 384 LYS A N 1
ATOM 3139 C CA . LYS A 1 384 ? -11.587 14.371 7.611 1.00 90.44 384 LYS A CA 1
ATOM 3140 C C . LYS A 1 384 ? -13.035 14.785 7.366 1.00 90.44 384 LYS A C 1
ATOM 3142 O O . LYS A 1 384 ? -13.515 14.701 6.237 1.00 90.44 384 LYS A O 1
ATOM 3147 N N . VAL A 1 385 ? -13.681 15.306 8.403 1.00 93.62 385 VAL A N 1
ATOM 3148 C CA . VAL A 1 385 ? -14.948 16.042 8.287 1.00 93.62 385 VAL A CA 1
ATOM 3149 C C . VAL A 1 385 ? -14.728 17.523 8.600 1.00 93.62 385 VAL A C 1
ATOM 3151 O O . VAL A 1 385 ? -13.611 17.930 8.908 1.00 93.62 385 VAL A O 1
ATOM 3154 N N . GLU A 1 386 ? -15.761 18.355 8.497 1.00 94.75 386 GLU A N 1
ATOM 3155 C CA . GLU A 1 386 ? -15.621 19.801 8.702 1.00 94.75 386 GLU A CA 1
ATOM 3156 C C . GLU A 1 386 ? -15.456 20.160 10.185 1.00 94.75 386 GLU A C 1
ATOM 3158 O O . GLU A 1 386 ? -14.587 20.965 10.539 1.00 94.75 386 GLU A O 1
ATOM 3163 N N . LYS A 1 387 ? -16.280 19.569 11.060 1.00 98.06 387 LYS A N 1
ATOM 3164 C CA . LYS A 1 387 ? -16.402 19.965 12.467 1.00 98.06 387 LYS A CA 1
ATOM 3165 C C . LYS A 1 387 ? -16.317 18.792 13.435 1.00 98.06 387 LYS A C 1
ATOM 3167 O O . LYS A 1 387 ? -16.843 17.712 13.181 1.00 98.06 387 LYS A O 1
ATOM 3172 N N . ILE A 1 388 ? -15.732 19.059 14.596 1.00 98.44 388 ILE A N 1
ATOM 3173 C CA . ILE A 1 388 ? -15.719 18.184 15.771 1.00 98.44 388 ILE A CA 1
ATOM 3174 C C . ILE A 1 388 ? -16.373 18.951 16.919 1.00 98.44 388 ILE A C 1
ATOM 3176 O O . ILE A 1 388 ? -16.109 20.142 17.092 1.00 98.44 388 ILE A O 1
ATOM 3180 N N . TRP A 1 389 ? -17.224 18.292 17.701 1.00 98.75 389 TRP A N 1
ATOM 3181 C CA . TRP A 1 389 ? -17.727 18.877 18.942 1.00 98.75 389 TRP A CA 1
ATOM 3182 C C . TRP A 1 389 ? -16.699 18.639 20.050 1.00 98.75 389 TRP A C 1
ATOM 3184 O O . TRP A 1 389 ? -16.265 17.508 20.265 1.00 98.75 389 TRP A O 1
ATOM 3194 N N . MET A 1 390 ? -16.277 19.696 20.732 1.00 98.50 390 MET A N 1
ATOM 3195 C CA . MET A 1 390 ? -15.272 19.653 21.791 1.00 98.50 390 MET A CA 1
ATOM 3196 C C . MET A 1 390 ? -15.651 20.652 22.884 1.00 98.50 390 MET A C 1
ATOM 3198 O O . MET A 1 390 ? -15.737 21.853 22.623 1.00 98.50 390 MET A O 1
ATOM 3202 N N . ASN A 1 391 ? -15.886 20.149 24.099 1.00 98.06 391 ASN A N 1
ATOM 3203 C CA . ASN A 1 391 ? -16.219 20.939 25.289 1.00 98.06 391 ASN A CA 1
ATOM 3204 C C . ASN A 1 391 ? -17.330 21.982 25.042 1.00 98.06 391 ASN A C 1
ATOM 3206 O O . ASN A 1 391 ? -17.178 23.168 25.349 1.00 98.06 391 ASN A O 1
ATOM 3210 N N . GLY A 1 392 ? -18.450 21.555 24.449 1.00 97.81 392 GLY A N 1
ATOM 3211 C CA . GLY A 1 392 ? -19.617 22.417 24.226 1.00 97.81 392 GLY A CA 1
ATOM 3212 C C . GLY A 1 392 ? -19.573 23.274 22.959 1.00 97.81 392 GLY A C 1
ATOM 3213 O O . GLY A 1 392 ? -20.481 24.075 22.753 1.00 97.81 392 GLY A O 1
ATOM 3214 N N . LYS A 1 393 ? -18.540 23.156 22.110 1.00 98.00 393 LYS A N 1
ATOM 3215 C CA . LYS A 1 393 ? -18.388 23.980 20.897 1.00 98.00 393 LYS A CA 1
ATOM 3216 C C . LYS A 1 393 ? -17.986 23.148 19.683 1.00 98.00 393 LYS A C 1
ATOM 3218 O O . LYS A 1 393 ? -17.250 22.176 19.807 1.00 98.00 393 LYS A O 1
ATOM 3223 N N . PHE A 1 394 ? -18.401 23.582 18.493 1.00 98.62 394 PHE A N 1
ATOM 3224 C CA . PHE A 1 394 ? -17.892 23.036 17.235 1.00 98.62 394 PHE A CA 1
ATOM 3225 C C . PHE A 1 394 ? -16.578 23.708 16.837 1.00 98.62 394 PHE A C 1
ATOM 3227 O O . PHE A 1 394 ? -16.543 24.905 16.548 1.00 98.62 394 PHE A O 1
ATOM 3234 N N . VAL A 1 395 ? -15.510 22.922 16.766 1.00 98.19 395 VAL A N 1
ATOM 3235 C CA . VAL A 1 395 ? -14.196 23.332 16.256 1.00 98.19 395 VAL A CA 1
ATOM 3236 C C . VAL A 1 395 ? -13.962 22.722 14.876 1.00 98.19 395 VAL A C 1
ATOM 3238 O O . VAL A 1 395 ? -14.602 21.730 14.525 1.00 98.19 395 VAL A O 1
ATOM 3241 N N . ASN A 1 396 ? -13.076 23.306 14.064 1.00 97.81 396 ASN A N 1
ATOM 3242 C CA . ASN A 1 396 ? -12.672 22.641 12.823 1.00 97.81 396 ASN A CA 1
ATOM 3243 C C . ASN A 1 396 ? -11.906 21.358 13.158 1.00 97.81 396 ASN A C 1
ATOM 3245 O O . ASN A 1 396 ? -11.246 21.289 14.196 1.00 97.81 396 ASN A O 1
ATOM 3249 N N . TRP A 1 397 ? -11.940 20.373 12.260 1.00 95.00 397 TRP A N 1
ATOM 3250 C CA . TRP A 1 397 ? -11.206 19.114 12.429 1.00 95.00 397 TRP A CA 1
ATOM 3251 C C . TRP A 1 397 ? -9.752 19.311 12.870 1.00 95.00 397 TRP A C 1
ATOM 3253 O O . TRP A 1 397 ? -9.295 18.688 13.824 1.00 95.00 397 TRP A O 1
ATOM 3263 N N . ASP A 1 398 ? -9.036 20.212 12.196 1.00 94.44 398 ASP A N 1
ATOM 3264 C CA . ASP A 1 398 ? -7.618 20.461 12.459 1.00 94.44 398 ASP A CA 1
ATOM 3265 C C . ASP A 1 398 ? -7.363 21.268 13.739 1.00 94.44 398 ASP A C 1
ATOM 3267 O O . ASP A 1 398 ? -6.223 21.315 14.195 1.00 94.44 398 ASP A O 1
ATOM 3271 N N . ASP A 1 399 ? -8.399 21.860 14.339 1.00 96.62 399 ASP A N 1
ATOM 3272 C CA . ASP A 1 399 ? -8.322 22.649 15.573 1.00 96.62 399 ASP A CA 1
ATOM 3273 C C . ASP A 1 399 ? -8.657 21.828 16.829 1.00 96.62 399 ASP A C 1
ATOM 3275 O O . ASP A 1 399 ? -8.429 22.299 17.944 1.00 96.62 399 ASP A O 1
ATOM 3279 N N . ALA A 1 400 ? -9.139 20.589 16.674 1.00 96.88 400 ALA A N 1
ATOM 3280 C CA . ALA A 1 400 ? -9.380 19.655 17.773 1.00 96.88 400 ALA A CA 1
ATOM 3281 C C . ALA A 1 400 ? -8.050 19.122 18.348 1.00 96.88 400 ALA A C 1
ATOM 3283 O O . ALA A 1 400 ? -7.637 17.988 18.095 1.00 96.88 400 ALA A O 1
ATOM 3284 N N . LYS A 1 401 ? -7.344 19.976 19.097 1.00 97.31 401 LYS A N 1
ATOM 3285 C CA . LYS A 1 401 ? -6.011 19.718 19.660 1.00 97.31 401 LYS A CA 1
ATOM 3286 C C . LYS A 1 401 ? -6.049 19.687 21.183 1.00 97.31 401 LYS A C 1
ATOM 3288 O O . LYS A 1 401 ? -6.801 20.423 21.813 1.00 97.31 401 LYS A O 1
ATOM 3293 N N . ILE A 1 402 ? -5.149 18.900 21.765 1.00 97.31 402 ILE A N 1
ATOM 3294 C CA . ILE A 1 402 ? -4.848 18.904 23.201 1.00 97.31 402 ILE A CA 1
ATOM 3295 C C . ILE A 1 402 ? -3.354 19.125 23.414 1.00 97.31 402 ILE A C 1
ATOM 3297 O O . ILE A 1 402 ? -2.542 18.879 22.518 1.00 97.31 402 ILE A O 1
ATOM 3301 N N . HIS A 1 403 ? -2.971 19.583 24.603 1.00 97.75 403 HIS A N 1
ATOM 3302 C CA . HIS A 1 403 ? -1.561 19.754 24.934 1.00 97.75 403 HIS A CA 1
ATOM 3303 C C . HIS A 1 403 ? -0.874 18.387 25.092 1.00 97.75 403 HIS A C 1
ATOM 3305 O O . HIS A 1 403 ? -1.469 17.454 25.631 1.00 97.75 403 HIS A O 1
ATOM 3311 N N . VAL A 1 404 ? 0.395 18.259 24.691 1.00 96.56 404 VAL A N 1
ATOM 3312 C CA . VAL A 1 404 ? 1.143 16.985 24.790 1.00 96.56 404 VAL A CA 1
ATOM 3313 C C . VAL A 1 404 ? 1.316 16.499 26.236 1.00 96.56 404 VAL A C 1
ATOM 3315 O O . VAL A 1 404 ? 1.489 15.311 26.482 1.00 96.56 404 VAL A O 1
ATOM 3318 N N . LEU A 1 405 ? 1.228 17.409 27.208 1.00 97.31 405 LEU A N 1
ATOM 3319 C CA . LEU A 1 405 ? 1.260 17.094 28.641 1.00 97.31 405 LEU A CA 1
ATOM 3320 C C . LEU A 1 405 ? -0.132 16.810 29.236 1.00 97.31 405 LEU A C 1
ATOM 3322 O O . LEU A 1 405 ? -0.278 16.801 30.452 1.00 97.31 405 LEU A O 1
ATOM 3326 N N . SER A 1 406 ? -1.168 16.615 28.413 1.00 98.06 406 SER A N 1
ATOM 3327 C CA . SER A 1 406 ? -2.487 16.198 28.914 1.00 98.06 406 SER A CA 1
ATOM 3328 C C . SER A 1 406 ? -2.389 14.819 29.558 1.00 98.06 406 SER A C 1
ATOM 3330 O O . SER A 1 406 ? -1.790 13.913 28.975 1.00 98.06 406 SER A O 1
ATOM 3332 N N . HIS A 1 407 ? -3.006 14.635 30.725 1.00 98.38 407 HIS A N 1
ATOM 3333 C CA . HIS A 1 407 ? -2.855 13.434 31.550 1.00 98.38 407 HIS A CA 1
ATOM 3334 C C . HIS A 1 407 ? -3.149 12.133 30.777 1.00 98.38 407 HIS A C 1
ATOM 3336 O O . HIS A 1 407 ? -2.433 11.136 30.907 1.00 98.38 407 HIS A O 1
ATOM 3342 N N . VAL A 1 408 ? -4.155 12.160 29.896 1.00 97.88 408 VAL A N 1
ATOM 3343 C CA . VAL A 1 408 ? -4.522 11.039 29.015 1.00 97.88 408 VAL A CA 1
ATOM 3344 C C . VAL A 1 408 ? -3.370 10.496 28.162 1.00 97.88 408 VAL A C 1
ATOM 3346 O O . VAL A 1 408 ? -3.301 9.285 27.962 1.00 97.88 408 VAL A O 1
ATOM 3349 N N . ILE A 1 409 ? -2.458 11.351 27.689 1.00 97.44 409 ILE A N 1
ATOM 3350 C CA . ILE A 1 409 ? -1.348 10.950 26.810 1.00 97.44 409 ILE A CA 1
ATOM 3351 C C . ILE A 1 409 ? -0.346 10.060 27.553 1.00 97.44 409 ILE A C 1
ATOM 3353 O O . ILE A 1 409 ? 0.256 9.175 26.951 1.00 97.44 409 ILE A O 1
ATOM 3357 N N . HIS A 1 410 ? -0.193 10.274 28.861 1.00 97.19 410 HIS A N 1
ATOM 3358 C CA . HIS A 1 410 ? 0.837 9.626 29.677 1.00 97.19 410 HIS A CA 1
ATOM 3359 C C . HIS A 1 410 ? 0.298 8.426 30.453 1.00 97.19 410 HIS A C 1
ATOM 3361 O O . HIS A 1 410 ? 1.022 7.459 30.668 1.00 97.19 410 HIS A O 1
ATOM 3367 N N . TYR A 1 411 ? -0.980 8.463 30.837 1.00 96.75 411 TYR A N 1
ATOM 3368 C CA . TYR A 1 411 ? -1.568 7.472 31.744 1.00 96.75 411 TYR A CA 1
ATOM 3369 C C . TYR A 1 411 ? -2.820 6.777 31.190 1.00 96.75 411 TYR A C 1
ATOM 3371 O O . TYR A 1 411 ? -3.461 6.007 31.902 1.00 96.75 411 TYR A O 1
ATOM 3379 N N . GLY A 1 412 ? -3.209 7.046 29.938 1.00 96.00 412 GLY A N 1
ATOM 3380 C CA . GLY A 1 412 ? -4.326 6.358 29.277 1.00 96.00 412 GLY A CA 1
ATOM 3381 C C . GLY A 1 412 ? -5.705 6.628 29.893 1.00 96.00 412 GLY A C 1
ATOM 3382 O O . GLY A 1 412 ? -6.629 5.839 29.694 1.00 96.00 412 GLY A O 1
ATOM 3383 N N . THR A 1 413 ? -5.858 7.723 30.647 1.00 97.06 413 THR A N 1
ATOM 3384 C CA . THR A 1 413 ? -7.096 8.109 31.349 1.00 97.06 413 THR A CA 1
ATOM 3385 C C . THR A 1 413 ? -8.136 8.711 30.403 1.00 97.06 413 THR A C 1
ATOM 3387 O O . THR A 1 413 ? -8.438 9.908 30.472 1.00 97.06 413 THR A O 1
ATOM 3390 N N . SER A 1 414 ? -8.646 7.881 29.498 1.00 98.31 414 SER A N 1
ATOM 3391 C CA . SER A 1 414 ? -9.767 8.191 28.615 1.00 98.31 414 SER A CA 1
ATOM 3392 C C . SER A 1 414 ? -10.815 7.092 28.630 1.00 98.31 414 SER A C 1
ATOM 3394 O O . SER A 1 414 ? -10.501 5.906 28.711 1.00 98.31 414 SER A O 1
ATOM 3396 N N . TRP A 1 415 ? -12.063 7.501 28.478 1.00 98.62 415 TRP A N 1
ATOM 3397 C CA . TRP A 1 415 ? -13.241 6.662 28.325 1.00 98.62 415 TRP A CA 1
ATOM 3398 C C . TRP A 1 415 ? -13.880 7.026 27.002 1.00 98.62 415 TRP A C 1
ATOM 3400 O O . TRP A 1 415 ? -13.893 8.195 26.621 1.00 98.62 415 TRP A O 1
ATOM 3410 N N . PHE A 1 416 ? -14.372 6.048 26.262 1.00 98.69 416 PHE A N 1
ATOM 3411 C CA . PHE A 1 416 ? -14.909 6.342 24.944 1.00 98.69 416 PHE A CA 1
ATOM 3412 C C . PHE A 1 416 ? -16.009 5.383 24.559 1.00 98.69 416 PHE A C 1
ATOM 3414 O O . PHE A 1 416 ? -16.113 4.284 25.095 1.00 98.69 416 PHE A O 1
ATOM 3421 N N . GLU A 1 417 ? -16.773 5.786 23.554 1.00 98.69 417 GLU A N 1
ATOM 3422 C CA . GLU A 1 417 ? -17.747 4.927 22.909 1.00 98.69 417 GLU A CA 1
ATOM 3423 C C . GLU A 1 417 ? -17.486 4.753 21.422 1.00 98.69 417 GLU A C 1
ATOM 3425 O O . GLU A 1 417 ? -16.781 5.522 20.765 1.00 98.69 417 GLU A O 1
ATOM 3430 N N . GLY A 1 418 ? -18.033 3.662 20.904 1.00 97.62 418 GLY A N 1
ATOM 3431 C CA . GLY A 1 418 ? -18.044 3.373 19.484 1.00 97.62 418 GLY A CA 1
ATOM 3432 C C . GLY A 1 418 ? -19.471 3.170 19.038 1.00 97.62 418 GLY A C 1
ATOM 3433 O O . GLY A 1 418 ? -20.043 2.134 19.364 1.00 97.62 418 GLY A O 1
ATOM 3434 N N . ILE A 1 419 ? -20.020 4.137 18.311 1.00 98.38 419 ILE A N 1
ATOM 3435 C CA . ILE A 1 419 ? -21.435 4.167 17.927 1.00 98.38 419 ILE A CA 1
ATOM 3436 C C . ILE A 1 419 ? -21.517 4.258 16.401 1.00 98.38 419 ILE A C 1
ATOM 3438 O O . ILE A 1 419 ? -20.614 4.800 15.759 1.00 98.38 419 ILE A O 1
ATOM 3442 N N . ARG A 1 420 ? -22.576 3.714 15.800 1.00 97.62 420 ARG A N 1
ATOM 3443 C CA . ARG A 1 420 ? -22.836 3.840 14.361 1.00 97.62 420 ARG A CA 1
ATOM 3444 C C . ARG A 1 420 ? -24.148 4.571 14.110 1.00 97.62 420 ARG A C 1
ATOM 3446 O O . ARG A 1 420 ? -25.158 4.290 14.755 1.00 97.62 420 ARG A O 1
ATOM 3453 N N . CYS A 1 421 ? -24.101 5.472 13.137 1.00 98.00 421 CYS A N 1
ATOM 3454 C CA . CYS A 1 421 ? -25.261 5.997 12.441 1.00 98.00 421 CYS A CA 1
ATOM 3455 C C . CYS A 1 421 ? -25.368 5.307 11.080 1.00 98.00 421 CYS A C 1
ATOM 3457 O O . CYS A 1 421 ? -24.377 5.235 10.346 1.00 98.00 421 CYS A O 1
ATOM 3459 N N . TYR A 1 422 ? -26.555 4.808 10.762 1.00 96.56 422 TYR A N 1
ATOM 3460 C CA . TYR A 1 422 ? -26.855 4.112 9.520 1.00 96.56 422 TYR A CA 1
ATOM 3461 C C . TYR A 1 422 ? -27.787 4.950 8.650 1.00 96.56 422 TYR A C 1
ATOM 3463 O O . TYR A 1 422 ? -28.693 5.608 9.165 1.00 96.56 422 TYR A O 1
ATOM 3471 N N . ASP A 1 423 ? -27.568 4.890 7.338 1.00 96.12 423 ASP A N 1
ATOM 3472 C CA . ASP A 1 423 ? -28.475 5.447 6.337 1.00 96.12 423 ASP A CA 1
ATOM 3473 C C . ASP A 1 423 ? -29.558 4.407 6.038 1.00 96.12 423 ASP A C 1
ATOM 3475 O O . ASP A 1 423 ? -29.247 3.293 5.608 1.00 96.12 423 ASP A O 1
ATOM 3479 N N . THR A 1 424 ? -30.817 4.749 6.303 1.00 95.69 424 THR A N 1
ATOM 3480 C CA . THR A 1 424 ? -31.964 3.856 6.092 1.00 95.69 424 THR A CA 1
ATOM 3481 C C . THR A 1 424 ? -32.979 4.507 5.153 1.00 95.69 424 THR A C 1
ATOM 3483 O O . THR A 1 424 ? -33.009 5.736 5.036 1.00 95.69 424 THR A O 1
ATOM 3486 N N . PR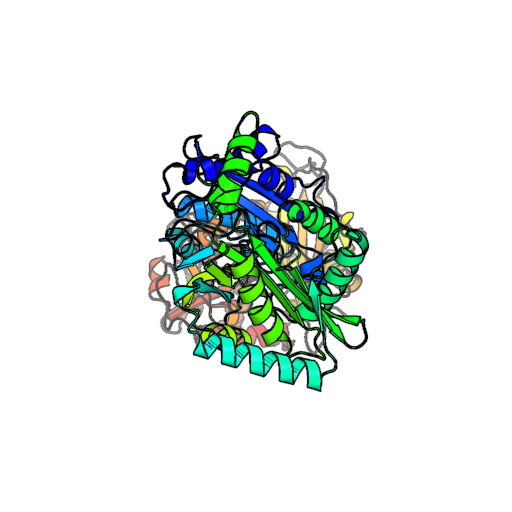O A 1 425 ? -33.905 3.739 4.548 1.00 96.06 425 PRO A N 1
ATOM 3487 C CA . PRO A 1 425 ? -35.002 4.304 3.759 1.00 96.06 425 PRO A CA 1
ATOM 3488 C C . PRO A 1 425 ? -35.887 5.311 4.514 1.00 96.06 425 PRO A C 1
ATOM 3490 O O . PRO A 1 425 ? -36.569 6.114 3.882 1.00 96.06 425 PRO A O 1
ATOM 3493 N N . LYS A 1 426 ? -35.892 5.278 5.856 1.00 94.31 426 LYS A N 1
ATOM 3494 C CA . LYS A 1 426 ? -36.669 6.181 6.725 1.00 94.31 426 LYS A CA 1
ATOM 3495 C C . LYS A 1 426 ? -35.853 7.391 7.214 1.00 94.31 426 LYS A C 1
ATOM 3497 O O . LYS A 1 426 ? -36.393 8.236 7.924 1.00 94.31 426 LYS A O 1
ATOM 3502 N N . GLY A 1 427 ? -34.576 7.483 6.833 1.00 95.56 427 GLY A N 1
ATOM 3503 C CA . GLY A 1 427 ? -33.631 8.516 7.257 1.00 95.56 427 GLY A CA 1
ATOM 3504 C C . GLY A 1 427 ? -32.444 7.958 8.043 1.00 95.56 427 GLY A C 1
ATOM 3505 O O . GLY A 1 427 ? -32.345 6.756 8.301 1.00 95.56 427 GLY A O 1
ATOM 3506 N N . SER A 1 428 ? -31.529 8.843 8.429 1.00 97.31 428 SER A N 1
ATOM 3507 C CA . SER A 1 428 ? -30.357 8.482 9.226 1.00 97.31 428 SER A CA 1
ATOM 3508 C C . SER A 1 428 ? -30.744 8.192 10.676 1.00 97.31 428 SER A C 1
ATOM 3510 O O . SER A 1 428 ? -31.450 8.983 11.307 1.00 97.31 428 SER A O 1
ATOM 3512 N N . ALA A 1 429 ? -30.261 7.081 11.228 1.00 98.00 429 ALA A N 1
ATOM 3513 C CA . ALA A 1 429 ? -30.553 6.684 12.604 1.00 98.00 429 ALA A CA 1
ATOM 3514 C C . ALA A 1 429 ? -29.309 6.181 13.338 1.00 98.00 429 ALA A C 1
ATOM 3516 O O . ALA A 1 429 ? -28.480 5.466 12.773 1.00 98.00 429 ALA A O 1
ATOM 3517 N N . VAL A 1 430 ? -29.172 6.563 14.606 1.00 98.44 430 VAL A N 1
ATOM 3518 C CA . VAL A 1 430 ? -28.105 6.110 15.501 1.00 98.44 430 VAL A CA 1
ATOM 3519 C C . VAL A 1 430 ? -28.584 4.881 16.261 1.00 98.44 430 VAL A C 1
ATOM 3521 O O . VAL A 1 430 ? -29.643 4.902 16.884 1.00 98.44 430 VAL A O 1
ATOM 3524 N N . PHE A 1 431 ? -27.806 3.804 16.207 1.00 98.44 431 PHE A N 1
ATOM 3525 C CA . PHE A 1 431 ? -28.155 2.549 16.863 1.00 98.44 431 PHE A CA 1
ATOM 3526 C C . PHE A 1 431 ? -27.796 2.578 18.354 1.00 98.44 431 PHE A C 1
ATOM 3528 O O . PHE A 1 431 ? -26.621 2.725 18.701 1.00 98.44 431 PHE A O 1
ATOM 3535 N N . ARG A 1 432 ? -28.804 2.390 19.214 1.00 98.38 432 ARG A N 1
ATOM 3536 C CA . ARG A 1 432 ? -28.714 2.233 20.678 1.00 98.38 432 ARG A CA 1
ATOM 3537 C C . ARG A 1 432 ? -27.934 3.352 21.371 1.00 98.38 432 ARG A C 1
ATOM 3539 O O . ARG A 1 432 ? -27.046 3.102 22.190 1.00 98.38 432 ARG A O 1
ATOM 3546 N N . LEU A 1 433 ? -28.220 4.596 20.975 1.00 98.50 433 LEU A N 1
ATOM 3547 C CA . LEU A 1 433 ? -27.499 5.783 21.444 1.00 98.50 433 LEU A CA 1
ATOM 3548 C C . LEU A 1 433 ? -27.575 5.930 22.970 1.00 98.50 433 LEU A C 1
ATOM 3550 O O . LEU A 1 433 ? -26.543 6.153 23.603 1.00 98.50 433 LEU A O 1
ATOM 3554 N N . ASP A 1 434 ? -28.754 5.728 23.553 1.00 97.38 434 ASP A N 1
ATOM 3555 C CA . ASP A 1 434 ? -28.981 5.867 24.994 1.00 97.38 434 ASP A CA 1
ATOM 3556 C C . ASP A 1 434 ? -28.170 4.839 25.794 1.00 97.38 434 ASP A C 1
ATOM 3558 O O . ASP A 1 434 ? -27.534 5.174 26.796 1.00 97.38 434 ASP A O 1
ATOM 3562 N N . GLU A 1 435 ? -28.113 3.585 25.335 1.00 98.44 435 GLU A N 1
ATOM 3563 C CA . GLU A 1 435 ? -27.318 2.543 25.987 1.00 98.44 435 GLU A CA 1
ATOM 3564 C C . GLU A 1 435 ? -25.817 2.800 25.860 1.00 98.44 435 GLU A C 1
ATOM 3566 O O . GLU A 1 435 ? -25.067 2.554 26.810 1.00 98.44 435 GLU A O 1
ATOM 3571 N N . HIS A 1 436 ? -25.374 3.323 24.713 1.00 98.69 436 HIS A N 1
ATOM 3572 C CA . HIS A 1 436 ? -23.992 3.754 24.529 1.00 98.69 436 HIS A CA 1
ATOM 3573 C C . HIS A 1 436 ? -23.640 4.892 25.496 1.00 98.69 436 HIS A C 1
ATOM 3575 O O . HIS A 1 436 ? -22.623 4.804 26.185 1.00 98.69 436 HIS A O 1
ATOM 3581 N N . MET A 1 437 ? -24.490 5.916 25.615 1.00 98.44 437 MET A N 1
ATOM 3582 C CA . MET A 1 437 ? -24.262 7.014 26.556 1.00 98.44 437 MET A CA 1
ATOM 3583 C C . MET A 1 437 ? -24.267 6.526 27.999 1.00 98.44 437 MET A C 1
ATOM 3585 O O . MET A 1 437 ? -23.326 6.809 28.735 1.00 98.44 437 MET A O 1
ATOM 3589 N N . LYS A 1 438 ? -25.235 5.702 28.399 1.00 98.31 438 LYS A N 1
ATOM 3590 C CA . LYS A 1 438 ? -25.261 5.126 29.747 1.00 98.31 438 LYS A CA 1
ATOM 3591 C C . LYS A 1 438 ? -23.960 4.389 30.080 1.00 98.31 438 LYS A C 1
ATOM 3593 O O . LYS A 1 438 ? -23.374 4.628 31.135 1.00 98.31 438 LYS A O 1
ATOM 3598 N N . ARG A 1 439 ? -23.451 3.561 29.158 1.00 98.56 439 ARG A N 1
ATOM 3599 C CA . ARG A 1 439 ? -22.187 2.837 29.363 1.00 98.56 439 ARG A CA 1
ATOM 3600 C C . ARG A 1 439 ? -20.970 3.765 29.419 1.00 98.56 439 ARG A C 1
ATOM 3602 O O . ARG A 1 439 ? -20.034 3.472 30.168 1.00 98.56 439 ARG A O 1
ATOM 3609 N N . LEU A 1 440 ? -20.969 4.877 28.679 1.00 98.75 440 LEU A N 1
ATOM 3610 C CA . LEU A 1 440 ? -19.931 5.906 28.796 1.00 98.75 440 LEU A CA 1
ATOM 3611 C C . LEU A 1 440 ? -19.898 6.484 30.219 1.00 98.75 440 LEU A C 1
ATOM 3613 O O . LEU A 1 440 ? -18.830 6.517 30.830 1.00 98.75 440 LEU A O 1
ATOM 3617 N N . TYR A 1 441 ? -21.054 6.860 30.774 1.00 98.62 441 TYR A N 1
ATOM 3618 C CA . TYR A 1 441 ? -21.155 7.384 32.143 1.00 98.62 441 TYR A CA 1
ATOM 3619 C C . TYR A 1 441 ? -20.753 6.339 33.187 1.00 98.62 441 TYR A C 1
ATOM 3621 O O . TYR A 1 441 ? -19.971 6.652 34.086 1.00 98.62 441 TYR A O 1
ATOM 3629 N N . ASP A 1 442 ? -21.204 5.090 33.044 1.00 98.50 442 ASP A N 1
ATOM 3630 C CA . ASP A 1 442 ? -20.800 3.994 33.932 1.00 98.50 442 ASP A CA 1
ATOM 3631 C C . ASP A 1 442 ? -19.275 3.774 33.893 1.00 98.50 442 ASP A C 1
ATOM 3633 O O . ASP A 1 442 ? -18.632 3.631 34.937 1.00 98.50 442 ASP A O 1
ATOM 3637 N N . SER A 1 443 ? -18.670 3.829 32.699 1.00 98.50 443 SER A N 1
ATOM 3638 C CA . SER A 1 443 ? -17.218 3.693 32.513 1.00 98.50 443 SER A CA 1
ATOM 3639 C C . SER A 1 443 ? -16.441 4.808 33.216 1.00 98.50 443 SER A C 1
ATOM 3641 O O . SER A 1 443 ? -15.442 4.533 33.883 1.00 98.50 443 SER A O 1
ATOM 3643 N N . VAL A 1 444 ? -16.903 6.056 33.095 1.00 98.38 444 VAL A N 1
ATOM 3644 C CA . VAL A 1 444 ? -16.285 7.223 33.746 1.00 98.38 444 VAL A CA 1
ATOM 3645 C C . VAL A 1 444 ? -16.449 7.149 35.271 1.00 98.38 444 VAL A C 1
ATOM 3647 O O . VAL A 1 444 ? -15.489 7.379 36.015 1.00 98.38 444 VAL A O 1
ATOM 3650 N N . LYS A 1 445 ? -17.626 6.724 35.748 1.00 98.25 445 LYS A N 1
ATOM 3651 C CA . LYS A 1 445 ? -17.944 6.567 37.174 1.00 98.25 445 LYS A CA 1
ATOM 3652 C C . LYS A 1 445 ? -17.045 5.547 37.872 1.00 98.25 445 LYS A C 1
ATOM 3654 O O . LYS A 1 445 ? -16.580 5.818 38.979 1.00 98.25 445 LYS A O 1
ATOM 3659 N N . ILE A 1 446 ? -16.745 4.411 37.229 1.00 98.00 446 ILE A N 1
ATOM 3660 C CA . ILE A 1 446 ? -15.823 3.384 37.763 1.00 98.00 446 ILE A CA 1
ATOM 3661 C C . ILE A 1 446 ? -14.458 3.993 38.135 1.00 98.00 446 ILE A C 1
ATOM 3663 O O . ILE A 1 446 ? -13.841 3.586 39.118 1.00 98.00 446 ILE A O 1
ATOM 3667 N N . TYR A 1 447 ? -14.013 5.017 37.402 1.00 97.56 447 TYR A N 1
ATOM 3668 C CA . TYR A 1 447 ? -12.727 5.687 37.609 1.00 97.56 447 TYR A CA 1
ATOM 3669 C C . TYR A 1 447 ? -12.813 7.002 38.395 1.00 97.56 447 TYR A C 1
ATOM 3671 O O . TYR A 1 447 ? -11.848 7.781 38.405 1.00 97.56 447 TYR A O 1
ATOM 3679 N N . ARG A 1 448 ? -13.934 7.229 39.095 1.00 97.38 448 ARG A N 1
ATOM 3680 C CA . ARG A 1 448 ? -14.148 8.382 39.987 1.00 97.38 448 ARG A CA 1
ATOM 3681 C C . ARG A 1 448 ? -13.987 9.723 39.264 1.00 97.38 448 ARG A C 1
ATOM 3683 O O . ARG A 1 448 ? -13.375 10.648 39.790 1.00 97.38 448 ARG A O 1
ATOM 3690 N N . ALA A 1 449 ? -14.477 9.797 38.034 1.00 97.19 449 ALA A N 1
ATOM 3691 C CA . ALA A 1 449 ? -14.593 11.037 37.282 1.00 97.19 449 ALA A CA 1
ATOM 3692 C C . ALA A 1 449 ? -16.075 11.365 37.056 1.00 97.19 449 ALA A C 1
ATOM 3694 O O . ALA A 1 449 ? -16.945 10.506 37.213 1.00 97.19 449 ALA A O 1
ATOM 3695 N N . GLU A 1 450 ? -16.346 12.612 36.692 1.00 97.25 450 GLU A N 1
ATOM 3696 C CA . GLU A 1 450 ? -17.684 13.118 36.410 1.00 97.25 450 GLU A CA 1
ATOM 3697 C C . GLU A 1 450 ? -17.663 13.843 35.067 1.00 97.25 450 GLU A C 1
ATOM 3699 O O . GLU A 1 450 ? -16.741 14.604 34.773 1.00 97.25 450 GLU A O 1
ATOM 3704 N N . ILE A 1 451 ? -18.652 13.559 34.224 1.00 98.44 451 ILE A N 1
ATOM 3705 C CA . ILE A 1 451 ? -18.805 14.224 32.933 1.00 98.44 451 ILE A CA 1
ATOM 3706 C C . ILE A 1 451 ? -19.526 15.555 33.191 1.00 98.44 451 ILE A C 1
ATOM 3708 O O . ILE A 1 451 ? -20.603 15.527 33.782 1.00 98.44 451 ILE A O 1
ATOM 3712 N N . PRO A 1 452 ? -19.007 16.709 32.728 1.00 97.88 452 PRO A N 1
ATOM 3713 C CA . PRO A 1 452 ? -19.599 18.026 32.996 1.00 97.88 452 PRO A CA 1
ATOM 3714 C C . PRO A 1 452 ? -20.834 18.344 32.127 1.00 97.88 452 PRO A C 1
ATOM 3716 O O . PRO A 1 452 ? -21.160 19.507 31.913 1.00 97.88 452 PRO A O 1
ATOM 3719 N N . TYR A 1 453 ? -21.495 17.313 31.604 1.00 98.31 453 TYR A N 1
ATOM 3720 C CA . TYR A 1 453 ? -22.670 17.384 30.740 1.00 98.31 453 TYR A CA 1
ATOM 3721 C C . TYR A 1 453 ? -23.659 16.305 31.177 1.00 98.31 453 TYR A C 1
ATOM 3723 O O . TYR A 1 453 ? -23.256 15.269 31.718 1.00 98.31 453 TYR A O 1
ATOM 3731 N N . THR A 1 454 ? -24.943 16.510 30.918 1.00 98.25 454 THR A N 1
ATOM 3732 C CA . THR A 1 454 ? -25.977 15.482 31.096 1.00 98.25 454 THR A CA 1
ATOM 3733 C C . THR A 1 454 ? -25.974 14.486 29.933 1.00 98.25 454 THR A C 1
ATOM 3735 O O . THR A 1 454 ? -25.432 14.758 28.855 1.00 98.25 454 THR A O 1
ATOM 3738 N N . ILE A 1 455 ? -26.577 13.310 30.144 1.00 97.81 455 ILE A N 1
ATOM 3739 C CA . ILE A 1 455 ? -26.722 12.303 29.081 1.00 97.81 455 ILE A CA 1
ATOM 3740 C C . ILE A 1 455 ? -27.505 12.901 27.909 1.00 97.81 455 ILE A C 1
ATOM 3742 O O . ILE A 1 455 ? -27.144 12.681 26.753 1.00 97.81 455 ILE A O 1
ATOM 3746 N N . GLU A 1 456 ? -28.536 13.691 28.200 1.00 97.56 456 GLU A N 1
ATOM 3747 C CA . GLU A 1 456 ? -29.383 14.358 27.217 1.00 97.56 456 GLU A CA 1
ATOM 3748 C C . GLU A 1 456 ? -28.584 15.376 26.390 1.00 97.56 456 GLU A C 1
ATOM 3750 O O . GLU A 1 456 ? -28.675 15.377 25.161 1.00 97.56 456 GLU A O 1
ATOM 3755 N N . GLU A 1 457 ? -27.740 16.188 27.038 1.00 98.06 457 GLU A N 1
ATOM 3756 C CA . GLU A 1 457 ? -26.860 17.149 26.359 1.00 98.06 457 GLU A CA 1
ATOM 3757 C C . GLU A 1 457 ? -25.865 16.454 25.422 1.00 98.06 457 GLU A C 1
ATOM 3759 O O . GLU A 1 457 ? -25.703 16.879 24.276 1.00 98.06 457 GLU A O 1
ATOM 3764 N N . LEU A 1 458 ? -25.223 15.364 25.861 1.00 97.94 458 LEU A N 1
ATOM 3765 C CA . LEU A 1 458 ? -24.276 14.631 25.012 1.00 97.94 458 LEU A CA 1
ATOM 3766 C C . LEU A 1 458 ? -24.961 13.846 23.891 1.00 97.94 458 LEU A C 1
ATOM 3768 O O . LEU A 1 458 ? -24.419 13.752 22.787 1.00 97.94 458 LEU A O 1
ATOM 3772 N N . THR A 1 459 ? -26.159 13.324 24.140 1.00 98.12 459 THR A N 1
ATOM 3773 C CA . THR A 1 459 ? -26.996 12.683 23.117 1.00 98.12 459 THR A CA 1
ATOM 3774 C C . THR A 1 459 ? -27.337 13.684 22.017 1.00 98.12 459 THR A C 1
ATOM 3776 O O . THR A 1 459 ? -27.138 13.407 20.830 1.00 98.12 459 THR A O 1
ATOM 3779 N N . GLN A 1 460 ? -27.764 14.887 22.402 1.00 98.12 460 GLN A N 1
ATOM 3780 C CA . GLN A 1 460 ? -28.044 15.965 21.463 1.00 98.12 460 GLN A CA 1
ATOM 3781 C C . GLN A 1 460 ? -26.773 16.416 20.725 1.00 98.12 460 GLN A C 1
ATOM 3783 O O . GLN A 1 460 ? -26.800 16.574 19.503 1.00 98.12 460 GLN A O 1
ATOM 3788 N N . ALA A 1 461 ? -25.638 16.532 21.420 1.00 98.31 461 ALA A N 1
ATOM 3789 C CA . ALA A 1 461 ? -24.359 16.882 20.804 1.00 98.31 461 ALA A CA 1
ATOM 3790 C C . ALA A 1 461 ? -23.909 15.852 19.751 1.00 98.31 461 ALA A C 1
ATOM 3792 O O . ALA A 1 461 ? -23.394 16.239 18.697 1.00 98.31 461 ALA A O 1
ATOM 3793 N N . VAL A 1 462 ? -24.141 14.551 19.972 1.00 98.56 462 VAL A N 1
ATOM 3794 C CA . VAL A 1 462 ? -23.908 13.513 18.950 1.00 98.56 462 VAL A CA 1
ATOM 3795 C C . VAL A 1 462 ? -24.751 13.779 17.707 1.00 98.56 462 VAL A C 1
ATOM 3797 O O . VAL A 1 462 ? -24.210 13.829 16.601 1.00 98.56 462 VAL A O 1
ATOM 3800 N N . ILE A 1 463 ? -26.056 13.986 17.885 1.00 98.38 463 ILE A N 1
ATOM 3801 C CA . ILE A 1 463 ? -26.997 14.221 16.785 1.00 98.38 463 ILE A CA 1
ATOM 3802 C C . ILE A 1 463 ? -26.603 15.478 15.992 1.00 98.38 463 ILE A C 1
ATOM 3804 O O . ILE A 1 463 ? -26.556 15.449 14.761 1.00 98.38 463 ILE A O 1
ATOM 3808 N N . GLU A 1 464 ? -26.267 16.573 16.671 1.00 98.19 464 GLU A N 1
ATOM 3809 C CA . GLU A 1 464 ? -25.841 17.823 16.033 1.00 98.19 464 GLU A CA 1
ATOM 3810 C C . GLU A 1 464 ? -24.510 17.683 15.292 1.00 98.19 464 GLU A C 1
ATOM 3812 O O . GLU A 1 464 ? -24.362 18.223 14.194 1.00 98.19 464 GLU A O 1
ATOM 3817 N N . THR A 1 465 ? -23.565 16.910 15.837 1.00 98.44 465 THR A N 1
ATOM 3818 C CA . THR A 1 465 ? -22.269 16.657 15.188 1.00 98.44 465 THR A CA 1
ATOM 3819 C C . THR A 1 465 ? -22.440 15.923 13.858 1.00 98.44 465 THR A C 1
ATOM 3821 O O . THR A 1 465 ? -21.758 16.251 12.885 1.00 98.44 465 THR A O 1
ATOM 3824 N N . ILE A 1 466 ? -23.377 14.974 13.777 1.00 98.19 466 ILE A N 1
ATOM 3825 C CA . ILE A 1 466 ? -23.717 14.286 12.521 1.00 98.19 466 ILE A CA 1
ATOM 3826 C C . ILE A 1 466 ? -24.304 15.284 11.511 1.00 98.19 466 ILE A C 1
ATOM 3828 O O . ILE A 1 466 ? -23.847 15.347 10.367 1.00 98.19 466 ILE A O 1
ATOM 3832 N N . LYS A 1 467 ? -25.273 16.106 11.943 1.00 97.62 467 LYS A N 1
ATOM 3833 C CA . LYS A 1 467 ? -25.969 17.080 11.081 1.00 97.62 467 LYS A CA 1
ATOM 3834 C C . LYS A 1 467 ? -25.041 18.142 10.512 1.00 97.62 467 LYS A C 1
ATOM 3836 O O . LYS A 1 467 ? -25.078 18.401 9.312 1.00 97.62 467 LYS A O 1
ATOM 3841 N N . VAL A 1 468 ? -24.197 18.740 11.353 1.00 97.88 468 VAL A N 1
ATOM 3842 C CA . VAL A 1 468 ? -23.242 19.780 10.941 1.00 97.88 468 VAL A CA 1
ATOM 3843 C C . VAL A 1 468 ? -22.297 19.265 9.857 1.00 97.88 468 VAL A C 1
ATOM 3845 O O . VAL A 1 468 ? -21.994 19.995 8.917 1.00 97.88 468 VAL A O 1
ATOM 3848 N N . ASN A 1 469 ? -21.886 17.999 9.947 1.00 97.50 469 ASN A N 1
ATOM 3849 C CA . ASN A 1 469 ? -21.020 17.361 8.956 1.00 97.50 469 ASN A CA 1
ATOM 3850 C C . ASN A 1 469 ? -21.781 16.741 7.772 1.00 97.50 469 ASN A C 1
ATOM 3852 O O . ASN A 1 469 ? -21.149 16.186 6.876 1.00 97.50 469 ASN A O 1
ATOM 3856 N N . LYS A 1 470 ? -23.119 16.841 7.745 1.00 96.31 470 LYS A N 1
ATOM 3857 C CA . LYS A 1 470 ? -23.996 16.378 6.653 1.00 96.31 470 LYS A CA 1
ATOM 3858 C C . LYS A 1 470 ? -23.816 14.892 6.311 1.00 96.31 470 LYS A C 1
ATOM 3860 O O . LYS A 1 470 ? -23.956 14.495 5.154 1.00 96.31 470 LYS A O 1
ATOM 3865 N N . LEU A 1 471 ? -23.505 14.069 7.311 1.00 95.44 471 LEU A N 1
ATOM 3866 C CA . LEU A 1 471 ? -23.288 12.637 7.117 1.00 95.44 471 LEU A CA 1
ATOM 3867 C C . LEU A 1 471 ? -24.613 11.880 7.200 1.00 95.44 471 LEU A C 1
ATOM 3869 O O . LEU A 1 471 ? -25.349 12.016 8.173 1.00 95.44 471 LEU A O 1
ATOM 3873 N N . LYS A 1 472 ? -24.889 11.042 6.196 1.00 94.81 472 LYS A N 1
ATOM 3874 C CA . LYS A 1 472 ? -26.047 10.130 6.213 1.00 94.81 472 LYS A CA 1
ATOM 3875 C C . LYS A 1 472 ? -25.790 8.842 6.991 1.00 94.81 472 LYS A C 1
ATOM 3877 O O . LYS A 1 472 ? -26.706 8.260 7.560 1.00 94.81 472 LYS A O 1
ATOM 3882 N N . GLN A 1 473 ? -24.538 8.408 6.998 1.00 95.19 473 GLN A N 1
ATOM 3883 C CA . GLN A 1 473 ? -24.036 7.277 7.761 1.00 95.19 473 GLN A CA 1
ATOM 3884 C C . GLN A 1 473 ? -22.640 7.626 8.256 1.00 95.19 473 GLN A C 1
ATOM 3886 O O . GLN A 1 473 ? -21.867 8.277 7.549 1.00 95.19 473 GLN A O 1
ATOM 3891 N N . CYS A 1 474 ? -22.303 7.204 9.467 1.00 96.50 474 CYS A N 1
ATOM 3892 C CA . CYS A 1 474 ? -20.989 7.470 10.032 1.00 96.50 474 CYS A CA 1
ATOM 3893 C C . CYS A 1 474 ? -20.698 6.578 11.232 1.00 96.50 474 CYS A C 1
ATOM 3895 O O . CYS A 1 474 ? -21.595 6.044 11.888 1.00 96.50 474 CYS A O 1
ATOM 3897 N N . TYR A 1 475 ? -19.419 6.486 11.563 1.00 97.62 475 TYR A N 1
ATOM 3898 C CA . TYR A 1 475 ? -18.999 6.081 12.891 1.00 97.62 475 TYR A CA 1
ATOM 3899 C C . TYR A 1 475 ? -18.892 7.319 13.780 1.00 97.62 475 TYR A C 1
ATOM 3901 O O . TYR A 1 475 ? -18.441 8.373 13.333 1.00 97.62 475 TYR A O 1
ATOM 3909 N N . ILE A 1 476 ? -19.307 7.183 15.033 1.00 98.50 476 ILE A N 1
ATOM 3910 C CA . ILE A 1 476 ? -19.334 8.244 16.038 1.00 98.50 476 ILE A CA 1
ATOM 3911 C C . ILE A 1 476 ? -18.434 7.807 17.191 1.00 98.50 476 ILE A C 1
ATOM 3913 O O . ILE A 1 476 ? -18.485 6.661 17.655 1.00 98.50 476 ILE A O 1
ATOM 3917 N N . ARG A 1 477 ? -17.613 8.737 17.667 1.00 98.31 477 ARG A N 1
ATOM 3918 C CA . ARG A 1 477 ? -16.624 8.513 18.717 1.00 98.31 477 ARG A CA 1
ATOM 3919 C C . ARG A 1 477 ? -16.707 9.616 19.768 1.00 98.31 477 ARG A C 1
ATOM 3921 O O . ARG A 1 477 ? -15.966 10.596 19.682 1.00 98.31 477 ARG A O 1
ATOM 3928 N N . PRO A 1 478 ? -17.590 9.455 20.764 1.00 98.62 478 PRO A N 1
ATOM 3929 C CA . PRO A 1 478 ? -17.504 10.199 22.010 1.00 98.62 478 PRO A CA 1
ATOM 3930 C C . PRO A 1 478 ? -16.257 9.751 22.778 1.00 98.62 478 PRO A C 1
ATOM 3932 O O . PRO A 1 478 ? -16.012 8.548 22.906 1.00 98.62 478 PRO A O 1
ATOM 3935 N N . ILE A 1 479 ? -15.466 10.698 23.270 1.00 98.56 479 ILE A N 1
ATOM 3936 C CA . ILE A 1 479 ? -14.288 10.469 24.106 1.00 98.56 479 ILE A CA 1
ATOM 3937 C C . ILE A 1 479 ? -14.334 11.463 25.263 1.00 98.56 479 ILE A C 1
ATOM 3939 O O . ILE A 1 479 ? -14.398 12.668 25.048 1.00 98.56 479 ILE A O 1
ATOM 3943 N N . VAL A 1 480 ? -14.265 10.946 26.481 1.00 98.81 480 VAL A N 1
ATOM 3944 C CA . VAL A 1 480 ? -14.085 11.692 27.727 1.00 98.81 480 VAL A CA 1
ATOM 3945 C C . VAL A 1 480 ? -12.670 11.415 28.213 1.00 98.81 480 VAL A C 1
ATOM 3947 O O . VAL A 1 480 ? -12.231 10.265 28.187 1.00 98.81 480 VAL A O 1
ATOM 3950 N N . PHE A 1 481 ? -11.922 12.419 28.653 1.00 98.62 481 PHE A N 1
ATOM 3951 C CA . PHE A 1 481 ? -10.558 12.200 29.133 1.00 98.62 481 PHE A CA 1
ATOM 3952 C C . PHE A 1 481 ? -10.103 13.256 30.133 1.00 98.62 481 PHE A C 1
ATOM 3954 O O . PHE A 1 481 ? -10.671 14.339 30.224 1.00 98.62 481 PHE A O 1
ATOM 3961 N N . ARG A 1 482 ? -9.050 12.927 30.886 1.00 98.44 482 ARG A N 1
ATOM 3962 C CA . ARG A 1 482 ? -8.382 13.893 31.767 1.00 98.44 482 ARG A CA 1
ATOM 3963 C C . ARG A 1 482 ? -7.388 14.750 30.980 1.00 98.44 482 ARG A C 1
ATOM 3965 O O . ARG A 1 482 ? -6.459 14.212 30.364 1.00 98.44 482 ARG A O 1
ATOM 3972 N N . GLY A 1 483 ? -7.612 16.060 31.009 1.00 97.75 483 GLY A N 1
ATOM 3973 C CA . GLY A 1 483 ? -6.905 17.073 30.232 1.00 97.75 483 GLY A CA 1
ATOM 3974 C C . GLY A 1 483 ? -5.558 17.506 30.809 1.00 97.75 483 GLY A C 1
ATOM 3975 O O . GLY A 1 483 ? -4.878 16.759 31.515 1.00 97.75 483 GLY A O 1
ATOM 3976 N N . TYR A 1 484 ? -5.147 18.726 30.466 1.00 96.81 484 TYR A N 1
ATOM 3977 C CA . TYR A 1 484 ? -3.878 19.323 30.888 1.00 96.81 484 TYR A CA 1
ATOM 3978 C C . TYR A 1 484 ? -4.043 20.163 32.157 1.00 96.81 484 TYR A C 1
ATOM 3980 O O . TYR A 1 484 ? -4.724 21.186 32.135 1.00 96.81 484 TYR A O 1
ATOM 3988 N N . TYR A 1 485 ? -3.390 19.744 33.244 1.00 95.69 485 TYR A N 1
ATOM 3989 C CA . TYR A 1 485 ? -3.245 20.545 34.463 1.00 95.69 485 TYR A CA 1
ATOM 3990 C C . TYR A 1 485 ? -2.031 20.087 35.284 1.00 95.69 485 TYR A C 1
ATOM 3992 O O . TYR A 1 485 ? -1.013 20.771 35.324 1.00 95.69 485 TYR A O 1
ATOM 4000 N N . GLU A 1 486 ? -2.102 18.881 35.851 1.00 92.88 486 GLU A N 1
ATOM 4001 C CA . GLU A 1 486 ? -1.037 18.236 36.625 1.00 92.88 486 GLU A CA 1
ATOM 4002 C C . GLU A 1 486 ? -0.640 16.906 35.965 1.00 92.88 486 GLU A C 1
ATOM 4004 O O . GLU A 1 486 ? -1.450 16.268 35.295 1.00 92.88 486 GLU A O 1
ATOM 4009 N N . LEU A 1 487 ? 0.614 16.478 36.149 1.00 93.62 487 LEU A N 1
ATOM 4010 C CA . LEU A 1 487 ? 1.153 15.254 35.531 1.00 93.62 487 LEU A CA 1
ATOM 4011 C C . LEU A 1 487 ? 1.455 14.139 36.546 1.00 93.62 487 LEU A C 1
ATOM 4013 O O . LEU A 1 487 ? 2.083 13.136 36.210 1.00 93.62 487 LEU A O 1
ATOM 4017 N N . GLY A 1 488 ? 1.044 14.305 37.803 1.00 94.94 488 GLY A N 1
ATOM 4018 C CA . GLY A 1 488 ? 1.121 13.228 38.786 1.00 94.94 488 GLY A CA 1
ATOM 4019 C C . GLY A 1 488 ? 0.147 12.097 38.450 1.00 94.94 488 GLY A C 1
ATOM 4020 O O . GLY A 1 488 ? -0.867 12.327 37.804 1.00 94.94 488 GLY A O 1
ATOM 4021 N N . VAL A 1 489 ? 0.425 10.882 38.938 1.00 95.19 489 VAL A N 1
ATOM 4022 C CA . VAL A 1 489 ? -0.493 9.731 38.789 1.00 95.19 489 VAL A CA 1
ATOM 4023 C C . VAL A 1 489 ? -1.850 10.007 39.446 1.00 95.19 489 VAL A C 1
ATOM 4025 O O . VAL A 1 489 ? -2.870 9.511 38.975 1.00 95.19 489 VAL A O 1
ATOM 4028 N N . ASN A 1 490 ? -1.866 10.787 40.538 1.00 96.38 490 ASN A N 1
ATOM 4029 C CA . ASN A 1 490 ? -3.099 11.288 41.136 1.00 96.38 490 ASN A CA 1
ATOM 4030 C C . ASN A 1 490 ? -3.697 12.376 40.231 1.00 96.38 490 ASN A C 1
ATOM 4032 O O . ASN A 1 490 ? -3.112 13.453 40.131 1.00 96.38 490 ASN A O 1
ATOM 4036 N N . PRO A 1 491 ? -4.868 12.143 39.627 1.00 95.69 491 PRO A N 1
ATOM 4037 C CA . PRO A 1 491 ? -5.323 12.964 38.519 1.00 95.69 491 PRO A CA 1
ATOM 4038 C C . PRO A 1 491 ? -6.556 13.807 38.875 1.00 95.69 491 PRO A C 1
ATOM 4040 O O . PRO A 1 491 ? -7.230 14.317 37.984 1.00 95.69 491 PRO A O 1
ATOM 4043 N N . MET A 1 492 ? -6.897 13.900 40.166 1.00 95.19 492 MET A N 1
ATOM 4044 C CA . MET A 1 492 ? -8.157 14.480 40.653 1.00 95.19 492 MET A CA 1
ATOM 4045 C C . MET A 1 492 ? -8.326 15.963 40.304 1.00 95.19 492 MET A C 1
ATOM 4047 O O . MET A 1 492 ? -9.454 16.412 40.141 1.00 95.19 492 MET A O 1
ATOM 4051 N N . ASN A 1 493 ? -7.225 16.702 40.147 1.00 95.19 493 ASN A N 1
ATOM 4052 C CA . ASN A 1 493 ? -7.253 18.115 39.762 1.00 95.19 493 ASN A CA 1
ATOM 4053 C C . ASN A 1 493 ? -7.279 18.327 38.239 1.00 95.19 493 ASN A C 1
ATOM 4055 O O . ASN A 1 493 ? -7.423 19.457 37.777 1.00 95.19 493 ASN A O 1
ATOM 4059 N N . CYS A 1 494 ? -7.096 17.271 37.438 1.00 97.31 494 CYS A N 1
ATOM 4060 C CA . CYS A 1 494 ? -7.116 17.405 35.986 1.00 97.31 494 CYS A CA 1
ATOM 4061 C C . CYS A 1 494 ? -8.549 17.645 35.491 1.00 97.31 494 CYS A C 1
ATOM 4063 O O . CYS A 1 494 ? -9.456 16.919 35.907 1.00 97.31 494 CYS A O 1
ATOM 4065 N N . PRO A 1 495 ? -8.763 18.599 34.566 1.00 97.62 495 PRO A N 1
ATOM 4066 C CA . PRO A 1 495 ? -10.081 18.839 33.997 1.00 97.62 495 PRO A CA 1
ATOM 4067 C C . PRO A 1 495 ? -10.571 17.619 33.210 1.00 97.62 495 PRO A C 1
ATOM 4069 O O . PRO A 1 495 ? -9.769 16.838 32.689 1.00 97.62 495 PRO A O 1
ATOM 4072 N N . ILE A 1 496 ? -11.893 17.477 33.111 1.00 98.44 496 ILE A N 1
ATOM 4073 C CA . ILE A 1 496 ? -12.541 16.478 32.262 1.00 98.44 496 ILE A CA 1
ATOM 4074 C C . ILE A 1 496 ? -12.924 17.136 30.941 1.00 98.44 496 ILE A C 1
ATOM 4076 O O . ILE A 1 496 ? -13.820 17.976 30.892 1.00 98.44 496 ILE A O 1
ATOM 4080 N N . ASP A 1 497 ? -12.238 16.730 29.880 1.00 98.44 497 ASP A N 1
ATOM 4081 C CA . ASP A 1 497 ? -12.517 17.146 28.513 1.00 98.44 497 ASP A CA 1
ATOM 4082 C C . ASP A 1 497 ? -13.403 16.106 27.817 1.00 98.44 497 ASP A C 1
ATOM 4084 O O . ASP A 1 497 ? -13.253 14.896 28.022 1.00 98.44 497 ASP A O 1
ATOM 4088 N N . VAL A 1 498 ? -14.316 16.576 26.967 1.00 98.75 498 VAL A N 1
ATOM 4089 C CA . VAL A 1 498 ? -15.261 15.750 26.209 1.00 98.75 498 VAL A CA 1
ATOM 4090 C C . VAL A 1 498 ? -15.229 16.141 24.735 1.00 98.75 498 VAL A C 1
ATOM 4092 O O . VAL A 1 498 ? -15.379 17.308 24.371 1.00 98.75 498 VAL A O 1
ATOM 4095 N N . VAL A 1 499 ? -15.053 15.145 23.873 1.00 98.62 499 VAL A N 1
ATOM 4096 C CA . VAL A 1 499 ? -14.970 15.288 22.417 1.00 98.62 499 VAL A CA 1
ATOM 4097 C C . VAL A 1 499 ? -15.937 14.316 21.759 1.00 98.62 499 VAL A C 1
ATOM 4099 O O . VAL A 1 499 ? -16.019 13.159 22.156 1.00 98.62 499 VAL A O 1
ATOM 4102 N N . ILE A 1 500 ? -16.634 14.756 20.715 1.00 98.75 500 ILE A N 1
ATOM 4103 C CA . ILE A 1 500 ? -17.431 13.898 19.839 1.00 98.75 500 ILE A CA 1
ATOM 4104 C C . ILE A 1 500 ? -16.963 14.135 18.406 1.00 98.75 500 ILE A C 1
ATOM 4106 O O . ILE A 1 500 ? -17.127 15.220 17.844 1.00 98.75 500 ILE A O 1
ATOM 4110 N N . ALA A 1 501 ? -16.382 13.096 17.812 1.00 98.12 501 ALA A N 1
ATOM 4111 C CA . ALA A 1 501 ? -15.979 13.084 16.412 1.00 98.12 501 ALA A CA 1
ATOM 4112 C C . ALA A 1 501 ? -16.841 12.105 15.605 1.00 98.12 501 ALA A C 1
ATOM 4114 O O . ALA A 1 501 ? -17.267 11.068 16.119 1.00 98.12 501 ALA A O 1
ATOM 4115 N N . VAL A 1 502 ? -17.067 12.431 14.332 1.00 97.88 502 VAL A N 1
ATOM 4116 C CA . VAL A 1 502 ? -17.784 11.592 13.363 1.00 97.88 502 VAL A CA 1
ATOM 4117 C C . VAL A 1 502 ? -17.002 11.517 12.060 1.00 97.88 502 VAL A C 1
ATOM 4119 O O . VAL A 1 502 ? -16.313 12.471 11.708 1.00 97.88 502 VAL A O 1
ATOM 4122 N N . TRP A 1 503 ? -17.087 10.393 11.353 1.00 95.50 503 TRP A N 1
ATOM 4123 C CA . TRP A 1 503 ? -16.514 10.234 10.012 1.00 95.50 503 TRP A CA 1
ATOM 4124 C C . TRP A 1 503 ? -17.111 9.011 9.308 1.00 95.50 503 TRP A C 1
ATOM 4126 O O . TRP A 1 503 ? -17.714 8.134 9.936 1.00 95.50 503 TRP A O 1
ATOM 4136 N N . GLU A 1 504 ? -16.928 8.928 7.994 1.00 91.00 504 GLU A N 1
ATOM 4137 C CA . GLU A 1 504 ? -17.319 7.747 7.225 1.00 91.00 504 GLU A CA 1
ATOM 4138 C C . GLU A 1 504 ? -16.423 6.550 7.577 1.00 91.00 504 GLU A C 1
ATOM 4140 O O . GLU A 1 504 ? -15.200 6.606 7.432 1.00 91.00 504 GLU A O 1
ATOM 4145 N N . TRP A 1 505 ? -17.021 5.443 8.025 1.00 82.31 505 TRP A N 1
ATOM 4146 C CA . TRP A 1 505 ? -16.303 4.202 8.325 1.00 82.31 505 TRP A CA 1
ATOM 4147 C C . TRP A 1 505 ? -16.952 3.038 7.575 1.00 82.31 505 TRP A C 1
ATOM 4149 O O . TRP A 1 505 ? -18.132 2.745 7.769 1.00 82.31 505 TRP A O 1
ATOM 4159 N N . GLY A 1 506 ? -16.161 2.354 6.743 1.00 74.38 506 GLY A N 1
ATOM 4160 C CA . GLY A 1 506 ? -16.582 1.147 6.029 1.00 74.38 506 GLY A CA 1
ATOM 4161 C C . GLY A 1 506 ? -16.766 -0.081 6.935 1.00 74.38 506 GLY A C 1
ATOM 4162 O O . GLY A 1 506 ? -17.072 0.009 8.124 1.00 74.38 506 GLY A O 1
ATOM 4163 N N . GLU A 1 507 ? -16.566 -1.268 6.381 1.00 72.12 507 GLU A N 1
ATOM 4164 C CA . GLU A 1 507 ? -16.647 -2.518 7.144 1.00 72.12 507 GLU A CA 1
ATOM 4165 C C . GLU A 1 507 ? -15.307 -2.821 7.831 1.00 72.12 507 GLU A C 1
ATOM 4167 O O . GLU A 1 507 ? -14.262 -2.813 7.181 1.00 72.12 507 GLU A O 1
ATOM 4172 N N . TYR A 1 508 ? -15.324 -3.078 9.146 1.00 68.56 508 TYR A N 1
ATOM 4173 C CA . TYR A 1 508 ? -14.113 -3.147 9.981 1.00 68.56 508 TYR A CA 1
ATOM 4174 C C . TYR A 1 508 ? -13.164 -4.296 9.606 1.00 68.56 508 TYR A C 1
ATOM 4176 O O . TYR A 1 508 ? -11.954 -4.087 9.520 1.00 68.56 508 TYR A O 1
ATOM 4184 N N . LEU A 1 509 ? -13.707 -5.486 9.324 1.00 68.12 509 LEU A N 1
ATOM 4185 C CA . LEU A 1 509 ? -12.938 -6.660 8.883 1.00 68.12 509 LEU A CA 1
ATOM 4186 C C . LEU A 1 509 ? -12.907 -6.821 7.347 1.00 68.12 509 LEU A C 1
ATOM 4188 O O . LEU A 1 509 ? -12.313 -7.768 6.835 1.00 68.12 509 LEU A O 1
ATOM 4192 N N . GLY A 1 510 ? -13.471 -5.856 6.608 1.00 66.31 510 GLY A N 1
ATOM 4193 C CA . GLY A 1 510 ? -13.511 -5.808 5.144 1.00 66.31 510 GLY A CA 1
ATOM 4194 C C . GLY A 1 510 ? -14.793 -6.378 4.524 1.00 66.31 510 GLY A C 1
ATOM 4195 O O . GLY A 1 510 ? -15.454 -7.216 5.122 1.00 66.31 510 GLY A O 1
ATOM 4196 N N . LYS A 1 511 ? -15.098 -5.952 3.286 1.00 64.06 511 LYS A N 1
ATOM 4197 C CA . LYS A 1 511 ? -16.355 -6.264 2.568 1.00 64.06 511 LYS A CA 1
ATOM 4198 C C . LYS A 1 511 ? -16.695 -7.751 2.464 1.00 64.06 511 LYS A C 1
ATOM 4200 O O . LYS A 1 511 ? -17.846 -8.152 2.542 1.00 64.06 511 LYS A O 1
ATOM 4205 N N . GLU A 1 512 ? -15.678 -8.589 2.287 1.00 74.31 512 GLU A N 1
ATOM 4206 C CA . GLU A 1 512 ? -15.882 -10.035 2.159 1.00 74.31 512 GLU A CA 1
ATOM 4207 C C . GLU A 1 512 ? -16.048 -10.743 3.511 1.00 74.31 512 GLU A C 1
ATOM 4209 O O . GLU A 1 512 ? -16.454 -11.902 3.537 1.00 74.31 512 GLU A O 1
ATOM 4214 N N . ALA A 1 513 ? -15.739 -10.086 4.635 1.00 79.31 513 ALA A N 1
ATOM 4215 C CA . ALA A 1 513 ? -15.755 -10.714 5.956 1.00 79.31 513 ALA A CA 1
ATOM 4216 C C . ALA A 1 513 ? -17.175 -11.068 6.406 1.00 79.31 513 ALA A C 1
ATOM 4218 O O . ALA A 1 513 ? -17.412 -12.175 6.886 1.00 79.31 513 ALA A O 1
ATOM 4219 N N . ILE A 1 514 ? -18.130 -10.161 6.199 1.00 79.81 514 ILE A N 1
ATOM 4220 C CA . ILE A 1 514 ? -19.538 -10.363 6.567 1.00 79.81 514 ILE A CA 1
ATOM 4221 C C . ILE A 1 514 ? -20.157 -11.499 5.733 1.00 79.81 514 ILE A C 1
ATOM 4223 O O . ILE A 1 514 ? -20.984 -12.274 6.226 1.00 79.81 514 ILE A O 1
ATOM 4227 N N . GLU A 1 515 ? -19.733 -11.637 4.474 1.00 84.25 515 GLU A N 1
ATOM 4228 C CA . GLU A 1 515 ? -20.265 -12.627 3.536 1.00 84.25 515 GLU A CA 1
ATOM 4229 C C . GLU A 1 515 ? -19.575 -13.990 3.612 1.00 84.25 515 GLU A C 1
ATOM 4231 O O . GLU A 1 515 ? -20.256 -15.008 3.544 1.00 84.25 515 GLU A O 1
ATOM 4236 N N . LYS A 1 516 ? -18.248 -14.051 3.737 1.00 88.06 516 LYS A N 1
ATOM 4237 C CA . LYS A 1 516 ? -17.483 -15.311 3.662 1.00 88.06 516 LYS A CA 1
ATOM 4238 C C . LYS A 1 516 ? -16.953 -15.783 5.012 1.00 88.06 516 LYS A C 1
ATOM 4240 O O . LYS A 1 516 ? -16.498 -16.919 5.118 1.00 88.06 516 LYS A O 1
ATOM 4245 N N . GLY A 1 517 ? -17.002 -14.925 6.024 1.00 91.25 517 GLY A N 1
ATOM 4246 C CA . GLY A 1 517 ? -16.344 -15.140 7.301 1.00 91.25 517 GLY A CA 1
ATOM 4247 C C . GLY A 1 517 ? -14.831 -14.932 7.247 1.00 91.25 517 GLY A C 1
ATOM 4248 O O . GLY A 1 517 ? -14.218 -14.859 6.176 1.00 91.25 517 GLY A O 1
ATOM 4249 N N . VAL A 1 518 ? -14.229 -14.831 8.429 1.00 93.56 518 VAL A N 1
ATOM 4250 C CA . VAL A 1 518 ? -12.801 -14.541 8.613 1.00 93.56 518 VAL A CA 1
ATOM 4251 C C . VAL A 1 518 ? -12.030 -15.705 9.226 1.00 93.56 518 VAL A C 1
ATOM 4253 O O . VAL A 1 518 ? -12.597 -16.524 9.951 1.00 93.56 518 VAL A O 1
ATOM 4256 N N . ASP A 1 519 ? -10.729 -15.760 8.939 1.00 95.75 519 ASP A N 1
ATOM 4257 C CA . ASP A 1 519 ? -9.788 -16.687 9.573 1.00 95.75 519 ASP A CA 1
ATOM 4258 C C . ASP A 1 519 ? -9.152 -16.013 10.786 1.00 95.75 519 ASP A C 1
ATOM 4260 O O . ASP A 1 519 ? -8.597 -14.915 10.674 1.00 95.75 519 ASP A O 1
ATOM 4264 N N . VAL A 1 520 ? -9.232 -16.657 11.945 1.00 98.00 520 VAL A N 1
ATOM 4265 C CA . VAL A 1 520 ? -8.793 -16.079 13.221 1.00 98.00 520 VAL A CA 1
ATOM 4266 C C . VAL A 1 520 ? -7.843 -17.025 13.939 1.00 98.00 520 VAL A C 1
ATOM 4268 O O . VAL A 1 520 ? -7.768 -18.215 13.623 1.00 98.00 520 VAL A O 1
ATOM 4271 N N . ARG A 1 521 ? -7.121 -16.503 14.928 1.00 98.38 521 ARG A N 1
ATOM 4272 C CA . ARG A 1 521 ? -6.284 -17.321 15.810 1.00 98.38 521 ARG A CA 1
ATOM 4273 C C . ARG A 1 521 ? -6.565 -17.057 17.273 1.00 98.38 521 ARG A C 1
ATOM 4275 O O . ARG A 1 521 ? -6.976 -15.959 17.633 1.00 98.38 521 ARG A O 1
ATOM 4282 N N . VAL A 1 522 ? -6.273 -18.024 18.128 1.00 98.81 522 VAL A N 1
ATOM 4283 C CA . VAL A 1 522 ? -6.188 -17.781 19.566 1.00 98.81 522 VAL A CA 1
ATOM 4284 C C . VAL A 1 522 ? -4.863 -17.073 19.857 1.00 98.81 522 VAL A C 1
ATOM 4286 O O . VAL A 1 522 ? -3.776 -17.534 19.493 1.00 98.81 522 VAL A O 1
ATOM 4289 N N . SER A 1 523 ? -4.957 -15.904 20.474 1.00 98.56 523 SER A N 1
ATOM 4290 C CA . SER A 1 523 ? -3.827 -15.058 20.850 1.00 98.56 523 SER A CA 1
ATOM 4291 C C . SER A 1 523 ? -3.028 -15.671 22.001 1.00 98.56 523 SER A C 1
ATOM 4293 O O . SER A 1 523 ? -3.578 -16.359 22.866 1.00 98.56 523 SER A O 1
ATOM 4295 N N . SER A 1 524 ? -1.720 -15.414 22.021 1.00 98.12 524 SER A N 1
ATOM 4296 C CA . SER A 1 524 ? -0.866 -15.747 23.169 1.00 98.12 524 SER A CA 1
ATOM 4297 C C . SER A 1 524 ? -1.028 -14.739 24.313 1.00 98.12 524 SER A C 1
ATOM 4299 O O . SER A 1 524 ? -0.843 -15.092 25.479 1.00 98.12 524 SER A O 1
ATOM 4301 N N . TRP A 1 525 ? -1.458 -13.512 24.002 1.00 98.31 525 TRP A N 1
ATOM 4302 C CA . TRP A 1 525 ? -1.837 -12.499 24.984 1.00 98.31 525 TRP A CA 1
ATOM 4303 C C . TRP A 1 525 ? -3.202 -12.806 25.601 1.00 98.31 525 TRP A C 1
ATOM 4305 O O . TRP A 1 525 ? -4.180 -13.053 24.890 1.00 98.31 525 TRP A O 1
ATOM 4315 N N . ARG A 1 526 ? -3.259 -12.753 26.935 1.00 97.75 526 ARG A N 1
ATOM 4316 C CA . ARG A 1 526 ? -4.476 -12.946 27.734 1.00 97.75 526 ARG A CA 1
ATOM 4317 C C . ARG A 1 526 ? -5.202 -11.630 27.972 1.00 97.75 526 ARG A C 1
ATOM 4319 O O . ARG A 1 526 ? -4.573 -10.569 27.979 1.00 97.75 526 ARG A O 1
ATOM 4326 N N . ARG A 1 527 ? -6.512 -11.700 28.208 1.00 97.00 527 ARG A N 1
ATOM 4327 C CA . ARG A 1 527 ? -7.282 -10.568 28.734 1.00 97.00 527 ARG A CA 1
ATOM 4328 C C . ARG A 1 527 ? -6.877 -10.264 30.181 1.00 97.00 527 ARG A C 1
ATOM 4330 O O . ARG A 1 527 ? -6.470 -11.187 30.892 1.00 97.00 527 ARG A O 1
ATOM 4337 N N . PRO A 1 528 ? -6.963 -8.992 30.621 1.00 94.56 528 PRO A N 1
ATOM 4338 C CA . PRO A 1 528 ? -6.690 -8.627 32.006 1.00 94.56 528 PRO A CA 1
ATOM 4339 C C . PRO A 1 528 ? -7.523 -9.462 32.980 1.00 94.56 528 PRO A C 1
ATOM 4341 O O . PRO A 1 528 ? -8.705 -9.712 32.743 1.00 94.56 528 PRO A O 1
ATOM 4344 N N . ALA A 1 529 ? -6.901 -9.888 34.078 1.00 95.12 529 ALA A N 1
ATOM 4345 C CA . ALA A 1 529 ? -7.613 -10.584 35.140 1.00 95.12 529 ALA A CA 1
ATOM 4346 C C . ALA A 1 529 ? -8.620 -9.633 35.820 1.00 95.12 529 ALA A C 1
ATOM 4348 O O . ALA A 1 529 ? -8.373 -8.420 35.874 1.00 95.12 529 ALA A O 1
ATOM 4349 N N . PRO A 1 530 ? -9.731 -10.148 36.378 1.00 92.75 530 PRO A N 1
ATOM 4350 C CA . PRO A 1 530 ? -10.586 -9.362 37.261 1.00 92.75 530 PRO A CA 1
ATOM 4351 C C . PRO A 1 530 ? -9.770 -8.670 38.364 1.00 92.75 530 PRO A C 1
ATOM 4353 O O . PRO A 1 530 ? -8.738 -9.184 38.786 1.00 92.75 530 PRO A O 1
ATOM 4356 N N . ASP A 1 531 ? -10.228 -7.497 38.804 1.00 92.62 531 ASP A N 1
ATOM 4357 C CA . ASP A 1 531 ? -9.559 -6.667 39.823 1.00 92.62 531 ASP A CA 1
ATOM 4358 C C . ASP A 1 531 ? -8.174 -6.101 39.425 1.00 92.62 531 ASP A C 1
ATOM 4360 O O . ASP A 1 531 ? -7.421 -5.615 40.262 1.00 92.62 531 ASP A O 1
ATOM 4364 N N . THR A 1 532 ? -7.833 -6.113 38.127 1.00 95.31 532 THR A N 1
ATOM 4365 C CA . THR A 1 532 ? -6.648 -5.411 37.592 1.00 95.31 532 THR A CA 1
ATOM 4366 C C . THR A 1 532 ? -7.047 -4.164 36.797 1.00 95.31 532 THR A C 1
ATOM 4368 O O . THR A 1 532 ? -7.080 -3.060 37.336 1.00 95.31 532 THR A O 1
ATOM 4371 N N . LEU A 1 533 ? -7.404 -4.325 35.521 1.00 94.25 533 LEU A N 1
ATOM 4372 C CA . LEU A 1 533 ? -8.022 -3.293 34.693 1.00 94.25 533 LEU A CA 1
ATOM 4373 C C . LEU A 1 533 ? -9.527 -3.585 34.555 1.00 94.25 533 LEU A C 1
ATOM 4375 O O . LEU A 1 533 ? -9.887 -4.647 34.044 1.00 94.25 533 LEU A O 1
ATOM 4379 N N . PRO A 1 534 ? -10.421 -2.675 34.991 1.00 95.38 534 PRO A N 1
ATOM 4380 C CA . PRO A 1 534 ? -11.868 -2.837 34.860 1.00 95.38 534 PRO A CA 1
ATOM 4381 C C . PRO A 1 534 ? -12.340 -3.031 33.407 1.00 95.38 534 PRO A C 1
ATOM 4383 O O . PRO A 1 534 ? -12.534 -2.069 32.666 1.00 95.38 534 PRO A O 1
ATOM 4386 N N . MET A 1 535 ? -12.590 -4.281 33.005 1.00 94.69 535 MET A N 1
ATOM 4387 C CA . MET A 1 535 ? -13.053 -4.620 31.647 1.00 94.69 535 MET A CA 1
ATOM 4388 C C . MET A 1 535 ? -14.522 -4.267 31.383 1.00 94.69 535 MET A C 1
ATOM 4390 O O . MET A 1 535 ? -14.926 -4.150 30.231 1.00 94.69 535 MET A O 1
ATOM 4394 N N . MET A 1 536 ? -15.312 -4.014 32.432 1.00 94.19 536 MET A N 1
ATOM 4395 C CA . MET A 1 536 ? -16.663 -3.463 32.278 1.00 94.19 536 MET A CA 1
ATOM 4396 C C . MET A 1 536 ? -16.663 -1.994 31.834 1.00 94.19 536 MET A C 1
ATOM 4398 O O . MET A 1 536 ? -17.663 -1.527 31.292 1.00 94.19 536 MET A O 1
ATOM 4402 N N . ALA A 1 537 ? -15.555 -1.275 32.043 1.00 97.00 537 ALA A N 1
ATOM 4403 C CA . ALA A 1 537 ? -15.385 0.094 31.582 1.00 97.00 537 ALA A CA 1
ATOM 4404 C C . ALA A 1 537 ? -14.710 0.111 30.202 1.00 97.00 537 ALA A C 1
ATOM 4406 O O . ALA A 1 537 ? -13.701 -0.561 29.965 1.00 97.00 537 ALA A O 1
ATOM 4407 N N . LYS A 1 538 ? -15.223 0.933 29.285 1.00 98.25 538 LYS A N 1
ATOM 4408 C CA . LYS A 1 538 ? -14.634 1.102 27.952 1.00 98.25 538 LYS A CA 1
ATOM 4409 C C . LYS A 1 538 ? -13.565 2.199 27.967 1.00 98.25 538 LYS A C 1
ATOM 4411 O O . LYS A 1 538 ? -13.838 3.366 27.691 1.00 98.25 538 LYS A O 1
ATOM 4416 N N . VAL A 1 539 ? -12.343 1.806 28.325 1.00 97.25 539 VAL A N 1
ATOM 4417 C CA . VAL A 1 539 ? -11.221 2.717 28.627 1.00 97.25 539 VAL A CA 1
ATOM 4418 C C . VAL A 1 539 ? -10.102 2.590 27.599 1.00 97.25 539 VAL A C 1
ATOM 4420 O O . VAL A 1 539 ? -9.787 1.483 27.167 1.00 97.25 539 VAL A O 1
ATOM 4423 N N . GLY A 1 540 ? -9.448 3.701 27.253 1.00 97.50 540 GLY A N 1
ATOM 4424 C CA . GLY A 1 540 ? -8.298 3.734 26.344 1.00 97.50 540 GLY A CA 1
ATOM 4425 C C . GLY A 1 540 ? -7.151 2.811 26.770 1.00 97.50 540 GLY A C 1
ATOM 4426 O O . GLY A 1 540 ? -6.623 2.076 25.938 1.00 97.50 540 GLY A O 1
ATOM 4427 N N . ALA A 1 541 ? -6.815 2.774 28.064 1.00 96.31 541 ALA A N 1
ATOM 4428 C CA . ALA A 1 541 ? -5.752 1.918 28.602 1.00 96.31 541 ALA A CA 1
ATOM 4429 C C . ALA A 1 541 ? -5.944 0.419 28.282 1.00 96.31 541 ALA A C 1
ATOM 4431 O O . ALA A 1 541 ? -4.980 -0.269 27.943 1.00 96.31 541 ALA A O 1
ATOM 4432 N N . ASN A 1 542 ? -7.188 -0.077 28.297 1.00 97.19 542 ASN A N 1
ATOM 4433 C CA . ASN A 1 542 ? -7.497 -1.486 28.023 1.00 97.19 542 ASN A CA 1
ATOM 4434 C C . ASN A 1 542 ? -7.130 -1.880 26.576 1.00 97.19 542 ASN A C 1
ATOM 4436 O O . ASN A 1 542 ? -6.805 -3.035 26.299 1.00 97.19 542 ASN A O 1
ATOM 4440 N N . TYR A 1 543 ? -7.111 -0.916 25.649 1.00 97.62 543 TYR A N 1
ATOM 4441 C CA . TYR A 1 543 ? -6.832 -1.165 24.234 1.00 97.62 543 TYR A CA 1
ATOM 4442 C C . TYR A 1 543 ? -5.353 -1.397 23.920 1.00 97.62 543 TYR A C 1
ATOM 4444 O O . TYR A 1 543 ? -5.052 -1.865 22.824 1.00 97.62 543 TYR A O 1
ATOM 4452 N N . MET A 1 544 ? -4.429 -1.157 24.857 1.00 97.12 544 MET A N 1
ATOM 4453 C CA . MET A 1 544 ? -3.034 -1.591 24.696 1.00 97.12 544 MET A CA 1
ATOM 4454 C C . MET A 1 544 ? -2.941 -3.121 24.608 1.00 97.12 544 MET A C 1
ATOM 4456 O O . MET A 1 544 ? -2.235 -3.654 23.756 1.00 97.12 544 MET A O 1
ATOM 4460 N N . ASN A 1 545 ? -3.724 -3.835 25.425 1.00 97.56 545 ASN A N 1
ATOM 4461 C CA . ASN A 1 545 ? -3.844 -5.291 25.345 1.00 97.56 545 ASN A CA 1
ATOM 4462 C C . ASN A 1 545 ? -4.512 -5.731 24.032 1.00 97.56 545 ASN A C 1
ATOM 4464 O O . ASN A 1 545 ? -3.986 -6.598 23.338 1.00 97.56 545 ASN A O 1
ATOM 4468 N N . SER A 1 546 ? -5.620 -5.088 23.646 1.00 98.00 546 SER A N 1
ATOM 4469 C CA . SER A 1 546 ? -6.297 -5.360 22.369 1.00 98.00 546 SER A CA 1
ATOM 4470 C C . SER A 1 546 ? -5.376 -5.195 21.159 1.00 98.00 546 SER A C 1
ATOM 4472 O O . SER A 1 546 ? -5.406 -6.015 20.245 1.00 98.00 546 SER A O 1
ATOM 4474 N N . GLN A 1 547 ? -4.525 -4.166 21.150 1.00 98.12 547 GLN A N 1
ATOM 4475 C CA . GLN A 1 547 ? -3.565 -3.955 20.069 1.00 98.12 547 GLN A CA 1
ATOM 4476 C C . GLN A 1 547 ? -2.571 -5.113 19.960 1.00 98.12 547 GLN A C 1
ATOM 4478 O O . GLN A 1 547 ? -2.314 -5.564 18.850 1.00 98.12 547 GLN A O 1
ATOM 4483 N N . LEU A 1 548 ? -2.050 -5.632 21.077 1.00 98.50 548 LEU A N 1
ATOM 4484 C CA . LEU A 1 548 ? -1.130 -6.777 21.062 1.00 98.50 548 LEU A CA 1
ATOM 4485 C C . LEU A 1 548 ? -1.786 -8.028 20.461 1.00 98.50 548 LEU A C 1
ATOM 4487 O O . LEU A 1 548 ? -1.190 -8.664 19.593 1.00 98.50 548 LEU A O 1
ATOM 4491 N N . ILE A 1 549 ? -3.031 -8.316 20.854 1.00 98.56 549 ILE A N 1
ATOM 4492 C CA . ILE A 1 549 ? -3.839 -9.423 20.313 1.00 98.56 549 ILE A CA 1
ATOM 4493 C C . ILE A 1 549 ? -4.012 -9.270 18.792 1.00 98.56 549 ILE A C 1
ATOM 4495 O O . ILE A 1 549 ? -3.760 -10.207 18.031 1.00 98.56 549 ILE A O 1
ATOM 4499 N N . LYS A 1 550 ? -4.403 -8.074 18.330 1.00 97.25 550 LYS A N 1
ATOM 4500 C CA . LYS A 1 550 ? -4.623 -7.792 16.904 1.00 97.25 550 LYS A CA 1
ATOM 4501 C C . LYS A 1 550 ? -3.331 -7.867 16.093 1.00 97.25 550 LYS A C 1
ATOM 4503 O O . LYS A 1 550 ? -3.314 -8.456 15.015 1.00 97.25 550 LYS A O 1
ATOM 4508 N N . MET A 1 551 ? -2.263 -7.244 16.587 1.00 96.44 551 MET A N 1
ATOM 4509 C CA . MET A 1 551 ? -0.970 -7.206 15.905 1.00 96.44 551 MET A CA 1
ATOM 4510 C C . MET A 1 551 ? -0.390 -8.610 15.752 1.00 96.44 551 MET A C 1
ATOM 4512 O O . MET A 1 551 ? 0.070 -8.937 14.662 1.00 96.44 551 MET A O 1
ATOM 4516 N N . GLU A 1 552 ? -0.469 -9.450 16.790 1.00 98.12 552 GLU A N 1
ATOM 4517 C CA . GLU A 1 552 ? -0.050 -10.854 16.713 1.00 98.12 552 GLU A CA 1
ATOM 4518 C C . GLU A 1 552 ? -0.810 -11.601 15.605 1.00 98.12 552 GLU A C 1
ATOM 4520 O O . GLU A 1 552 ? -0.193 -12.232 14.748 1.00 98.12 552 GLU A O 1
ATOM 4525 N N . ALA A 1 553 ? -2.141 -11.476 15.564 1.00 94.62 553 ALA A N 1
ATOM 4526 C CA . ALA A 1 553 ? -2.954 -12.110 14.528 1.00 94.62 553 ALA A CA 1
ATOM 4527 C C . ALA A 1 553 ? -2.568 -11.654 13.110 1.00 94.62 553 ALA A C 1
ATOM 4529 O O . ALA A 1 553 ? -2.404 -12.492 12.222 1.00 94.62 553 ALA A O 1
ATOM 4530 N N . LEU A 1 554 ? -2.379 -10.346 12.904 1.00 84.50 554 LEU A N 1
ATOM 4531 C CA . LEU A 1 554 ? -2.018 -9.785 11.600 1.00 84.50 554 LEU A CA 1
ATOM 4532 C C . LEU A 1 554 ? -0.623 -10.219 11.133 1.00 84.50 554 LEU A C 1
ATOM 4534 O O . LEU A 1 554 ? -0.456 -10.516 9.950 1.00 84.50 554 LEU A O 1
ATOM 4538 N N . VAL A 1 555 ? 0.364 -10.265 12.037 1.00 86.19 555 VAL A N 1
ATOM 4539 C CA . VAL A 1 555 ? 1.729 -10.734 11.724 1.00 86.19 555 VAL A CA 1
ATOM 4540 C C . VAL A 1 555 ? 1.710 -12.177 11.219 1.00 86.19 555 VAL A C 1
ATOM 4542 O O . VAL A 1 555 ? 2.439 -12.505 10.284 1.00 86.19 555 VAL A O 1
ATOM 4545 N N . ASP A 1 556 ? 0.823 -13.007 11.765 1.00 82.94 556 ASP A N 1
ATOM 4546 C CA . ASP A 1 556 ? 0.709 -14.421 11.400 1.00 82.94 556 ASP A CA 1
ATOM 4547 C C . ASP A 1 556 ? -0.270 -14.700 10.245 1.00 82.94 556 ASP A C 1
ATOM 4549 O O . ASP A 1 556 ? -0.536 -15.862 9.917 1.00 82.94 556 ASP A O 1
ATOM 4553 N N . GLY A 1 557 ? -0.802 -13.651 9.610 1.00 84.25 557 GLY A N 1
ATOM 4554 C CA . GLY A 1 557 ? -1.676 -13.755 8.440 1.00 84.25 557 GLY A CA 1
ATOM 4555 C C . GLY A 1 557 ? -3.152 -14.030 8.747 1.00 84.25 557 GLY A C 1
ATOM 4556 O O . GLY A 1 557 ? -3.900 -14.367 7.829 1.00 84.25 557 GLY A O 1
ATOM 4557 N N . TYR A 1 558 ? -3.591 -13.874 9.997 1.00 90.62 558 TYR A N 1
ATOM 4558 C CA . TYR A 1 558 ? -5.002 -13.961 10.384 1.00 90.62 558 TYR A CA 1
ATOM 4559 C C . TYR A 1 558 ? -5.683 -12.593 10.328 1.00 90.62 558 TYR A C 1
ATOM 4561 O O . TYR A 1 558 ? -5.044 -11.541 10.385 1.00 90.62 558 TYR A O 1
ATOM 4569 N N . ALA A 1 559 ? -7.011 -12.599 10.241 1.00 88.38 559 ALA A N 1
ATOM 4570 C CA . ALA A 1 559 ? -7.804 -11.378 10.237 1.00 88.38 559 ALA A CA 1
ATOM 4571 C C . ALA A 1 559 ? -7.963 -10.777 11.640 1.00 88.38 559 ALA A C 1
ATOM 4573 O O . ALA A 1 559 ? -8.003 -9.556 11.766 1.00 88.38 559 ALA A O 1
ATOM 4574 N N . GLU A 1 560 ? -8.079 -11.607 12.680 1.00 96.25 560 GLU A N 1
ATOM 4575 C CA . GLU A 1 560 ? -8.356 -11.191 14.062 1.00 96.25 560 GLU A CA 1
ATOM 4576 C C . GLU A 1 560 ? -7.829 -12.223 15.077 1.00 96.25 560 GLU A C 1
ATOM 4578 O O . GLU A 1 560 ? -7.611 -13.391 14.733 1.00 96.25 560 GLU A O 1
ATOM 4583 N N . GLY A 1 561 ? -7.612 -11.788 16.321 1.00 97.94 561 GLY A N 1
ATOM 4584 C CA . GLY A 1 561 ? -7.228 -12.642 17.443 1.00 97.94 561 GLY A CA 1
ATOM 4585 C C . GLY A 1 561 ? -8.371 -12.846 18.443 1.00 97.94 561 GLY A C 1
ATOM 4586 O O . GLY A 1 561 ? -9.035 -11.889 18.832 1.00 97.94 561 GLY A O 1
ATOM 4587 N N . ILE A 1 562 ? -8.562 -14.085 18.900 1.00 98.69 562 ILE A N 1
ATOM 4588 C CA . ILE A 1 562 ? -9.394 -14.457 20.051 1.00 98.69 562 ILE A CA 1
ATOM 4589 C C . ILE A 1 562 ? -8.503 -14.469 21.287 1.00 98.69 562 ILE A C 1
ATOM 4591 O O . ILE A 1 562 ? -7.523 -15.212 21.347 1.00 98.69 562 ILE A O 1
ATOM 4595 N N . ALA A 1 563 ? -8.851 -13.683 22.294 1.00 98.50 563 ALA A N 1
ATOM 4596 C CA . ALA A 1 563 ? -8.180 -13.709 23.576 1.00 98.50 563 ALA A CA 1
ATOM 4597 C C . ALA A 1 563 ? -8.882 -14.661 24.545 1.00 98.50 563 ALA A C 1
ATOM 4599 O O . ALA A 1 563 ? -10.110 -14.784 24.588 1.00 98.50 563 ALA A O 1
ATOM 4600 N N . LEU A 1 564 ? -8.065 -15.319 25.355 1.00 98.69 564 LEU A N 1
ATOM 4601 C CA . LEU A 1 564 ? -8.524 -16.090 26.498 1.00 98.69 564 LEU A CA 1
ATOM 4602 C C . LEU A 1 564 ? -8.393 -15.242 27.765 1.00 98.69 564 LEU A C 1
ATOM 4604 O O . LEU A 1 564 ? -7.540 -14.351 27.838 1.00 98.69 564 LEU A O 1
ATOM 4608 N N . ASP A 1 565 ? -9.199 -15.548 28.772 1.00 97.62 565 ASP A N 1
ATOM 4609 C CA . ASP A 1 565 ? -9.044 -15.002 30.113 1.00 97.62 565 ASP A CA 1
ATOM 4610 C C . ASP A 1 565 ? -7.789 -15.570 30.808 1.00 97.62 565 ASP A C 1
ATOM 4612 O O . ASP A 1 565 ? -7.049 -16.405 30.261 1.00 97.62 565 ASP A O 1
ATOM 4616 N N . TYR A 1 566 ? -7.539 -15.093 32.028 1.00 94.69 566 TYR A N 1
ATOM 4617 C CA . TYR A 1 566 ? -6.399 -15.520 32.840 1.00 94.69 566 TYR A CA 1
ATOM 4618 C C . TYR A 1 566 ? -6.447 -17.013 33.219 1.00 94.69 566 TYR A C 1
ATOM 4620 O O . TYR A 1 566 ? -5.399 -17.630 33.393 1.00 94.69 566 TYR A O 1
ATOM 4628 N N . ASN A 1 567 ? -7.641 -17.609 33.300 1.00 97.06 567 ASN A N 1
ATOM 4629 C CA . ASN A 1 567 ? -7.838 -19.008 33.686 1.00 97.06 567 ASN A CA 1
ATOM 4630 C C . ASN A 1 567 ? -7.776 -19.984 32.504 1.00 97.06 567 ASN A C 1
ATOM 4632 O O . ASN A 1 567 ? -7.710 -21.192 32.716 1.00 97.06 567 ASN A O 1
ATOM 4636 N N . GLY A 1 568 ? -7.790 -19.494 31.262 1.00 97.50 568 GLY A N 1
ATOM 4637 C CA . GLY A 1 568 ? -7.767 -20.350 30.077 1.00 97.50 568 GLY A CA 1
ATOM 4638 C C . GLY A 1 568 ? -9.071 -20.423 29.294 1.00 97.50 568 GLY A C 1
ATOM 4639 O O . GLY A 1 568 ? -9.080 -21.063 28.242 1.00 97.50 568 GLY A O 1
ATOM 4640 N N . PHE A 1 569 ? -10.135 -19.768 29.751 1.00 98.69 569 PHE A N 1
ATOM 4641 C CA . PHE A 1 569 ? -11.430 -19.775 29.079 1.00 98.69 569 PHE A CA 1
ATOM 4642 C C . PHE A 1 569 ? -11.494 -18.713 27.987 1.00 98.69 569 PHE A C 1
ATOM 4644 O O . PHE A 1 569 ? -10.802 -17.697 28.033 1.00 98.69 569 PHE A O 1
ATOM 4651 N N . VAL A 1 570 ? -12.333 -18.942 26.982 1.00 98.69 570 VAL A N 1
ATOM 4652 C CA . VAL A 1 570 ? -12.590 -17.966 25.924 1.00 98.69 570 VAL A CA 1
ATOM 4653 C C . VAL A 1 570 ? -13.185 -16.699 26.535 1.00 98.69 570 VAL A C 1
ATOM 4655 O O . VAL A 1 570 ? -14.143 -16.759 27.307 1.00 98.69 570 VAL A O 1
ATOM 4658 N N . SER A 1 571 ? -12.605 -15.556 26.171 1.00 98.44 571 SER A N 1
ATOM 4659 C CA . SER A 1 571 ? -13.067 -14.237 26.589 1.00 98.44 571 SER A CA 1
ATOM 4660 C C . SER A 1 571 ? -13.728 -13.525 25.409 1.00 98.44 571 SER A C 1
ATOM 4662 O O . SER A 1 571 ? -14.940 -13.585 25.240 1.00 98.44 571 SER A O 1
ATOM 4664 N N . GLU A 1 572 ? -12.956 -12.890 24.533 1.00 98.50 572 GLU A N 1
ATOM 4665 C CA . GLU A 1 572 ? -13.486 -12.130 23.402 1.00 98.50 572 GLU A CA 1
ATOM 4666 C C . GLU A 1 572 ? -12.412 -11.936 22.319 1.00 98.50 572 GLU A C 1
ATOM 4668 O O . GLU A 1 572 ? -11.243 -12.261 22.533 1.00 98.50 572 GLU A O 1
ATOM 4673 N N . GLY A 1 573 ? -12.791 -11.427 21.146 1.00 98.12 573 GLY A N 1
ATOM 4674 C CA . GLY A 1 573 ? -11.848 -10.930 20.139 1.00 98.12 573 GLY A CA 1
ATOM 4675 C C . GLY A 1 573 ? -11.100 -9.686 20.629 1.00 98.12 573 GLY A C 1
ATOM 4676 O O . GLY A 1 573 ? -11.373 -9.191 21.723 1.00 98.12 573 GLY A O 1
ATOM 4677 N N . SER A 1 574 ? -10.166 -9.134 19.847 1.00 97.50 574 SER A N 1
ATOM 4678 C CA . SER A 1 574 ? -9.420 -7.937 20.277 1.00 97.50 574 SER A CA 1
ATOM 4679 C C . SER A 1 574 ? -10.321 -6.707 20.492 1.00 97.50 574 SER A C 1
ATOM 4681 O O . SER A 1 574 ? -10.044 -5.900 21.391 1.00 97.50 574 SER A O 1
ATOM 4683 N N . GLY A 1 575 ? -11.428 -6.583 19.755 1.00 96.25 575 GLY A N 1
ATOM 4684 C CA . GLY A 1 575 ? -12.391 -5.486 19.873 1.00 96.25 575 GLY A CA 1
ATOM 4685 C C . GLY A 1 575 ? -13.863 -5.911 19.828 1.00 96.25 575 GLY A C 1
ATOM 4686 O O . GLY A 1 575 ? -14.727 -5.041 19.691 1.00 96.25 575 GLY A O 1
ATOM 4687 N N . GLU A 1 576 ? -14.155 -7.208 19.930 1.00 97.19 576 GLU A N 1
ATOM 4688 C CA . GLU A 1 576 ? -15.465 -7.806 19.651 1.00 97.19 576 GLU A CA 1
ATOM 4689 C C . GLU A 1 576 ? -15.813 -8.922 20.627 1.00 97.19 576 GLU A C 1
ATOM 4691 O O . GLU A 1 576 ? -14.975 -9.773 20.896 1.00 97.19 576 GLU A O 1
ATOM 4696 N N . ASN A 1 577 ? -17.070 -9.028 21.056 1.00 98.69 577 ASN A N 1
ATOM 4697 C CA . ASN A 1 577 ? -17.522 -10.217 21.780 1.00 98.69 577 ASN A CA 1
ATOM 4698 C C . ASN A 1 577 ? -17.692 -11.410 20.830 1.00 98.69 577 ASN A C 1
ATOM 4700 O O . ASN A 1 577 ? -17.960 -11.226 19.644 1.00 98.69 577 ASN A O 1
ATOM 4704 N N . ILE A 1 578 ? -17.604 -12.630 21.359 1.00 98.75 578 ILE A N 1
ATOM 4705 C CA . ILE A 1 578 ? -17.688 -13.879 20.589 1.00 98.75 578 ILE A CA 1
ATOM 4706 C C . ILE A 1 578 ? -18.926 -14.705 20.960 1.00 98.75 578 ILE A C 1
ATOM 4708 O O . ILE A 1 578 ? -19.349 -14.739 22.121 1.00 98.75 578 ILE A O 1
ATOM 4712 N N . PHE A 1 579 ? -19.484 -15.382 19.959 1.00 98.81 579 PHE A N 1
ATOM 4713 C CA . PHE A 1 579 ? -20.560 -16.360 20.079 1.00 98.81 579 PHE A CA 1
ATOM 4714 C C . PHE A 1 579 ? -20.167 -17.657 19.375 1.00 98.81 579 PHE A C 1
ATOM 4716 O O . PHE A 1 579 ? -19.509 -17.636 18.332 1.00 98.81 579 PHE A O 1
ATOM 4723 N N . ILE A 1 580 ? -20.584 -18.777 19.958 1.00 98.75 580 ILE A N 1
ATOM 4724 C CA . ILE A 1 580 ? -20.307 -20.135 19.492 1.00 98.75 580 ILE A CA 1
ATOM 4725 C C . ILE A 1 580 ? -21.629 -20.884 19.428 1.00 98.75 580 ILE A C 1
ATOM 4727 O O . ILE A 1 580 ? -22.380 -20.896 20.396 1.00 98.75 580 ILE A O 1
ATOM 4731 N N . VAL A 1 581 ? -21.909 -21.516 18.301 1.00 98.69 581 VAL A N 1
ATOM 4732 C CA . VAL A 1 581 ? -23.095 -22.345 18.106 1.00 98.69 581 VAL A CA 1
ATOM 4733 C C . VAL A 1 581 ? -22.667 -23.801 18.153 1.00 98.69 581 VAL A C 1
ATOM 4735 O O . VAL A 1 581 ? -21.735 -24.200 17.445 1.00 98.69 581 VAL A O 1
ATOM 4738 N N . LYS A 1 582 ? -23.337 -24.585 18.995 1.00 98.12 582 LYS A N 1
ATOM 4739 C CA . LYS A 1 582 ? -23.142 -26.029 19.071 1.00 98.12 582 LYS A CA 1
ATOM 4740 C C . LYS A 1 582 ? -24.468 -26.721 19.353 1.00 98.12 582 LYS A C 1
ATOM 4742 O O . LYS A 1 582 ? -25.123 -26.371 20.331 1.00 98.12 582 LYS A O 1
ATOM 4747 N N . ASP A 1 583 ? -24.833 -27.682 18.508 1.00 96.94 583 ASP A N 1
ATOM 4748 C CA . ASP A 1 583 ? -26.056 -28.485 18.632 1.00 96.94 583 ASP A CA 1
ATOM 4749 C C . ASP A 1 583 ? -27.311 -27.599 18.807 1.00 96.94 583 ASP A C 1
ATOM 4751 O O . ASP A 1 583 ? -28.099 -27.776 19.732 1.00 96.94 583 ASP A O 1
ATOM 4755 N N . ASP A 1 584 ? -27.443 -26.586 17.939 1.00 96.06 584 ASP A N 1
ATOM 4756 C CA . ASP A 1 584 ? -28.503 -25.558 17.937 1.00 96.06 584 ASP A CA 1
ATOM 4757 C C . ASP A 1 584 ? -28.600 -24.675 19.207 1.00 96.06 584 ASP A C 1
ATOM 4759 O O . ASP A 1 584 ? -29.516 -23.857 19.333 1.00 96.06 584 ASP A O 1
ATOM 4763 N N . VAL A 1 585 ? -27.625 -24.760 20.120 1.00 98.56 585 VAL A N 1
ATOM 4764 C CA . VAL A 1 585 ? -27.505 -23.892 21.303 1.00 98.56 585 VAL A CA 1
ATOM 4765 C C . VAL A 1 585 ? -26.432 -22.828 21.075 1.00 98.56 585 VAL A C 1
ATOM 4767 O O . VAL A 1 585 ? -25.332 -23.111 20.593 1.00 98.56 585 VAL A O 1
ATOM 4770 N N . ILE A 1 586 ? -26.735 -21.585 21.451 1.00 98.81 586 ILE A N 1
ATOM 4771 C CA . ILE A 1 586 ? -25.820 -20.448 21.327 1.00 98.81 586 ILE A CA 1
ATOM 4772 C C . ILE A 1 586 ? -25.114 -20.217 22.663 1.00 98.81 586 ILE A C 1
ATOM 4774 O O . ILE A 1 586 ? -25.738 -19.921 23.677 1.00 98.81 586 ILE A O 1
ATOM 4778 N N . TYR A 1 587 ? -23.792 -20.278 22.656 1.00 98.81 587 TYR A N 1
ATOM 4779 C CA . TYR A 1 587 ? -22.925 -20.025 23.797 1.00 98.81 587 TYR A CA 1
ATOM 4780 C C . TYR A 1 587 ? -22.199 -18.694 23.624 1.00 98.81 587 TYR A C 1
ATOM 4782 O O . TYR A 1 587 ? -21.720 -18.360 22.540 1.00 98.81 587 TYR A O 1
ATOM 4790 N N . THR A 1 588 ? -22.064 -17.935 24.705 1.00 98.75 588 THR A N 1
ATOM 4791 C CA . THR A 1 588 ? -21.213 -16.740 24.743 1.00 98.75 588 THR A CA 1
ATOM 4792 C C . THR A 1 588 ? -20.550 -16.614 26.118 1.00 98.75 588 THR A C 1
ATOM 4794 O O . THR A 1 588 ? -21.138 -17.048 27.113 1.00 98.75 588 THR A O 1
ATOM 4797 N N . PRO A 1 589 ? -19.327 -16.067 26.220 1.00 98.38 589 PRO A N 1
ATOM 4798 C CA . PRO A 1 589 ? -18.638 -15.974 27.504 1.00 98.38 589 PRO A CA 1
ATOM 4799 C C . PRO A 1 589 ? -19.382 -15.145 28.560 1.00 98.38 589 PRO A C 1
ATOM 4801 O O . PRO A 1 589 ? -20.097 -14.192 28.232 1.00 98.38 589 PRO A O 1
ATOM 4804 N N . LEU A 1 590 ? -19.202 -15.505 29.836 1.00 95.62 590 LEU A N 1
ATOM 4805 C CA . LEU A 1 590 ? -19.678 -14.727 30.988 1.00 95.62 590 LEU A CA 1
ATOM 4806 C C . LEU A 1 590 ? -18.974 -13.367 31.066 1.00 95.62 590 LEU A C 1
ATOM 4808 O O . LEU A 1 590 ? -17.790 -13.259 30.773 1.00 95.62 590 LEU A O 1
ATOM 4812 N N . ILE A 1 591 ? -19.653 -12.342 31.588 1.00 94.06 591 ILE A N 1
ATOM 4813 C CA . ILE A 1 591 ? -19.042 -11.012 31.801 1.00 94.06 591 ILE A CA 1
ATOM 4814 C C . ILE A 1 591 ? -17.786 -11.099 32.693 1.00 94.06 591 ILE A C 1
ATOM 4816 O O . ILE A 1 591 ? -16.819 -10.362 32.505 1.00 94.06 591 ILE A O 1
ATOM 4820 N N . SER A 1 592 ? -17.761 -12.051 33.629 1.00 91.12 592 SER A N 1
ATOM 4821 C CA . SER A 1 592 ? -16.641 -12.284 34.543 1.00 91.12 592 SER A CA 1
ATOM 4822 C C . SER A 1 592 ? -15.370 -12.837 33.882 1.00 91.12 592 SER A C 1
ATOM 4824 O O . SER A 1 592 ? -14.337 -12.859 34.545 1.00 91.12 592 SER A O 1
ATOM 4826 N N . THR A 1 593 ? -15.393 -13.249 32.605 1.00 94.31 593 THR A N 1
ATOM 4827 C CA . THR A 1 593 ? -14.189 -13.713 31.877 1.00 94.31 593 THR A CA 1
ATOM 4828 C C . THR A 1 593 ? -13.396 -12.566 31.240 1.00 94.31 593 THR A C 1
ATOM 4830 O O . THR A 1 593 ? -12.615 -12.772 30.312 1.00 94.31 593 THR A O 1
ATOM 4833 N N . GLY A 1 594 ? -13.570 -11.335 31.731 1.00 92.25 594 GLY A N 1
ATOM 4834 C CA . GLY A 1 594 ? -12.804 -10.174 31.273 1.00 92.25 594 GLY A CA 1
ATOM 4835 C C . GLY A 1 594 ? -13.263 -9.622 29.923 1.00 92.25 594 GLY A C 1
ATOM 4836 O O . GLY A 1 594 ? -12.449 -9.042 29.209 1.00 92.25 594 GLY A O 1
ATOM 4837 N N . ILE A 1 595 ? -14.542 -9.800 29.579 1.00 96.56 595 ILE A N 1
ATOM 4838 C CA . ILE A 1 595 ? -15.147 -9.223 28.371 1.00 96.56 595 ILE A CA 1
ATOM 4839 C C . ILE A 1 595 ? -15.736 -7.837 28.642 1.00 96.56 595 ILE A C 1
ATOM 4841 O O . ILE A 1 595 ? -16.164 -7.532 29.760 1.00 96.56 595 ILE A O 1
ATOM 4845 N N . LEU A 1 596 ? -15.848 -7.016 27.598 1.00 97.38 596 LEU A N 1
ATOM 4846 C CA . LEU A 1 596 ? -16.681 -5.814 27.648 1.00 97.38 596 LEU A CA 1
ATOM 4847 C C . LEU A 1 596 ? -18.162 -6.218 27.485 1.00 97.38 596 LEU A C 1
ATOM 4849 O O . LEU A 1 596 ? -18.472 -6.978 26.564 1.00 97.38 596 LEU A O 1
ATOM 4853 N N . PRO A 1 597 ? -19.116 -5.689 28.281 1.00 96.31 597 PRO A N 1
ATOM 4854 C CA . PRO A 1 597 ? -20.545 -5.910 28.054 1.00 96.31 597 PRO A CA 1
ATOM 4855 C C . PRO A 1 597 ? -20.998 -5.173 26.780 1.00 96.31 597 PRO A C 1
ATOM 4857 O O . PRO A 1 597 ? -21.418 -4.012 26.809 1.00 96.31 597 PRO A O 1
ATOM 4860 N N . GLY A 1 598 ? -20.830 -5.817 25.623 1.00 97.81 598 GLY A N 1
ATOM 4861 C CA . GLY A 1 598 ? -21.096 -5.231 24.314 1.00 97.81 598 GLY A CA 1
ATOM 4862 C C . GLY A 1 598 ? -22.571 -4.933 24.070 1.00 97.81 598 GLY A C 1
ATOM 4863 O O . GLY A 1 598 ? -23.440 -5.762 24.326 1.00 97.81 598 GLY A O 1
ATOM 4864 N N . ILE A 1 599 ? -22.853 -3.766 23.488 1.00 98.50 599 ILE A N 1
ATOM 4865 C CA . ILE A 1 599 ? -24.216 -3.358 23.121 1.00 98.50 599 ILE A CA 1
ATOM 4866 C C . ILE A 1 599 ? -24.732 -4.185 21.933 1.00 98.50 599 ILE A C 1
ATOM 4868 O O . ILE A 1 599 ? -25.877 -4.636 21.920 1.00 98.50 599 ILE A O 1
ATOM 4872 N N . THR A 1 600 ? -23.868 -4.507 20.968 1.00 98.31 600 THR A N 1
ATOM 4873 C CA . THR A 1 600 ? -24.202 -5.462 19.901 1.00 98.31 600 THR A CA 1
ATOM 4874 C C . THR A 1 600 ? -24.432 -6.868 20.458 1.00 98.31 600 THR A C 1
ATOM 4876 O O . THR A 1 600 ? -25.393 -7.514 20.058 1.00 98.31 600 THR A O 1
ATOM 4879 N N . ARG A 1 601 ? -23.632 -7.313 21.441 1.00 98.50 601 ARG A N 1
ATOM 4880 C CA . ARG A 1 601 ? -23.805 -8.610 22.121 1.00 98.50 601 ARG A CA 1
ATOM 4881 C C . ARG A 1 601 ? -25.185 -8.732 22.764 1.00 98.50 601 ARG A C 1
ATOM 4883 O O . ARG A 1 601 ? -25.883 -9.701 22.493 1.00 98.50 601 ARG A O 1
ATOM 4890 N N . ILE A 1 602 ? -25.612 -7.756 23.570 1.00 97.94 602 ILE A N 1
ATOM 4891 C CA . ILE A 1 602 ? -26.950 -7.798 24.194 1.00 97.94 602 ILE A CA 1
ATOM 4892 C C . ILE A 1 602 ? -28.076 -7.749 23.151 1.00 97.94 602 ILE A C 1
ATOM 4894 O O . ILE A 1 602 ? -29.108 -8.384 23.341 1.00 97.94 602 ILE A O 1
ATOM 4898 N N . SER A 1 603 ? -27.864 -7.054 22.028 1.00 98.44 603 SER A N 1
ATOM 4899 C CA . SER A 1 603 ? -28.828 -7.002 20.920 1.00 98.44 603 SER A CA 1
ATOM 4900 C C . SER A 1 603 ? -28.959 -8.372 20.248 1.00 98.44 603 SER A C 1
ATOM 4902 O O . SER A 1 603 ? -30.066 -8.841 20.011 1.00 98.44 603 SER A O 1
ATOM 4904 N N . VAL A 1 604 ? -27.835 -9.058 20.023 1.00 98.38 604 VAL A N 1
ATOM 4905 C CA . VAL A 1 604 ? -27.803 -10.425 19.486 1.00 98.38 604 VAL A CA 1
ATOM 4906 C C . VAL A 1 604 ? -28.424 -11.437 20.444 1.00 98.38 604 VAL A C 1
ATOM 4908 O O . VAL A 1 604 ? -29.147 -12.316 19.984 1.00 98.38 604 VAL A O 1
ATOM 4911 N N . ILE A 1 605 ? -28.194 -11.321 21.757 1.00 98.62 605 ILE A N 1
ATOM 4912 C CA . ILE A 1 605 ? -28.836 -12.196 22.752 1.00 98.62 605 ILE A CA 1
ATOM 4913 C C . ILE A 1 605 ? -30.358 -12.035 22.691 1.00 98.62 605 ILE A C 1
ATOM 4915 O O . ILE A 1 605 ? -31.068 -13.038 22.705 1.00 98.62 605 ILE A O 1
ATOM 4919 N N . GLN A 1 606 ? -30.852 -10.796 22.593 1.00 98.44 606 GLN A N 1
ATOM 4920 C CA . GLN A 1 606 ? -32.284 -10.522 22.472 1.00 98.44 606 GLN A CA 1
ATOM 4921 C C . GLN A 1 606 ? -32.859 -11.119 21.179 1.00 98.44 606 GLN A C 1
ATOM 4923 O O . GLN A 1 606 ? -33.770 -11.938 21.249 1.00 98.44 606 GLN A O 1
ATOM 4928 N N . ILE A 1 607 ? -32.261 -10.801 20.022 1.00 98.50 607 ILE A N 1
ATOM 4929 C CA . ILE A 1 607 ? -32.672 -11.344 18.713 1.00 98.50 607 ILE A CA 1
ATOM 4930 C C . ILE A 1 607 ? -32.681 -12.878 18.730 1.00 98.50 607 ILE A C 1
ATOM 4932 O O . ILE A 1 607 ? -33.620 -13.501 18.248 1.00 98.50 607 ILE A O 1
ATOM 4936 N N . SER A 1 608 ? -31.646 -13.502 19.296 1.00 98.31 608 SER A N 1
ATOM 4937 C CA . SER A 1 608 ? -31.534 -14.963 19.355 1.00 98.31 608 SER A CA 1
ATOM 4938 C C . SER A 1 608 ? -32.671 -15.599 20.154 1.00 98.31 608 SER A C 1
ATOM 4940 O O . SER A 1 608 ? -33.245 -16.590 19.709 1.00 98.31 608 SER A O 1
ATOM 4942 N N . LYS A 1 609 ? -33.022 -15.017 21.309 1.00 98.06 609 LYS A N 1
ATOM 4943 C CA . LYS A 1 609 ? -34.133 -15.499 22.142 1.00 98.06 609 LYS A CA 1
ATOM 4944 C C . LYS A 1 609 ? -35.479 -15.340 21.435 1.00 98.06 609 LYS A C 1
ATOM 4946 O O . LYS A 1 609 ? -36.288 -16.260 21.483 1.00 98.06 609 LYS A O 1
ATOM 4951 N N . ASP A 1 610 ? -35.690 -14.226 20.738 1.00 97.88 610 ASP A N 1
ATOM 4952 C CA . ASP A 1 610 ? -36.934 -13.973 19.996 1.00 97.88 610 ASP A CA 1
ATOM 4953 C C . ASP A 1 610 ? -37.083 -14.892 18.771 1.00 97.88 610 ASP A C 1
ATOM 4955 O O . ASP A 1 610 ? -38.197 -15.248 18.392 1.00 97.88 610 ASP A O 1
ATOM 4959 N N . LEU A 1 611 ? -35.965 -15.343 18.189 1.00 97.50 611 LEU A N 1
ATOM 4960 C CA . LEU A 1 611 ? -35.935 -16.403 17.172 1.00 97.50 611 LEU A CA 1
ATOM 4961 C C . LEU A 1 611 ? -36.143 -17.817 17.753 1.00 97.50 611 LEU A C 1
ATOM 4963 O O . LEU A 1 611 ? -36.222 -18.779 16.990 1.00 97.50 611 LEU A O 1
ATOM 4967 N N . GLY A 1 612 ? -36.244 -17.955 19.079 1.00 97.88 612 GLY A N 1
ATOM 4968 C CA . GLY A 1 612 ? -36.484 -19.224 19.769 1.00 97.88 612 GLY A CA 1
ATOM 4969 C C . GLY A 1 612 ? -35.228 -20.036 20.096 1.00 97.88 612 GLY A C 1
ATOM 4970 O O . GLY A 1 612 ? -35.356 -21.194 20.490 1.00 97.88 612 GLY A O 1
ATOM 4971 N N . TYR A 1 613 ? -34.026 -19.467 19.956 1.00 98.19 613 TYR A N 1
ATOM 4972 C CA . TYR A 1 613 ? -32.781 -20.159 20.303 1.00 98.19 613 TYR A CA 1
ATOM 4973 C C . TYR A 1 613 ? -32.493 -20.113 21.808 1.00 98.19 613 TYR A C 1
ATOM 4975 O O . TYR A 1 613 ? -32.679 -19.088 22.472 1.00 98.19 613 TYR A O 1
ATOM 4983 N N . GLU A 1 614 ? -31.952 -21.209 22.343 1.00 98.44 614 GLU A N 1
ATOM 4984 C CA . GLU A 1 614 ? -31.379 -21.225 23.688 1.00 98.44 614 GLU A CA 1
ATOM 4985 C C . GLU A 1 614 ? -30.032 -20.483 23.682 1.00 98.44 614 GLU A C 1
ATOM 4987 O O . GLU A 1 614 ? -29.146 -20.787 22.882 1.00 98.44 614 GLU A O 1
ATOM 4992 N N . VAL A 1 615 ? -29.866 -19.518 24.594 1.00 98.56 615 VAL A N 1
ATOM 4993 C CA . VAL A 1 615 ? -28.624 -18.745 24.741 1.00 98.56 615 VAL A CA 1
ATOM 4994 C C . VAL A 1 615 ? -28.034 -18.957 26.134 1.00 98.56 615 VAL A C 1
ATOM 4996 O O . VAL A 1 615 ? -28.663 -18.603 27.133 1.00 98.56 615 VAL A O 1
ATOM 4999 N N . LYS A 1 616 ? -26.813 -19.495 26.200 1.00 98.44 616 LYS A N 1
ATOM 5000 C CA . LYS A 1 616 ? -26.066 -19.778 27.433 1.00 98.44 616 LYS A CA 1
ATOM 5001 C C . LYS A 1 616 ? -24.876 -18.843 27.581 1.00 98.44 616 LYS A C 1
ATOM 5003 O O . LYS A 1 616 ? -23.900 -18.923 26.837 1.00 98.44 616 LYS A O 1
ATOM 5008 N N . GLU A 1 617 ? -24.933 -17.999 28.602 1.00 98.50 617 GLU A N 1
ATOM 5009 C CA . GLU A 1 617 ? -23.760 -17.275 29.085 1.00 98.50 617 GLU A CA 1
ATOM 5010 C C . GLU A 1 617 ? -22.977 -18.212 30.017 1.00 98.50 617 GLU A C 1
ATOM 5012 O O . GLU A 1 617 ? -23.494 -18.603 31.063 1.00 98.50 617 GLU A O 1
ATOM 5017 N N . THR A 1 618 ? -21.775 -18.651 29.627 1.00 98.44 618 THR A N 1
ATOM 5018 C CA . THR A 1 618 ? -21.031 -19.687 30.375 1.00 98.44 618 THR A CA 1
ATOM 5019 C C . THR A 1 618 ? -19.509 -19.576 30.224 1.00 98.44 618 THR A C 1
ATOM 5021 O O . THR A 1 618 ? -19.002 -18.752 29.462 1.00 98.44 618 THR A O 1
ATOM 5024 N N . LEU A 1 619 ? -18.766 -20.393 30.975 1.00 98.38 619 LEU A N 1
ATOM 5025 C CA . LEU A 1 619 ? -17.335 -20.601 30.757 1.00 98.38 619 LEU A CA 1
ATOM 5026 C C . LEU A 1 619 ? -17.138 -21.520 29.553 1.00 98.38 619 LEU A C 1
ATOM 5028 O O . LEU A 1 619 ? -17.723 -22.599 29.482 1.00 98.38 619 LEU A O 1
ATOM 5032 N N . ILE A 1 620 ? -16.300 -21.092 28.616 1.00 98.62 620 ILE A N 1
ATOM 5033 C CA . ILE A 1 620 ? -16.096 -21.791 27.350 1.00 98.62 620 ILE A CA 1
ATOM 5034 C C . ILE A 1 620 ? -14.629 -22.222 27.268 1.00 98.62 620 ILE A C 1
ATOM 5036 O O . ILE A 1 620 ? -13.754 -21.352 27.247 1.00 98.62 620 ILE A O 1
ATOM 5040 N N . PRO A 1 621 ? -14.321 -23.529 27.237 1.00 98.31 621 PRO A N 1
ATOM 5041 C CA . PRO A 1 621 ? -12.953 -23.997 27.058 1.00 98.31 621 PRO A CA 1
ATOM 5042 C C . PRO A 1 621 ? -12.481 -23.741 25.619 1.00 98.31 621 PRO A C 1
ATOM 5044 O O . PRO A 1 621 ? -13.279 -23.732 24.680 1.00 98.31 621 PRO A O 1
ATOM 5047 N N . ARG A 1 622 ? -11.173 -23.530 25.432 1.00 98.31 622 ARG A N 1
ATOM 5048 C CA . ARG A 1 622 ? -10.584 -23.173 24.128 1.00 98.31 622 ARG A CA 1
ATOM 5049 C C . ARG A 1 622 ? -10.947 -24.180 23.036 1.00 98.31 622 ARG A C 1
ATOM 5051 O O . ARG A 1 622 ? -11.271 -23.787 21.923 1.00 98.31 622 ARG A O 1
ATOM 5058 N N . GLU A 1 623 ? -10.887 -25.466 23.346 1.00 98.31 623 GLU A N 1
ATOM 5059 C CA . GLU A 1 623 ? -11.130 -26.560 22.411 1.00 98.31 623 GLU A CA 1
ATOM 5060 C C . GLU A 1 623 ? -12.569 -26.605 21.883 1.00 98.31 623 GLU A C 1
ATOM 5062 O O . GLU A 1 623 ? -12.785 -27.112 20.783 1.00 98.31 623 GLU A O 1
ATOM 5067 N N . MET A 1 624 ? -13.535 -25.999 22.591 1.00 98.50 624 MET A N 1
ATOM 5068 C CA . MET A 1 624 ? -14.907 -25.866 22.093 1.00 98.50 624 MET A CA 1
ATOM 5069 C C . MET A 1 624 ? -14.958 -25.034 20.806 1.00 98.50 624 MET A C 1
ATOM 5071 O O . MET A 1 624 ? -15.806 -25.290 19.955 1.00 98.50 624 MET A O 1
ATOM 5075 N N . LEU A 1 625 ? -14.012 -24.103 20.614 1.00 98.56 625 LEU A N 1
ATOM 5076 C CA . LEU A 1 625 ? -13.893 -23.332 19.376 1.00 98.56 625 LEU A CA 1
ATOM 5077 C C . LEU A 1 625 ? -13.688 -24.237 18.156 1.00 98.56 625 LEU A C 1
ATOM 5079 O O . LEU A 1 625 ? -14.161 -23.913 17.079 1.00 98.56 625 LEU A O 1
ATOM 5083 N N . TYR A 1 626 ? -12.992 -25.364 18.299 1.00 98.38 626 TYR A N 1
ATOM 5084 C CA . TYR A 1 626 ? -12.612 -26.208 17.161 1.00 98.38 626 TYR A CA 1
ATOM 5085 C C . TYR A 1 626 ? -13.694 -27.204 16.749 1.00 98.38 626 TYR A C 1
ATOM 5087 O O . TYR A 1 626 ? -13.649 -27.732 15.641 1.00 98.38 626 TYR A O 1
ATOM 5095 N N . ILE A 1 627 ? -14.641 -27.482 17.646 1.00 97.94 627 ILE A N 1
ATOM 5096 C CA . ILE A 1 627 ? -15.732 -28.444 17.434 1.00 97.94 627 ILE A CA 1
ATOM 5097 C C . ILE A 1 627 ? -17.098 -27.762 17.294 1.00 97.94 627 ILE A C 1
ATOM 5099 O O . ILE A 1 627 ? -18.119 -28.449 17.224 1.00 97.94 627 ILE A O 1
ATOM 5103 N N . ALA A 1 628 ? -17.113 -26.428 17.289 1.00 98.38 628 ALA A N 1
ATOM 5104 C CA . ALA A 1 628 ? -18.292 -25.610 17.066 1.00 98.38 628 ALA A CA 1
ATOM 5105 C C . ALA A 1 628 ? -18.865 -25.817 15.659 1.00 98.38 628 ALA A C 1
ATOM 5107 O O . ALA A 1 628 ? -18.126 -26.026 14.691 1.00 98.38 628 ALA A O 1
ATOM 5108 N N . ASP A 1 629 ? -20.184 -25.693 15.547 1.00 98.50 629 ASP A N 1
ATOM 5109 C CA . ASP A 1 629 ? -20.873 -25.750 14.259 1.00 98.50 629 ASP A CA 1
ATOM 5110 C C . ASP A 1 629 ? -20.797 -24.381 13.561 1.00 98.50 629 ASP A C 1
ATOM 5112 O O . ASP A 1 629 ? -20.573 -24.306 12.352 1.00 98.50 629 ASP A O 1
ATOM 5116 N N . GLU A 1 630 ? -20.898 -23.290 14.333 1.00 98.50 630 GLU A N 1
ATOM 5117 C CA . GLU A 1 630 ? -20.721 -21.912 13.862 1.00 98.50 630 GLU A CA 1
ATOM 5118 C C . GLU A 1 630 ? -20.005 -21.057 14.918 1.00 98.50 630 GLU A C 1
ATOM 5120 O O . GLU A 1 630 ? -20.171 -21.264 16.120 1.00 98.50 630 GLU A O 1
ATOM 5125 N N . ILE A 1 631 ? -19.239 -20.055 14.484 1.00 98.69 631 ILE A N 1
ATOM 5126 C CA . ILE A 1 631 ? -18.666 -19.024 15.359 1.00 98.69 631 ILE A CA 1
ATOM 5127 C C . ILE A 1 631 ? -18.857 -17.670 14.690 1.00 98.69 631 ILE A C 1
ATOM 5129 O O . ILE A 1 631 ? -18.705 -17.544 13.472 1.00 98.69 631 ILE A O 1
ATOM 5133 N N . PHE A 1 632 ? -19.159 -16.640 15.475 1.00 98.56 632 PHE A N 1
ATOM 5134 C CA . PHE A 1 632 ? -19.202 -15.271 14.977 1.00 98.56 632 PHE A CA 1
ATOM 5135 C C . PHE A 1 632 ? -18.834 -14.245 16.052 1.00 98.56 632 PHE A C 1
ATOM 5137 O O . PHE A 1 632 ? -19.017 -14.455 17.253 1.00 98.56 632 PHE A O 1
ATOM 5144 N N . PHE A 1 633 ? -18.307 -13.113 15.597 1.00 98.50 633 PHE A N 1
ATOM 5145 C CA . PHE A 1 633 ? -18.016 -11.945 16.415 1.00 98.50 633 PHE A CA 1
ATOM 5146 C C . PHE A 1 633 ? -19.149 -10.930 16.375 1.00 98.50 633 PHE A C 1
ATOM 5148 O O . PHE A 1 633 ? -19.868 -10.822 15.382 1.00 98.50 633 PHE A O 1
ATOM 5155 N N . THR A 1 634 ? -19.250 -10.137 17.440 1.00 98.19 634 THR A N 1
ATOM 5156 C CA . THR A 1 634 ? -20.188 -9.020 17.551 1.00 98.19 634 THR A CA 1
ATOM 5157 C C . THR A 1 634 ? -19.514 -7.761 18.092 1.00 98.19 634 THR A C 1
ATOM 5159 O O . THR A 1 634 ? -18.744 -7.807 19.053 1.00 98.19 634 THR A O 1
ATOM 5162 N N . GLY A 1 635 ? -19.830 -6.608 17.511 1.00 96.38 635 GLY A N 1
ATOM 5163 C CA . GLY A 1 635 ? -19.375 -5.306 18.005 1.00 96.38 635 GLY A CA 1
ATOM 5164 C C . GLY A 1 635 ? -19.870 -4.164 17.126 1.00 96.38 635 GLY A C 1
ATOM 5165 O O . GLY A 1 635 ? -20.306 -4.390 16.008 1.00 96.38 635 GLY A O 1
ATOM 5166 N N . THR A 1 636 ? -19.803 -2.914 17.584 1.00 95.06 636 THR A N 1
ATOM 5167 C CA . THR A 1 636 ? -20.346 -1.799 16.784 1.00 95.06 636 THR A CA 1
ATOM 5168 C C . THR A 1 636 ? -19.592 -1.593 15.467 1.00 95.06 636 THR A C 1
ATOM 5170 O O . THR A 1 636 ? -20.196 -1.301 14.443 1.00 95.06 636 THR A O 1
ATOM 5173 N N . ALA A 1 637 ? -18.264 -1.748 15.463 1.00 91.19 637 ALA A N 1
ATOM 5174 C CA . ALA A 1 637 ? -17.467 -1.618 14.241 1.00 91.19 637 ALA A CA 1
ATOM 5175 C C . ALA A 1 637 ? -17.593 -2.858 13.338 1.00 91.19 637 ALA A C 1
ATOM 5177 O O . ALA A 1 637 ? -17.744 -2.709 12.124 1.00 91.19 637 ALA A O 1
ATOM 5178 N N . THR A 1 638 ? -17.544 -4.039 13.957 1.00 90.06 638 THR A N 1
ATOM 5179 C CA . THR A 1 638 ? -17.505 -5.370 13.326 1.00 90.06 638 THR A CA 1
ATOM 5180 C C . THR A 1 638 ? -18.890 -5.925 12.981 1.00 90.06 638 THR A C 1
ATOM 5182 O O . THR A 1 638 ? -18.999 -6.923 12.275 1.00 90.06 638 THR A O 1
ATOM 5185 N N . GLU A 1 639 ? -19.946 -5.271 13.460 1.00 94.50 639 GLU A N 1
ATOM 5186 C CA . GLU A 1 639 ? -21.345 -5.683 13.341 1.00 94.50 639 GLU A CA 1
ATOM 5187 C C . GLU A 1 639 ? -21.534 -7.127 13.814 1.00 94.50 639 GLU A C 1
ATOM 5189 O O .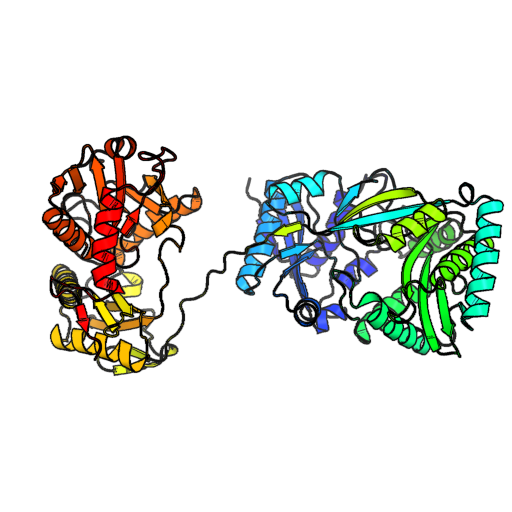 GLU A 1 639 ? -21.289 -7.400 14.988 1.00 94.50 639 GLU A O 1
ATOM 5194 N N . ILE A 1 640 ? -21.942 -8.036 12.927 1.00 96.50 640 ILE A N 1
ATOM 5195 C CA . ILE A 1 640 ? -21.971 -9.477 13.165 1.00 96.50 640 ILE A CA 1
ATOM 5196 C C . ILE A 1 640 ? -21.095 -10.110 12.088 1.00 96.50 640 ILE A C 1
ATOM 5198 O O . ILE A 1 640 ? -21.507 -10.185 10.933 1.00 96.50 640 ILE A O 1
ATOM 5202 N N . THR A 1 641 ? -19.885 -10.542 12.442 1.00 96.38 641 THR A N 1
ATOM 5203 C CA . THR A 1 641 ? -18.932 -11.107 11.473 1.00 96.38 641 THR A CA 1
ATOM 5204 C C . THR A 1 641 ? -18.717 -12.601 11.724 1.00 96.38 641 THR A C 1
ATOM 5206 O O . THR A 1 641 ? -18.218 -12.963 12.790 1.00 96.38 641 THR A O 1
ATOM 5209 N N . PRO A 1 642 ? -19.039 -13.480 10.759 1.00 97.50 642 PRO A N 1
ATOM 5210 C CA . PRO A 1 642 ? -18.798 -14.914 10.882 1.00 97.50 642 PRO A CA 1
ATOM 5211 C C . PRO A 1 642 ? -17.305 -15.262 10.945 1.00 97.50 642 PRO A C 1
ATOM 5213 O O . PRO A 1 642 ? -16.468 -14.601 10.330 1.00 97.50 642 PRO A O 1
ATOM 5216 N N . VAL A 1 643 ? -16.969 -16.351 11.626 1.00 97.94 643 VAL A N 1
ATOM 5217 C CA . VAL A 1 643 ? -15.615 -16.911 11.703 1.00 97.94 643 VAL A CA 1
ATOM 5218 C C . VAL A 1 643 ? -15.617 -18.264 11.000 1.00 97.94 643 VAL A C 1
ATOM 5220 O O . VAL A 1 643 ? -16.353 -19.170 11.385 1.00 97.94 643 VAL A O 1
ATOM 5223 N N . ARG A 1 644 ? -14.800 -18.399 9.951 1.00 97.06 644 ARG A N 1
ATOM 5224 C CA . ARG A 1 644 ? -14.759 -19.613 9.118 1.00 97.06 644 ARG A CA 1
ATOM 5225 C C . ARG A 1 644 ? -13.666 -20.598 9.529 1.00 97.06 644 ARG A C 1
ATOM 5227 O O . ARG A 1 644 ? -13.774 -21.790 9.242 1.00 97.06 644 ARG A O 1
ATOM 5234 N N . SER A 1 645 ? -12.616 -20.118 10.192 1.00 98.06 645 SER A N 1
ATOM 5235 C CA . SER A 1 645 ? -11.572 -20.967 10.765 1.00 98.06 645 SER A CA 1
ATOM 5236 C C . SER A 1 645 ? -10.956 -20.337 12.013 1.00 98.06 645 SER A C 1
ATOM 5238 O O . SER A 1 645 ? -10.841 -19.113 12.096 1.00 98.06 645 SER A O 1
ATOM 5240 N N . VAL A 1 646 ? -10.556 -21.176 12.970 1.00 98.62 646 VAL A N 1
ATOM 5241 C CA . VAL A 1 646 ? -9.811 -20.798 14.181 1.00 98.62 646 VAL A CA 1
ATOM 5242 C C . VAL A 1 646 ? -8.521 -21.611 14.216 1.00 98.62 646 VAL A C 1
ATOM 5244 O O . VAL A 1 646 ? -8.572 -22.832 14.112 1.00 98.62 646 VAL A O 1
ATOM 5247 N N . ASP A 1 647 ? -7.362 -20.964 14.347 1.00 97.81 647 ASP A N 1
ATOM 5248 C CA . ASP A 1 647 ? -6.047 -21.632 14.377 1.00 97.81 647 ASP A CA 1
ATOM 5249 C C . ASP A 1 647 ? -5.826 -22.564 13.164 1.00 97.81 647 ASP A C 1
ATOM 5251 O O . ASP A 1 647 ? -5.218 -23.628 13.266 1.00 97.81 647 ASP A O 1
ATOM 5255 N N . ARG A 1 648 ? -6.332 -22.151 11.988 1.00 96.81 648 ARG A N 1
ATOM 5256 C CA . ARG A 1 648 ? -6.336 -22.917 10.718 1.00 96.81 648 ARG A CA 1
ATOM 5257 C C . ARG A 1 648 ? -7.204 -24.180 10.740 1.00 96.81 648 ARG A C 1
ATOM 5259 O O . ARG A 1 648 ? -7.195 -24.939 9.772 1.00 96.81 648 ARG A O 1
ATOM 5266 N N . ILE A 1 649 ? -7.982 -24.391 11.797 1.00 98.31 649 ILE A N 1
ATOM 5267 C CA . ILE A 1 649 ? -8.999 -25.436 11.879 1.00 98.31 649 ILE A CA 1
ATOM 5268 C C . ILE A 1 649 ? -10.310 -24.850 11.368 1.00 98.31 649 ILE A C 1
ATOM 5270 O O . ILE A 1 649 ? -10.791 -23.826 11.851 1.00 98.31 649 ILE A O 1
ATOM 5274 N N . LYS A 1 650 ? -10.877 -25.491 10.348 1.00 98.06 650 LYS A N 1
ATOM 5275 C CA . LYS A 1 650 ? -12.144 -25.084 9.739 1.00 98.06 650 LYS A CA 1
ATOM 5276 C C . LYS A 1 650 ? -13.298 -25.271 10.730 1.00 98.06 650 LYS A C 1
ATOM 5278 O O . LYS A 1 650 ? -13.416 -26.344 11.314 1.00 98.06 650 LYS A O 1
ATOM 5283 N N . ILE A 1 651 ? -14.162 -24.262 10.848 1.00 98.00 651 ILE A N 1
ATOM 5284 C CA . ILE A 1 651 ? -15.391 -24.320 11.653 1.00 98.00 651 ILE A CA 1
ATOM 5285 C C . ILE A 1 651 ? -16.547 -24.775 10.765 1.00 98.00 651 ILE A C 1
ATOM 5287 O O . ILE A 1 651 ? -16.750 -24.208 9.686 1.00 98.00 651 ILE A O 1
ATOM 5291 N N . GLY A 1 652 ? -17.273 -25.815 11.181 1.00 94.69 652 GLY A N 1
ATOM 5292 C CA . GLY A 1 652 ? -18.349 -26.415 10.391 1.00 94.69 652 GLY A CA 1
ATOM 5293 C C . GLY A 1 652 ? -17.941 -26.678 8.930 1.00 94.69 652 GLY A C 1
ATOM 5294 O O . GLY A 1 652 ? -16.961 -27.369 8.629 1.00 94.69 652 GLY A O 1
ATOM 5295 N N . CYS A 1 653 ? -18.683 -26.091 7.990 1.00 90.19 653 CYS A N 1
ATOM 5296 C CA . CYS A 1 653 ? -18.413 -26.185 6.552 1.00 90.19 653 CYS A CA 1
ATOM 5297 C C . CYS A 1 653 ? -17.461 -25.101 6.002 1.00 90.19 653 CYS A C 1
ATOM 5299 O O . CYS A 1 653 ? -17.154 -25.127 4.810 1.00 90.19 653 CYS A O 1
ATOM 5301 N N . GLY A 1 654 ? -16.938 -24.199 6.839 1.00 90.25 654 GLY A N 1
ATOM 5302 C CA . GLY A 1 654 ? -16.029 -23.121 6.427 1.00 90.25 654 GLY A CA 1
ATOM 5303 C C . GLY A 1 654 ? -16.720 -21.935 5.746 1.00 90.25 654 GLY A C 1
ATOM 5304 O O . GLY A 1 654 ? -16.059 -21.141 5.080 1.00 90.25 654 GLY A O 1
ATOM 5305 N N . VAL A 1 655 ? -18.039 -21.818 5.899 1.00 91.81 655 VAL A N 1
ATOM 5306 C CA . VAL A 1 655 ? -18.851 -20.675 5.459 1.00 91.81 655 VAL A CA 1
ATOM 5307 C C . VAL A 1 655 ? -19.795 -20.257 6.593 1.00 91.81 655 VAL A C 1
ATOM 5309 O O . VAL A 1 655 ? -19.998 -21.043 7.519 1.00 91.81 655 VAL A O 1
ATOM 5312 N N . PRO A 1 656 ? -20.375 -19.042 6.560 1.00 93.19 656 PRO A N 1
ATOM 5313 C CA . PRO A 1 656 ? -21.295 -18.601 7.606 1.00 93.19 656 PRO A CA 1
ATOM 5314 C C . PRO A 1 656 ? -22.491 -19.540 7.748 1.00 93.19 656 PRO A C 1
ATOM 5316 O O . PRO A 1 656 ? -23.165 -19.836 6.758 1.00 93.19 656 PRO A O 1
ATOM 5319 N N . GLY A 1 657 ? -22.753 -19.993 8.971 1.00 94.69 657 GLY A N 1
ATOM 5320 C CA . GLY A 1 657 ? -23.822 -20.945 9.232 1.00 94.69 657 GLY A CA 1
ATOM 5321 C C . GLY A 1 657 ? -25.212 -20.309 9.323 1.00 94.69 657 GLY A C 1
ATOM 5322 O O . GLY A 1 657 ? -25.397 -19.090 9.232 1.00 94.69 657 GLY A O 1
ATOM 5323 N N . LYS A 1 658 ? -26.225 -21.169 9.436 1.00 96.50 658 LYS A N 1
ATOM 5324 C CA . LYS A 1 658 ? -27.641 -20.804 9.320 1.00 96.50 658 LYS A CA 1
ATOM 5325 C C . LYS A 1 658 ? -28.107 -19.935 10.489 1.00 96.50 658 LYS A C 1
ATOM 5327 O O . LYS A 1 658 ? -28.870 -18.990 10.264 1.00 96.50 658 LYS A O 1
ATOM 5332 N N . ILE A 1 659 ? -27.665 -20.234 11.710 1.00 97.94 659 ILE A N 1
ATOM 5333 C CA . ILE A 1 659 ? -28.063 -19.484 12.909 1.00 97.94 659 ILE A CA 1
ATOM 5334 C C . ILE A 1 659 ? -27.457 -18.080 12.849 1.00 97.94 659 ILE A C 1
ATOM 5336 O O . ILE A 1 659 ? -28.180 -17.088 12.952 1.00 97.94 659 ILE A O 1
ATOM 5340 N N . THR A 1 660 ? -26.163 -17.987 12.533 1.00 97.56 660 THR A N 1
ATOM 5341 C CA . THR A 1 660 ? -25.452 -16.718 12.324 1.00 97.56 660 THR A CA 1
ATOM 5342 C C . THR A 1 660 ? -26.154 -15.853 11.275 1.00 97.56 660 THR A C 1
ATOM 5344 O O . THR A 1 660 ? -26.376 -14.663 11.502 1.00 97.56 660 THR A O 1
ATOM 5347 N N . ARG A 1 661 ? -26.556 -16.442 10.138 1.00 96.12 661 ARG A N 1
ATOM 5348 C CA . ARG A 1 661 ? -27.280 -15.733 9.067 1.00 96.12 661 ARG A CA 1
ATOM 5349 C C . ARG A 1 661 ? -28.654 -15.240 9.494 1.00 96.12 661 ARG A C 1
ATOM 5351 O O . ARG A 1 661 ? -29.027 -14.122 9.151 1.00 96.12 661 ARG A O 1
ATOM 5358 N N . SER A 1 662 ? -29.394 -16.050 10.243 1.00 97.50 662 SER A N 1
ATOM 5359 C CA . SER A 1 662 ? -30.732 -15.681 10.716 1.00 97.50 662 SER A CA 1
ATOM 5360 C C . SER A 1 662 ? -30.667 -14.456 11.633 1.00 97.50 662 SER A C 1
ATOM 5362 O O . SER A 1 662 ? -31.421 -13.504 11.445 1.00 97.50 662 SER A O 1
ATOM 5364 N N . ILE A 1 663 ? -29.690 -14.426 12.544 1.00 98.00 663 ILE A N 1
ATOM 5365 C CA . ILE A 1 663 ? -29.442 -13.284 13.435 1.00 98.00 663 ILE A CA 1
ATOM 5366 C C . ILE A 1 663 ? -28.951 -12.062 12.640 1.00 98.00 663 ILE A C 1
ATOM 5368 O O . ILE A 1 663 ? -29.455 -10.959 12.852 1.00 98.00 663 ILE A O 1
ATOM 5372 N N . GLN A 1 664 ? -28.006 -12.245 11.704 1.00 95.75 664 GLN A N 1
ATOM 5373 C CA . GLN A 1 664 ? -27.531 -11.175 10.812 1.00 95.75 664 GLN A CA 1
ATOM 5374 C C . GLN A 1 664 ? -28.684 -10.500 10.071 1.00 95.75 664 GLN A C 1
ATOM 5376 O O . GLN A 1 664 ? -28.730 -9.275 10.016 1.00 95.75 664 GLN A O 1
ATOM 5381 N N . ASN A 1 665 ? -29.608 -11.284 9.514 1.00 96.75 665 ASN A N 1
ATOM 5382 C CA . ASN A 1 665 ? -30.718 -10.757 8.727 1.00 96.75 665 ASN A CA 1
ATOM 5383 C C . ASN A 1 665 ? -31.625 -9.851 9.565 1.00 96.75 665 ASN A C 1
ATOM 5385 O O . ASN A 1 665 ? -31.934 -8.749 9.122 1.00 96.75 665 ASN A O 1
ATOM 5389 N N . ILE A 1 666 ? -31.992 -10.265 10.784 1.00 98.06 666 ILE A N 1
ATOM 5390 C CA . ILE A 1 666 ? -32.801 -9.432 11.688 1.00 98.06 666 ILE A CA 1
ATOM 5391 C C . ILE A 1 666 ? -32.029 -8.181 12.117 1.00 98.06 666 ILE A C 1
ATOM 5393 O O . ILE A 1 666 ? -32.563 -7.075 12.055 1.00 98.06 666 ILE A O 1
ATOM 5397 N N . PHE A 1 667 ? -30.755 -8.327 12.495 1.00 97.81 667 PHE A N 1
ATOM 5398 C CA . PHE A 1 667 ? -29.920 -7.185 12.870 1.00 97.81 667 PHE A CA 1
ATOM 5399 C C . PHE A 1 667 ? -29.826 -6.156 11.736 1.00 97.81 667 PHE A C 1
ATOM 5401 O O . PHE A 1 667 ? -30.003 -4.961 11.973 1.00 97.81 667 PHE A O 1
ATOM 5408 N N . TYR A 1 668 ? -29.592 -6.605 10.499 1.00 95.94 668 TYR A N 1
ATOM 5409 C CA . TYR A 1 668 ? -29.498 -5.723 9.337 1.00 95.94 668 TYR A CA 1
ATOM 5410 C C . TYR A 1 668 ? -30.837 -5.144 8.901 1.00 95.94 668 TYR A C 1
ATOM 5412 O O . TYR A 1 668 ? -30.853 -4.007 8.437 1.00 95.94 668 TYR A O 1
ATOM 5420 N N . ASP A 1 669 ? -31.946 -5.856 9.078 1.00 97.25 669 ASP A N 1
ATOM 5421 C CA . ASP A 1 669 ? -33.269 -5.285 8.831 1.00 97.25 669 ASP A CA 1
ATOM 5422 C C . ASP A 1 669 ? -33.546 -4.099 9.773 1.00 97.25 669 ASP A C 1
ATOM 5424 O O . ASP A 1 669 ? -34.021 -3.045 9.342 1.00 97.25 669 ASP A O 1
ATOM 5428 N N . ILE A 1 670 ? -33.117 -4.202 11.033 1.00 97.81 670 ILE A N 1
ATOM 5429 C CA . ILE A 1 670 ? -33.179 -3.091 11.987 1.00 97.81 670 ILE A CA 1
ATOM 5430 C C . ILE A 1 670 ? -32.272 -1.948 11.525 1.00 97.81 670 ILE A C 1
ATOM 5432 O O . ILE A 1 670 ? -32.758 -0.849 11.260 1.00 97.81 670 ILE A O 1
ATOM 5436 N N . VAL A 1 671 ? -30.960 -2.181 11.399 1.00 96.25 671 VAL A N 1
ATOM 5437 C CA . VAL A 1 671 ? -30.009 -1.069 11.222 1.00 96.25 671 VAL A CA 1
ATOM 5438 C C . VAL A 1 671 ? -29.955 -0.504 9.802 1.00 96.25 671 VAL A C 1
ATOM 5440 O O . VAL A 1 671 ? -29.610 0.660 9.652 1.00 96.25 671 VAL A O 1
ATOM 5443 N N . LYS A 1 672 ? -30.300 -1.275 8.761 1.00 94.12 672 LYS A N 1
ATOM 5444 C CA . LYS A 1 672 ? -30.265 -0.815 7.356 1.00 94.12 672 LYS A CA 1
ATOM 5445 C C . LYS A 1 672 ? -31.644 -0.455 6.808 1.00 94.12 672 LYS A C 1
ATOM 5447 O O . LYS A 1 672 ? -31.742 0.494 6.038 1.00 94.12 672 LYS A O 1
ATOM 5452 N N . ASN A 1 673 ? -32.707 -1.159 7.207 1.00 96.19 673 ASN A N 1
ATOM 5453 C CA . ASN A 1 673 ? -34.064 -0.869 6.717 1.00 96.19 673 ASN A CA 1
ATOM 5454 C C . ASN A 1 673 ? -34.896 -0.038 7.707 1.00 96.19 673 ASN A C 1
ATOM 5456 O O . ASN A 1 673 ? -35.964 0.469 7.351 1.00 96.19 673 ASN A O 1
ATOM 5460 N N . GLY A 1 674 ? -34.416 0.139 8.941 1.00 95.25 674 GLY A N 1
ATOM 5461 C CA . GLY A 1 674 ? -35.130 0.882 9.975 1.00 95.25 674 GLY A CA 1
ATOM 5462 C C . GLY A 1 674 ? -36.355 0.135 10.508 1.00 95.25 674 GLY A C 1
ATOM 5463 O O . GLY A 1 674 ? -37.307 0.772 10.969 1.00 95.25 674 GLY A O 1
ATOM 5464 N N . ASN A 1 675 ? -36.399 -1.194 10.371 1.00 96.31 675 ASN A N 1
ATOM 5465 C CA . ASN A 1 675 ? -37.466 -2.041 10.901 1.00 96.31 675 ASN A CA 1
ATOM 5466 C C . ASN A 1 675 ? -37.111 -2.456 12.323 1.00 96.31 675 ASN A C 1
ATOM 5468 O O . ASN A 1 675 ? -36.554 -3.518 12.562 1.00 96.31 675 ASN A O 1
ATOM 5472 N N . ASP A 1 676 ? -37.395 -1.559 13.256 1.00 96.12 676 ASP A N 1
ATOM 5473 C CA . ASP A 1 676 ? -36.926 -1.646 14.628 1.00 96.12 676 ASP A CA 1
ATOM 5474 C C . ASP A 1 676 ? -38.085 -1.925 15.598 1.00 96.12 676 ASP A C 1
ATOM 5476 O O . ASP A 1 676 ? -38.698 -0.985 16.109 1.00 96.12 676 ASP A O 1
ATOM 5480 N N . PRO A 1 677 ? -38.421 -3.202 15.859 1.00 96.06 677 PRO A N 1
ATOM 5481 C CA . PRO A 1 677 ? -39.482 -3.554 16.801 1.00 96.06 677 PRO A CA 1
ATOM 5482 C C . PRO A 1 677 ? -39.098 -3.276 18.263 1.00 96.06 677 PRO A C 1
ATOM 5484 O O . PRO A 1 677 ? -39.958 -3.353 19.138 1.00 96.06 677 PRO A O 1
ATOM 5487 N N . TYR A 1 678 ? -37.828 -2.960 18.537 1.00 96.88 678 TYR A N 1
ATOM 5488 C CA . TYR A 1 678 ? -37.290 -2.804 19.887 1.00 96.88 678 TYR A CA 1
ATOM 5489 C C . TYR A 1 678 ? -37.114 -1.343 20.317 1.00 96.88 678 TYR A C 1
ATOM 5491 O O . TYR A 1 678 ? -36.847 -1.090 21.491 1.00 96.88 678 TYR A O 1
ATOM 5499 N N . GLY A 1 679 ? -37.244 -0.385 19.394 1.00 97.12 679 GLY A N 1
ATOM 5500 C CA . GLY A 1 679 ? -37.003 1.033 19.672 1.00 97.12 679 GLY A CA 1
ATOM 5501 C C . GLY A 1 679 ? -35.526 1.361 19.929 1.00 97.12 679 GLY A C 1
ATOM 5502 O O . GLY A 1 679 ? -35.219 2.252 20.713 1.00 97.12 679 GLY A O 1
ATOM 5503 N N . TRP A 1 680 ? -34.609 0.630 19.298 1.00 98.19 680 TRP A N 1
ATOM 5504 C CA . TRP A 1 680 ? -33.164 0.847 19.342 1.00 98.19 680 TRP A CA 1
ATOM 5505 C C . TRP A 1 680 ? -32.660 2.025 18.494 1.00 98.19 680 TRP A C 1
ATOM 5507 O O . TRP A 1 680 ? -31.498 2.405 18.634 1.00 98.19 680 TRP A O 1
ATOM 5517 N N . LEU A 1 681 ? -33.460 2.584 17.588 1.00 98.25 681 LEU A N 1
ATOM 5518 C CA . LEU A 1 681 ? -33.028 3.619 16.647 1.00 98.25 681 LEU A CA 1
ATOM 5519 C C . LEU A 1 681 ? -33.387 5.036 17.109 1.00 98.25 681 LEU A C 1
ATOM 5521 O O . LEU A 1 681 ? -34.555 5.426 17.153 1.00 98.25 681 LEU A O 1
ATOM 5525 N N . THR A 1 682 ? -32.360 5.858 17.330 1.00 98.19 682 THR A N 1
ATOM 5526 C CA . THR A 1 682 ? -32.505 7.302 17.557 1.00 98.19 682 THR A CA 1
ATOM 5527 C C . THR A 1 682 ? -32.352 8.057 16.236 1.00 98.19 682 THR A C 1
ATOM 5529 O O . THR A 1 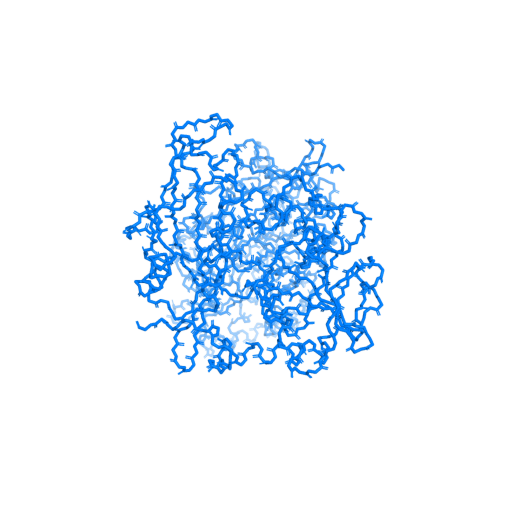682 ? -31.269 8.109 15.653 1.00 98.19 682 THR A O 1
ATOM 5532 N N . TRP A 1 683 ? -33.435 8.657 15.743 1.00 97.25 683 TRP A N 1
ATOM 5533 C CA . TRP A 1 683 ? -33.463 9.328 14.438 1.00 97.25 683 TRP A CA 1
ATOM 5534 C C . TRP A 1 683 ? -32.719 10.670 14.428 1.00 97.25 683 TRP A C 1
ATOM 5536 O O . TRP A 1 683 ? -32.973 11.546 15.257 1.00 97.25 683 TRP A O 1
ATOM 5546 N N . VAL A 1 684 ? -31.861 10.867 13.426 1.00 95.62 684 VAL A N 1
ATOM 5547 C CA . VAL A 1 684 ? -31.180 12.139 13.147 1.00 95.62 684 VAL A CA 1
ATOM 5548 C C . VAL A 1 684 ? -32.119 12.993 12.288 1.00 95.62 684 VAL A C 1
ATOM 5550 O O . VAL A 1 684 ? -32.108 12.897 11.066 1.00 95.62 684 VAL A O 1
ATOM 5553 N N . LYS A 1 685 ? -32.994 13.770 12.940 1.00 81.00 685 LYS A N 1
ATOM 5554 C CA . LYS A 1 685 ? -34.042 14.574 12.275 1.00 81.00 685 LYS A CA 1
ATOM 5555 C C . LYS A 1 685 ? -33.562 15.870 11.641 1.00 81.00 685 LYS A C 1
ATOM 5557 O O . LYS A 1 685 ? -32.866 16.630 12.346 1.00 81.00 685 LYS A O 1
#

Nearest PDB structures (foldseek):
  1i1l-assembly1_A  TM=9.876E-01  e=3.753E-43  Escherichia coli
  1i1k-assembly1_A  TM=9.808E-01  e=5.698E-41  Escherichia coli
  1a3g-assembly1_A  TM=9.772E-01  e=2.167E-37  Escherichia coli
  2ej0-assembly1_B  TM=9.627E-01  e=2.722E-38  Thermus thermophilus HB8
  6thq-assembly1_A  TM=9.701E-01  e=1.361E-34  Thermoproteus uzoniensis 768-20

InterPro domains:
  IPR001544 Aminotransferase class IV [PF01063] (416-646)
  IPR005785 Branched-chain amino acid aminotransferase I [TIGR01122] (389-684)
  IPR016181 Acyl-CoA N-acyltransferase [SSF55729] (4-360)
  IPR018300 Aminotransferase, class IV, conserved site [PS00770] (572-601)
  IPR033939 Branched-chain aminotransferase [cd01557] (401-671)
  IPR036038 Aminotransferase-like, PLP-dependent enzymes [SSF56752] (387-684)
  IPR039968 Bacterial ceramide synthase-like [PTHR41368] (1-373)
  IPR043131 Branched-chain-amino-acid aminotransferase-like, N-terminal [G3DSA:3.30.470.10] (389-505)
  IPR043132 Branched-chain-amino-acid aminotransferase-like, C-terminal [G3DSA:3.20.10.10] (516-666)

Radius of gyration: 34.38 Å; Cα contacts (8 Å, |Δi|>4): 1385; chains: 1; bounding box: 84×52×98 Å

Solvent-accessible surface area (backbone atoms only — not comparable to full-atom values): 36516 Å² total; per-residue (Å²): 132,74,74,47,80,43,73,47,81,47,76,65,44,43,52,47,62,67,44,45,60,62,65,76,44,66,84,43,93,36,65,59,57,64,48,54,69,57,57,49,45,71,68,31,68,87,75,37,54,68,38,79,60,29,50,75,51,46,37,38,32,28,47,90,88,37,80,50,31,31,34,27,32,33,39,49,48,60,46,24,65,74,71,75,48,58,52,27,30,34,13,71,69,45,62,56,103,42,64,70,62,46,41,54,51,52,49,50,40,50,52,52,27,51,77,72,70,28,44,30,42,39,29,42,22,49,77,36,73,91,51,32,48,33,43,50,75,42,47,80,93,47,57,48,53,62,78,48,56,79,65,62,80,65,54,60,57,46,42,45,76,67,61,32,38,88,68,44,48,30,38,30,29,38,38,45,55,88,57,54,47,71,70,56,51,54,52,47,52,58,51,30,56,52,40,30,64,76,62,58,38,48,78,44,56,52,55,75,90,49,43,72,63,48,50,51,52,49,50,55,32,48,48,54,36,40,65,86,44,87,80,57,61,79,74,49,72,63,42,49,51,52,53,48,61,66,44,61,83,57,59,45,43,71,35,20,35,36,31,26,44,91,86,40,75,45,21,43,30,42,31,32,63,27,54,38,71,27,39,56,91,43,78,26,43,47,74,90,62,31,49,60,52,32,61,64,30,54,80,68,42,37,38,31,33,39,62,47,71,49,37,26,74,92,53,56,94,62,53,61,69,56,37,54,54,49,46,34,52,54,41,29,47,76,73,58,30,50,30,38,38,47,35,81,38,52,75,84,43,58,71,61,54,52,52,44,47,75,66,53,31,42,81,58,35,35,26,42,35,24,38,36,36,85,70,49,82,75,80,72,74,82,60,82,50,64,50,27,36,45,75,94,39,80,37,46,51,91,65,76,72,80,63,87,68,14,33,29,76,81,69,33,46,30,33,43,47,71,41,41,33,28,55,23,90,85,46,29,27,29,55,40,53,66,62,49,49,51,48,42,52,52,27,35,45,78,70,77,50,72,74,97,61,52,71,67,58,51,53,49,48,53,48,48,43,39,57,77,52,68,53,54,44,27,37,36,37,45,36,39,29,34,29,66,72,55,79,57,92,76,55,86,82,28,48,71,41,42,35,39,42,59,32,74,62,80,60,70,79,38,83,58,22,64,69,45,24,36,45,28,28,74,36,90,52,58,36,58,44,80,97,70,57,71,38,77,31,49,38,53,52,63,46,59,58,23,47,53,22,36,51,55,17,48,75,74,74,28,78,36,11,35,25,24,19,75,90,54,30,42,23,23,37,45,85,28,43,42,40,38,31,46,95,83,32,37,36,30,45,37,67,86,36,41,25,60,84,46,70,44,45,56,50,49,54,50,51,39,46,76,74,69,40,54,75,45,72,38,92,37,57,59,70,55,64,66,72,20,52,31,37,34,37,25,18,67,66,53,44,66,25,28,40,15,21,50,70,86,40,59,19,56,89,44,46,64,37,71,69,62,47,56,50,44,51,56,52,44,38,25,57,42,55,60,58,54,95,79,71,44,64,48,71,60,126

Sequence (685 aa):
MSIEIRRALSRKEMSHFIKFPYNLYKNHPYWVPPLLIEQKDLVDVKRNPFYKHSEAEFYLAYKNGQIVGRIAAILNHNHNKFHGENIGFFGFFECINDKDVSAKLFETVENWAKQKGLDEIRGPVNPSTNDSCGILIEGFDKPPCVMMPYNYEYYSELCENYGFEKARDLYSYYISQEMLTPKIMQRLERGVELVLKRRNATIRPVNLKNFDEEVKKVKEVYNNAWSKNWGFVPLTDDEINHIAKGLKQIVVPEIALFAEVDGKPIGFSLSIPDINQALKGLNGRLLPFGIFKLMKNMKKITMIRVLIMGLIQEYRLSGIDAAFYYYTIKNGIEKGYSEAELGWVLEDNEPMKRVAENIGSIPYKKLSHIFKKIKVKKTMPLPKVEKIWMNGKFVNWDDAKIHVLSHVIHYGTSWFEGIRCYDTPKGSAVFRLDEHMKRLYDSVKIYRAEIPYTIEELTQAVIETIKVNKLKQC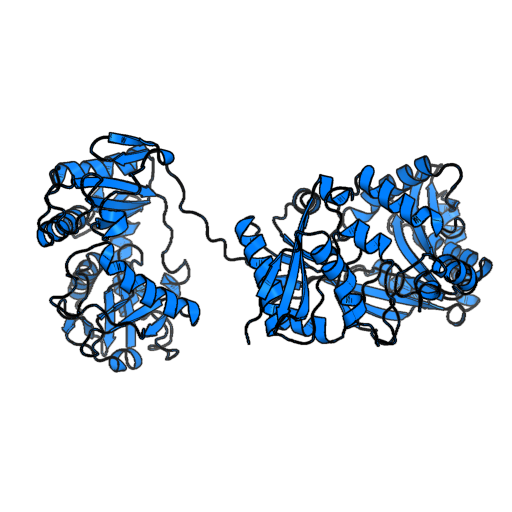YIRPIVFRGYYELGVNPMNCPIDVVIAVWEWGEYLGKEAIEKGVDVRVSSWRRPAPDTLPMMAKVGANYMNSQLIKMEALVDGYAEGIALDYNGFVSEGSGENIFIVKDDVIYTPLISTGILPGITRISVIQISKDLGYEVKETLIPREMLYIADEIFFTGTATEITPVRSVDRIKIGCGVPGKITRSIQNIFYDIVKNGNDPYGWLTWVK

Mean predicted aligned error: 13.78 Å

Secondary structure (DSSP, 8-state):
--EEEEE--SHHHHHHHHHHHHHHTTT-SS--PPPHHHHHHHT-TTTSGGGGSEEEEEEEEEETTEEEEEEEEEEEHHHHHHHT--EEEEEEEEE-S-HHHHHHHHHHHHHHHHHTT-SEEEE-EES-TTSEESEEEE-TTSPPPTT-----TTHHHHHHHTT-EEEEEEEEEEEEGGG--HHHHHHHHHHHHHHHHHHTEEEEE--GGGHHHHHHHHHHHHHHHTTTSTT--P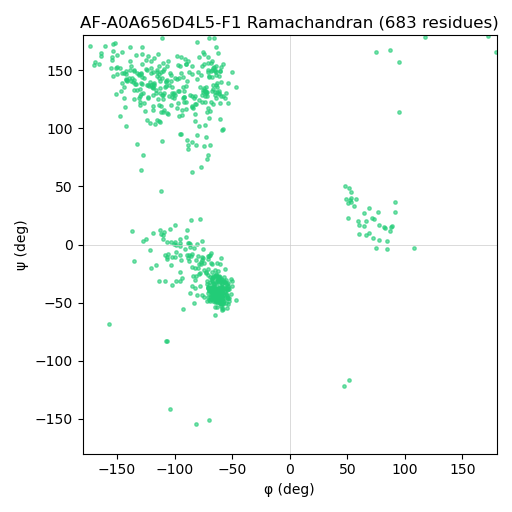PPHHHHHHHHHHHTTT--GGGEEEEEETTEEEEEEEEEE-THHHHTTSTT--TTTHHHHHHHHHTT--EEEEEEEEE-GGGTTSSTHHHHHHHHHHHHHHTT--EEEEEEEETT-HHHHHHHHHTT-EEEEEEEEEEEE------PPPPP-SEEEETTEEEEGGG----TT-HHHHH--EEE--EEEEEETTEEEEETHHHHHHHHHHHHHHTT---SS-HHHHHHHHHHHHHHTT-SSEEEEEEEEE-SS--SS--TTS-EEEEEEEE----TT-HHHHHH-EEEEE-SSPPPPTTTS-TTS-BGGGHHHHHHHHHHHHHTT-SEEEEE-TTSBEEEESSSEEEEEETTEEEEE-GGGT----HHHHHHHHHHHHTT--EEEE--BTTHHHH-SEEEEEETTTEEEEEEEETTEEPTTSS--HHHHHHHHHHHHHHHH---TT--EEE--

Foldseek 3Di:
DDKDKDWQDDPVSLVCLLCVVCVVCVPPPQEQFAASVVSCQLPPCPPNPQNVQKDKIKMFIDDPNDTFWIKMKIGRRLLCVLVVFQEIEMESTDGDLDLVRLLVNVVVSLVVSLVVVGFKYKFDDSPAPLAETFEWQFQLVHHDFPRYDYGDNCPVVSLVSNPFDFDWKWFKWKDFLVLFDPVLLVVLVVLLVVLCVVQVKDKFFDDVVPQLVSLVLVLVFQCQFCSPPPRDGRDDPSNSVVVSVVCSVFFDRQLWMFMDHPNRGFWTWGKTFRLSQQSHPVSNDCPDPNVVSSVVRVVVGQEIEGSDIGGGPVCPPSCNSSVSVSSNVVSSVVVRHGMYMYDGDIPPNVVVVVSCVSSRIDTNIMGRGITMDRGSPRPDPFDAFQWKDKPNDTDGRVPPDADCLFQCNPPQFKFKFKWKWEQAPVFIWTFQLLVRLVLSQVLCVVVVHDDPDDSVRVSVVQLVQCVVRVHRIWIKMKMWGFGDDDHDPPRVPTDIMIIIDIGHADAPLDDCQQFQNWAEEAFPQAADAPPPDPLQTRTRVSLVSLVNQAVVQVVVPGSWYFHWAPVQFTEDISAWWKWFADPQAIEGEAVNRSHHPAPLVVLLVVLCVVVVHHYDHYTHHPCSQLATQWMWTDHNNNHTGTHQYYPNRGRNPSGHDDSSVSSSVVSCCCNHHVPCPPPRIDHSD

pLDDT: mean 92.62, std 7.78, range [44.41, 98.81]